Protein AF-A0A4Y3VJP2-F1 (afdb_monomer)

Secondary structure (DSSP, 8-state):
--PPP-PPP-----------------------------------PPPP-PPPPTTHHHHHHHHHHHHHHHTT-----PPPP--------------------------------PPP---------------------------TT----TTTS--HHHHHHHHHHHT--B-GGG-EE-SSEEEEEBTTSEEEEEEEEEGGGS-TT-S-HHHHHTT--S---PPEEEEEEEE-TTSSEEEEEEEEEPPSSEE-SSSS-SS-----HHHHHHHHHHHHHHHH---S-B--GGGSPP-HHHHHHHHHHH-----------EEEE-SS-STTSBEESS--B--TTS-EEEETTHHHHHHHHHHTTSHHHHHHHHHHTHHHHHSHHHHHHHHHHHHHHHSTT--TT-TTHHHHHHHHHHHHHHHHH-

pLDDT: mean 71.15, std 32.15, range [20.06, 98.81]

Foldseek 3Di:
DDDDDDDDDDDDDDDPPDDDDDDDPDDDDDDDDDDDDDDDDDDDDDDDDDDDDPPVVVVVVVVVVVVVVPPPDDDDDDDDDDDDDDDDDDDDDDDDDDDDDDDDDDDDDDDDDDDDDDDDDDDDDDDDDDDDDDPPPPPPPDPPPDQAFQVPDDCPVVQVCFCVVVVWHFDPVQWDGGGFWIKTATPVQKIKIKGKDFPVLADPVGQCQVVVCLPQPQAFAWHWDDKDKDADPVNGMIMMMTITHDDPAAQQDDQADLDDRPADVVQLVNVLRNQVSQQPDDDPDAFQQVNHGDDLVLLVCLLCQQDVADFDSDAPDKGKDLNSQGSRQFGPPHTHGDPRRGIDIDGQQLNLLSHLLSHQSPPVSSVVSCVSPVVSCVDPRNLSSNSSSLSVCRDPPHDPPDSNNVVSVVSNVVSSVVRVVD

Mean predicted aligned error: 16.7 Å

Structure (mmCIF, N/CA/C/O backbone):
data_AF-A0A4Y3VJP2-F1
#
_entry.id   AF-A0A4Y3VJP2-F1
#
loop_
_atom_site.group_PDB
_atom_site.id
_atom_site.type_symbol
_atom_site.label_atom_id
_atom_site.label_alt_id
_atom_site.label_comp_id
_atom_site.label_asym_id
_atom_site.label_entity_id
_atom_site.label_seq_id
_atom_site.pdbx_PDB_ins_code
_atom_site.Cartn_x
_atom_site.Cartn_y
_atom_site.Cartn_z
_atom_site.occupancy
_atom_site.B_iso_or_equiv
_atom_site.auth_seq_id
_atom_site.auth_comp_id
_atom_site.auth_asym_id
_atom_site.auth_atom_id
_atom_site.pdbx_PDB_model_num
ATOM 1 N N . MET A 1 1 ? -33.534 21.259 -33.151 1.00 34.66 1 MET A N 1
ATOM 2 C CA . MET A 1 1 ? -33.343 21.788 -31.780 1.00 34.66 1 MET A CA 1
ATOM 3 C C . MET A 1 1 ? -33.284 20.640 -30.777 1.00 34.66 1 MET A C 1
ATOM 5 O O . MET A 1 1 ? -34.318 20.045 -30.508 1.00 34.66 1 MET A O 1
ATOM 9 N N . ARG A 1 2 ? -32.112 20.339 -30.208 1.00 21.73 2 ARG A N 1
ATOM 10 C CA . ARG A 1 2 ? -31.965 19.618 -28.929 1.00 21.73 2 ARG A CA 1
ATOM 11 C C . ARG A 1 2 ? -30.772 20.236 -28.198 1.00 21.73 2 ARG A C 1
ATOM 13 O O . ARG A 1 2 ? -29.726 20.413 -28.814 1.00 21.73 2 ARG A O 1
ATOM 20 N N . LYS A 1 3 ? -30.957 20.634 -26.937 1.00 22.75 3 LYS A N 1
ATOM 21 C CA . LYS A 1 3 ? -29.878 21.153 -26.084 1.00 22.75 3 LYS A CA 1
ATOM 22 C C . LYS A 1 3 ? -29.082 19.964 -25.546 1.00 22.75 3 LYS A C 1
ATOM 24 O O . LYS A 1 3 ? -29.692 19.028 -25.039 1.00 22.75 3 LYS A O 1
ATOM 29 N N . ILE A 1 4 ? -27.757 20.017 -25.641 1.00 23.05 4 ILE A N 1
ATOM 30 C CA . ILE A 1 4 ? -26.863 19.102 -24.923 1.00 23.05 4 ILE A CA 1
ATOM 31 C C . ILE A 1 4 ? -26.488 19.786 -23.608 1.00 23.05 4 ILE A C 1
ATOM 33 O O . ILE A 1 4 ? -26.104 20.955 -23.602 1.00 23.05 4 ILE A O 1
ATOM 37 N N . LEU A 1 5 ? -26.669 19.072 -22.499 1.00 21.53 5 LEU A N 1
ATOM 38 C CA . LEU A 1 5 ? -26.329 19.533 -21.158 1.00 21.53 5 LEU A CA 1
ATOM 39 C C . LEU A 1 5 ? -24.848 19.224 -20.902 1.00 21.53 5 LEU A C 1
ATOM 41 O O . LEU A 1 5 ? -24.459 18.060 -20.923 1.00 21.53 5 LEU A O 1
ATOM 45 N N . LEU A 1 6 ? -24.032 20.253 -20.677 1.00 20.16 6 LEU A N 1
ATOM 46 C CA . LEU A 1 6 ? -22.619 20.088 -20.339 1.00 20.16 6 LEU A CA 1
ATOM 47 C C . LEU A 1 6 ? -22.476 20.054 -18.810 1.00 20.16 6 LEU A C 1
ATOM 49 O O . LEU A 1 6 ? -22.659 21.077 -18.152 1.00 20.16 6 LEU A O 1
ATOM 53 N N . ILE A 1 7 ? -22.168 18.887 -18.245 1.00 22.52 7 ILE A N 1
ATOM 54 C CA . ILE A 1 7 ? -21.854 18.747 -16.817 1.00 22.52 7 ILE A CA 1
ATOM 55 C C . ILE A 1 7 ? -20.354 19.002 -16.639 1.00 22.52 7 ILE A C 1
ATOM 57 O O . ILE A 1 7 ? -19.531 18.298 -17.220 1.00 22.52 7 ILE A O 1
ATOM 61 N N . ARG A 1 8 ? -19.995 20.013 -15.839 1.00 20.06 8 ARG A N 1
ATOM 62 C CA . ARG A 1 8 ? -18.619 20.197 -15.358 1.00 20.06 8 ARG A CA 1
ATOM 63 C C . ARG A 1 8 ? -18.358 19.204 -14.229 1.00 20.06 8 ARG A C 1
ATOM 65 O O . ARG A 1 8 ? -18.977 19.321 -13.176 1.00 20.06 8 ARG A O 1
ATOM 72 N N . LEU A 1 9 ? -17.409 18.297 -14.427 1.00 23.94 9 LEU A N 1
ATOM 73 C CA . LEU A 1 9 ? -16.726 17.618 -13.330 1.00 23.94 9 LEU A CA 1
ATOM 74 C C . LEU A 1 9 ? -15.523 18.475 -12.922 1.00 23.94 9 LEU A C 1
ATOM 76 O O . LEU A 1 9 ? -14.685 18.810 -13.756 1.00 23.94 9 LEU A O 1
ATOM 80 N N . VAL A 1 10 ? -15.465 18.855 -11.648 1.00 22.11 10 VAL A N 1
ATOM 81 C CA . VAL A 1 10 ? -14.276 19.441 -11.020 1.00 22.11 10 VAL A CA 1
ATOM 82 C C . VAL A 1 10 ? -13.710 18.366 -10.103 1.00 22.11 10 VAL A C 1
ATOM 84 O O . VAL A 1 10 ? -14.413 17.887 -9.220 1.00 22.11 10 VAL A O 1
ATOM 87 N N . GLY A 1 11 ? -12.463 17.966 -10.338 1.00 23.86 11 GLY A N 1
ATOM 88 C CA . GLY A 1 11 ? -11.779 16.940 -9.555 1.00 23.86 11 GLY A CA 1
ATOM 89 C C . GLY A 1 11 ? -10.317 17.312 -9.358 1.00 23.86 11 GLY A C 1
ATOM 90 O O . GLY A 1 11 ? -9.470 16.968 -10.180 1.00 23.86 11 GLY A O 1
ATOM 91 N N . TYR A 1 12 ? -10.020 18.026 -8.273 1.00 25.06 12 TYR A N 1
ATOM 92 C CA . TYR A 1 12 ? -8.647 18.325 -7.872 1.00 25.06 12 TYR A CA 1
ATOM 93 C C . TYR A 1 12 ? -8.116 17.215 -6.962 1.00 25.06 12 TYR A C 1
ATOM 95 O O . TYR A 1 12 ? -8.462 17.141 -5.789 1.00 25.06 12 TYR A O 1
ATOM 103 N N . GLY A 1 13 ? -7.245 16.363 -7.503 1.00 24.02 13 GLY A N 1
ATOM 104 C CA . GLY A 1 13 ? -6.393 15.492 -6.695 1.00 24.02 13 GLY A CA 1
ATOM 105 C C . GLY A 1 13 ? -5.080 16.205 -6.390 1.00 24.02 13 GLY A C 1
ATOM 106 O O . GLY A 1 13 ? -4.232 16.293 -7.280 1.00 24.02 13 GLY A O 1
ATOM 107 N N . ILE A 1 14 ? -4.936 16.724 -5.168 1.00 25.33 14 ILE A N 1
ATOM 108 C CA . ILE A 1 14 ? -3.690 17.334 -4.684 1.00 25.33 14 ILE A CA 1
ATOM 109 C C . ILE A 1 14 ? -2.649 16.236 -4.421 1.00 25.33 14 ILE A C 1
ATOM 111 O O . ILE A 1 14 ? -2.970 15.151 -3.943 1.00 25.33 14 ILE A O 1
ATOM 115 N N . ASP A 1 15 ? -1.400 16.542 -4.767 1.00 26.09 15 ASP A N 1
ATOM 116 C CA . ASP A 1 15 ? -0.214 15.720 -4.527 1.00 26.09 15 ASP A CA 1
ATOM 117 C C . ASP A 1 15 ? 0.108 15.702 -3.020 1.00 26.09 15 ASP A C 1
ATOM 119 O O . ASP A 1 15 ? 0.697 16.647 -2.488 1.00 26.09 15 ASP A O 1
ATOM 123 N N . ALA A 1 16 ? -0.332 14.655 -2.315 1.00 26.41 16 ALA A N 1
ATOM 124 C CA . ALA A 1 16 ? -0.113 14.467 -0.881 1.00 26.41 16 ALA A CA 1
ATOM 125 C C . ALA A 1 16 ? 1.313 13.960 -0.582 1.00 26.41 16 ALA A C 1
ATOM 127 O O . ALA A 1 16 ? 1.507 12.921 0.037 1.00 26.41 16 ALA A O 1
ATOM 128 N N . SER A 1 17 ? 2.327 14.705 -1.026 1.00 29.23 17 SER A 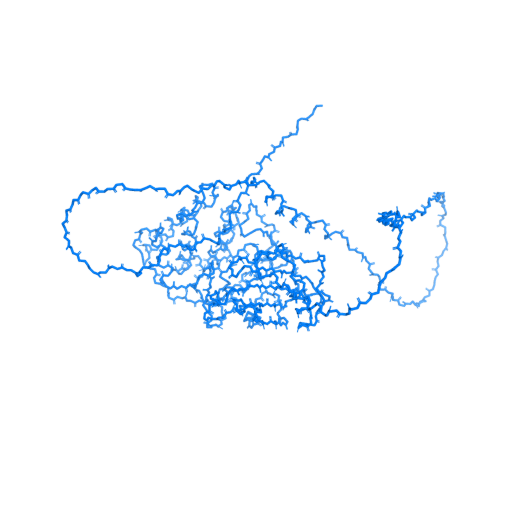N 1
ATOM 129 C CA . SER A 1 17 ? 3.729 14.470 -0.660 1.00 29.23 17 SER A CA 1
ATOM 130 C C . SER A 1 17 ? 4.459 15.802 -0.453 1.00 29.23 17 SER A C 1
ATOM 132 O O . SER A 1 17 ? 5.342 16.169 -1.233 1.00 29.23 17 SER A O 1
ATOM 134 N N . ASN A 1 18 ? 4.024 16.586 0.544 1.00 25.12 18 ASN A N 1
ATOM 135 C CA . ASN A 1 18 ? 4.591 17.911 0.822 1.00 25.12 18 ASN A CA 1
ATOM 136 C C . ASN A 1 18 ? 4.280 18.450 2.241 1.00 25.12 18 ASN A C 1
ATOM 138 O O . ASN A 1 18 ? 3.487 19.368 2.391 1.00 25.12 18 ASN A O 1
ATOM 142 N N . HIS A 1 19 ? 4.967 17.940 3.265 1.00 25.06 19 HIS A N 1
ATOM 143 C CA . HIS A 1 19 ? 5.381 18.658 4.489 1.00 25.06 19 HIS A CA 1
ATOM 144 C C . HIS A 1 19 ? 6.666 17.936 4.970 1.00 25.06 19 HIS A C 1
ATOM 146 O O . HIS A 1 19 ? 6.759 16.725 4.819 1.00 25.06 19 HIS A O 1
ATOM 152 N N . TRP A 1 20 ? 7.749 18.566 5.435 1.00 24.00 20 TRP A N 1
ATOM 153 C CA . TRP A 1 20 ? 7.878 19.826 6.167 1.00 24.00 20 TRP A CA 1
ATOM 154 C C . TRP A 1 20 ? 9.105 20.652 5.750 1.00 24.00 20 TRP A C 1
ATOM 156 O O . TRP A 1 20 ? 10.139 20.114 5.364 1.00 24.00 20 TRP A O 1
ATOM 166 N N . ALA A 1 21 ? 9.012 21.966 5.958 1.00 24.47 21 ALA A N 1
ATOM 167 C CA . ALA A 1 21 ? 10.162 22.840 6.169 1.00 24.47 21 ALA A CA 1
ATOM 168 C C . ALA A 1 21 ? 9.785 23.871 7.245 1.00 24.47 21 ALA A C 1
ATOM 170 O O . ALA A 1 21 ? 9.247 24.935 6.942 1.00 24.47 21 ALA A O 1
ATOM 171 N N . LEU A 1 22 ? 10.024 23.527 8.512 1.00 24.22 22 LEU A N 1
ATOM 172 C CA . LEU A 1 22 ? 9.989 24.463 9.635 1.00 24.22 22 LEU A CA 1
ATOM 173 C C . LEU A 1 22 ? 11.298 24.371 10.418 1.00 24.22 22 LEU A C 1
ATOM 175 O O . LEU A 1 22 ? 11.937 23.326 10.462 1.00 24.22 22 LEU A O 1
ATOM 179 N N . ALA A 1 23 ? 11.686 25.527 10.945 1.00 26.73 23 ALA A N 1
ATOM 180 C CA . ALA A 1 23 ? 13.023 25.897 11.379 1.00 26.73 23 ALA A CA 1
ATOM 181 C C . ALA A 1 23 ? 13.728 24.948 12.366 1.00 26.73 23 ALA A C 1
ATOM 183 O O . ALA A 1 23 ? 13.133 24.389 13.284 1.00 26.73 23 ALA A O 1
ATOM 184 N N . ASP A 1 24 ? 15.045 24.906 12.178 1.00 24.75 24 ASP A N 1
ATOM 185 C CA . ASP A 1 24 ? 16.083 24.361 13.049 1.00 24.75 24 ASP A CA 1
ATOM 186 C C . ASP A 1 24 ? 15.998 24.914 14.499 1.00 24.75 24 ASP A C 1
ATOM 188 O O . ASP A 1 24 ? 15.927 26.137 14.667 1.00 24.75 24 ASP A O 1
ATOM 192 N N . PRO A 1 25 ? 15.982 24.067 15.552 1.00 25.27 25 PRO A N 1
ATOM 193 C CA . PRO A 1 25 ? 15.821 24.494 16.940 1.00 25.27 25 PRO A CA 1
ATOM 194 C C . PRO A 1 25 ? 17.135 24.539 17.751 1.00 25.27 25 PRO A C 1
ATOM 196 O O . PRO A 1 25 ? 17.142 24.165 18.925 1.00 25.27 25 PRO A O 1
ATOM 199 N N . GLU A 1 26 ? 18.234 25.057 17.195 1.00 24.20 26 GLU A N 1
ATOM 200 C CA . GLU A 1 26 ? 19.396 25.487 17.990 1.00 24.20 26 GLU A CA 1
ATOM 201 C C . GLU A 1 26 ? 19.619 27.003 17.911 1.00 24.20 26 GLU A C 1
ATOM 203 O O . GLU A 1 26 ? 20.320 27.484 17.031 1.00 24.20 26 GLU A O 1
ATOM 208 N N . TYR A 1 27 ? 19.067 27.760 18.872 1.00 23.91 27 TYR A N 1
ATOM 209 C CA . TYR A 1 27 ? 19.779 28.838 19.586 1.00 23.91 27 TYR A CA 1
ATOM 210 C C . TYR A 1 27 ? 18.956 29.353 20.796 1.00 23.91 27 TYR A C 1
ATOM 212 O O . TYR A 1 27 ? 17.730 29.321 20.797 1.00 23.91 27 TYR A O 1
ATOM 220 N N . VAL A 1 28 ? 19.652 29.909 21.801 1.00 22.64 28 VAL A N 1
ATOM 221 C CA . VAL A 1 28 ? 19.138 30.656 22.984 1.00 22.64 28 VAL A CA 1
ATOM 222 C C . VAL A 1 28 ? 18.638 29.859 24.218 1.00 22.64 28 VAL A C 1
ATOM 224 O O . VAL A 1 28 ? 17.452 29.736 24.512 1.00 22.64 28 VAL A O 1
ATOM 227 N N . ARG A 1 29 ? 19.595 29.541 25.102 1.00 21.00 29 ARG A N 1
ATOM 228 C CA . ARG A 1 29 ? 19.582 29.958 26.529 1.00 21.00 29 ARG A CA 1
ATOM 229 C C . ARG A 1 29 ? 20.830 30.839 26.727 1.00 21.00 29 ARG A C 1
ATOM 231 O O . ARG A 1 29 ? 21.845 30.522 26.122 1.00 21.00 29 ARG A O 1
ATOM 238 N N . ALA A 1 30 ? 20.902 31.909 27.519 1.00 21.17 30 ALA A N 1
ATOM 239 C CA . ALA A 1 30 ? 19.956 32.687 28.336 1.00 21.17 30 ALA A CA 1
ATOM 240 C C . ALA A 1 30 ? 20.311 34.195 28.127 1.00 21.17 30 ALA A C 1
ATOM 242 O O . ALA A 1 30 ? 21.312 34.490 27.483 1.00 21.17 30 ALA A O 1
ATOM 243 N N . THR A 1 31 ? 19.603 35.227 28.600 1.00 23.02 31 THR A N 1
ATOM 244 C CA . THR A 1 31 ? 19.410 35.645 30.010 1.00 23.02 31 THR A CA 1
ATOM 245 C C . THR A 1 31 ? 18.480 36.882 30.027 1.00 23.02 31 THR A C 1
ATOM 247 O O . THR A 1 31 ? 18.321 37.541 29.003 1.00 23.02 31 THR A O 1
ATOM 250 N N . ALA A 1 32 ? 17.856 37.215 31.162 1.00 22.31 32 ALA A N 1
ATOM 251 C CA . ALA A 1 32 ? 16.915 38.340 31.289 1.00 22.31 32 ALA A CA 1
ATOM 252 C C . ALA A 1 32 ? 17.575 39.738 31.351 1.00 22.31 32 ALA A C 1
ATOM 254 O O . ALA A 1 32 ? 18.678 39.846 31.877 1.00 22.31 32 ALA A O 1
ATOM 255 N N . PHE A 1 33 ? 16.856 40.782 30.894 1.00 22.52 33 PHE A N 1
ATOM 256 C CA . PHE A 1 33 ? 16.524 42.059 31.584 1.00 22.52 33 PHE A CA 1
ATOM 257 C C . PHE A 1 33 ? 16.220 43.220 30.601 1.00 22.52 33 PHE A C 1
ATOM 259 O O . PHE A 1 33 ? 16.990 43.480 29.691 1.00 22.52 33 PHE A O 1
ATOM 266 N N . GLY A 1 34 ? 15.150 43.981 30.881 1.00 20.45 34 GLY A N 1
ATOM 267 C CA . GLY A 1 34 ? 15.158 45.459 30.834 1.00 20.45 34 GLY A CA 1
ATOM 268 C C . GLY A 1 34 ? 15.146 46.243 29.502 1.00 20.45 34 GLY A C 1
ATOM 269 O O . GLY A 1 34 ? 16.188 46.509 28.925 1.00 20.45 34 GLY A O 1
ATOM 270 N N . THR A 1 35 ? 13.978 46.835 29.206 1.00 22.45 35 THR A N 1
ATOM 271 C CA . THR A 1 35 ? 13.770 48.255 28.796 1.00 22.45 35 THR A CA 1
ATOM 272 C C . THR A 1 35 ? 14.281 48.842 27.452 1.00 22.45 35 THR A C 1
ATOM 274 O O . THR A 1 35 ? 15.472 49.025 27.241 1.00 22.45 35 THR A O 1
ATOM 277 N N . THR A 1 36 ? 13.297 49.387 26.708 1.00 22.91 36 THR A N 1
ATOM 278 C CA . THR A 1 36 ? 13.248 50.683 25.961 1.00 22.91 36 THR A CA 1
ATOM 279 C C . THR A 1 36 ? 13.896 50.916 24.576 1.00 22.91 36 THR A C 1
ATOM 281 O O . THR A 1 36 ? 15.078 50.683 24.364 1.00 22.91 36 THR A O 1
ATOM 284 N N . SER A 1 37 ? 13.070 51.576 23.736 1.00 24.20 37 SER A N 1
ATOM 285 C CA . SER A 1 37 ? 13.326 52.574 22.664 1.00 24.20 37 SER A CA 1
ATOM 286 C C . SER A 1 37 ? 13.987 52.197 21.323 1.00 24.20 37 SER A C 1
ATOM 288 O O . SER A 1 37 ? 15.157 51.846 21.263 1.00 24.20 37 SER A O 1
ATOM 290 N N . ASP A 1 38 ? 13.204 52.428 20.260 1.00 24.64 38 ASP A N 1
ATOM 291 C CA . ASP A 1 38 ? 13.493 53.165 19.012 1.00 24.64 38 ASP A CA 1
ATOM 292 C C . ASP A 1 38 ? 14.840 52.988 18.276 1.00 24.64 38 ASP A C 1
ATOM 294 O O . ASP A 1 38 ? 15.873 53.501 18.707 1.00 24.64 38 ASP A O 1
ATOM 298 N N . ASN A 1 39 ? 14.784 52.471 17.035 1.00 26.72 39 ASN A N 1
ATOM 299 C CA . ASN A 1 39 ? 15.029 53.312 15.845 1.00 26.72 39 ASN A CA 1
ATOM 300 C C . ASN A 1 39 ? 14.707 52.633 14.497 1.00 26.72 39 ASN A C 1
ATOM 302 O O . ASN A 1 39 ? 14.686 51.409 14.372 1.00 26.72 39 ASN A O 1
ATOM 306 N N . GLU A 1 40 ? 14.483 53.468 13.481 1.00 25.20 40 GLU A N 1
ATOM 307 C CA . GLU A 1 40 ? 14.293 53.101 12.071 1.00 25.20 40 GLU A CA 1
ATOM 308 C C . GLU A 1 40 ? 15.609 52.677 11.388 1.00 25.20 40 GLU A C 1
ATOM 310 O O . GLU A 1 40 ? 16.665 53.196 11.733 1.00 25.20 40 GLU A O 1
ATOM 315 N N . PHE A 1 41 ? 15.541 51.830 10.349 1.00 24.94 41 PHE A N 1
ATOM 316 C CA . PHE A 1 41 ? 16.237 52.021 9.057 1.00 24.94 41 PHE A CA 1
ATOM 317 C C . PHE A 1 41 ? 15.670 51.048 7.995 1.00 24.94 41 PHE A C 1
ATOM 319 O O . PHE A 1 41 ? 15.047 50.042 8.336 1.00 24.94 41 PHE A O 1
ATOM 326 N N . ALA A 1 42 ? 15.802 51.373 6.703 1.00 24.45 42 ALA A N 1
ATOM 327 C CA . ALA A 1 42 ? 14.884 50.895 5.657 1.00 24.45 42 ALA A CA 1
ATOM 328 C C . ALA A 1 42 ? 15.492 50.011 4.541 1.00 24.45 42 ALA A C 1
ATOM 330 O O . ALA A 1 42 ? 16.604 50.276 4.095 1.00 24.45 42 ALA A O 1
ATOM 331 N N . ALA A 1 43 ? 14.632 49.133 3.981 1.00 27.70 43 ALA A N 1
ATOM 332 C CA . ALA A 1 43 ? 14.605 48.647 2.577 1.00 27.70 43 ALA A CA 1
ATOM 333 C C . ALA A 1 43 ? 15.780 47.746 2.079 1.00 27.70 43 ALA A C 1
ATOM 335 O O . ALA A 1 43 ? 16.869 47.821 2.637 1.00 27.70 43 ALA A O 1
ATOM 336 N N . PRO A 1 44 ? 15.597 46.865 1.050 1.00 29.16 44 PRO A N 1
ATOM 337 C CA . PRO A 1 44 ? 14.767 47.066 -0.152 1.00 29.16 44 PRO A CA 1
ATOM 338 C C . PRO A 1 44 ? 13.803 45.930 -0.573 1.00 29.16 44 PRO A C 1
ATOM 340 O O . PRO A 1 44 ? 13.729 44.859 0.018 1.00 29.16 44 PRO A O 1
ATOM 343 N N . GLN A 1 45 ? 13.023 46.229 -1.620 1.00 26.94 45 GLN A N 1
ATOM 344 C CA . GLN A 1 45 ? 11.926 45.428 -2.180 1.00 26.94 45 GLN A CA 1
ATOM 345 C C . GLN A 1 45 ? 12.402 44.238 -3.037 1.00 26.94 45 GLN A C 1
ATOM 347 O O . GLN A 1 45 ? 13.391 44.347 -3.760 1.00 26.94 45 GLN A O 1
ATOM 352 N N . ALA A 1 46 ? 11.621 43.151 -3.051 1.00 28.31 46 ALA A N 1
ATOM 353 C CA . ALA A 1 46 ? 11.744 42.052 -4.013 1.00 28.31 46 ALA A CA 1
ATOM 354 C C . ALA A 1 46 ? 10.653 42.145 -5.099 1.00 28.31 46 ALA A C 1
ATOM 356 O O . ALA A 1 46 ? 9.489 42.414 -4.799 1.00 28.31 46 ALA A O 1
ATOM 357 N N . GLY A 1 47 ? 11.034 41.943 -6.365 1.00 24.59 47 GLY A N 1
ATOM 358 C CA . GLY A 1 47 ? 10.149 42.086 -7.526 1.00 24.59 47 GLY A CA 1
ATOM 359 C C . GLY A 1 47 ? 9.239 40.880 -7.796 1.00 24.59 47 GLY A C 1
ATOM 360 O O . GLY A 1 47 ? 9.523 39.756 -7.389 1.00 24.59 47 GLY A O 1
ATOM 361 N N . HIS A 1 48 ? 8.145 41.123 -8.525 1.00 26.88 48 HIS A N 1
ATOM 362 C CA . HIS A 1 48 ? 7.169 40.103 -8.920 1.00 26.88 48 HIS A CA 1
ATOM 363 C C . HIS A 1 48 ? 7.758 38.994 -9.809 1.00 26.88 48 HIS A C 1
ATOM 365 O O . HIS A 1 48 ? 8.423 39.274 -10.805 1.00 26.88 48 HIS A O 1
ATOM 371 N N . ILE A 1 49 ? 7.365 37.747 -9.532 1.00 27.25 49 ILE A N 1
ATOM 372 C CA . ILE A 1 49 ? 7.390 36.638 -10.496 1.00 27.25 49 ILE A CA 1
ATOM 373 C C . ILE A 1 49 ? 5.940 36.349 -10.906 1.00 27.25 49 ILE A C 1
ATOM 375 O O . ILE A 1 49 ? 5.060 36.230 -10.053 1.00 27.25 49 ILE A O 1
ATOM 379 N N . ALA A 1 50 ? 5.684 36.277 -12.213 1.00 26.42 50 ALA A N 1
ATOM 380 C CA . ALA A 1 50 ? 4.349 36.052 -12.761 1.00 26.42 50 ALA A CA 1
ATOM 381 C C . ALA A 1 50 ? 3.895 34.589 -12.601 1.00 26.42 50 ALA A C 1
ATOM 383 O O . ALA A 1 50 ? 4.675 33.661 -12.808 1.00 26.42 50 ALA A O 1
ATOM 384 N N . GLN A 1 51 ? 2.615 34.386 -12.276 1.00 26.70 51 GLN A N 1
ATOM 385 C CA . GLN A 1 51 ? 1.990 33.061 -12.244 1.00 26.70 51 GLN A CA 1
ATOM 386 C C . GLN A 1 51 ? 1.575 32.612 -13.654 1.00 26.70 51 GLN A C 1
ATOM 388 O O . GLN A 1 51 ? 0.982 33.386 -14.406 1.00 26.70 51 GLN A O 1
ATOM 393 N N . VAL A 1 52 ? 1.828 31.342 -13.982 1.00 28.30 52 VAL A N 1
ATOM 394 C CA . VAL A 1 52 ? 1.270 30.666 -15.168 1.00 28.30 52 VAL A CA 1
ATOM 395 C C . VAL A 1 52 ? -0.038 29.956 -14.761 1.00 28.30 52 VAL A C 1
ATOM 397 O O . VAL A 1 52 ? -0.079 29.392 -13.665 1.00 28.30 52 VAL A O 1
ATOM 400 N N . PRO A 1 53 ? -1.125 29.982 -15.564 1.00 28.73 53 PRO A N 1
ATOM 401 C CA . PRO A 1 53 ? -2.435 29.514 -15.105 1.00 28.73 53 PRO A CA 1
ATOM 402 C C . PRO A 1 53 ? -2.548 27.991 -14.935 1.00 28.73 53 PRO A C 1
ATOM 404 O O . PRO A 1 53 ? -2.099 27.214 -15.771 1.00 28.73 53 PRO A O 1
ATOM 407 N N . LEU A 1 54 ? -3.284 27.578 -13.899 1.00 29.98 54 LEU A N 1
ATOM 408 C CA . LEU A 1 54 ? -3.482 26.192 -13.436 1.00 29.98 54 LEU A CA 1
ATOM 409 C C . LEU A 1 54 ? -4.144 25.209 -14.438 1.00 29.98 54 LEU A C 1
ATOM 411 O O . LEU A 1 54 ? -4.370 24.050 -14.097 1.00 29.98 54 LEU A O 1
ATOM 415 N N . ALA A 1 55 ? -4.505 25.653 -15.645 1.00 26.41 55 ALA A N 1
ATOM 416 C CA . ALA A 1 55 ? -5.375 24.916 -16.566 1.00 26.41 55 ALA A CA 1
ATOM 417 C C . ALA A 1 55 ? -4.666 23.810 -17.375 1.00 26.41 55 ALA A C 1
ATOM 419 O O . ALA A 1 55 ? -5.286 22.795 -17.688 1.00 26.41 55 ALA A O 1
ATOM 420 N N . GLU A 1 56 ? -3.377 23.963 -17.694 1.00 29.52 56 GLU A N 1
ATOM 421 C CA . GLU A 1 56 ? -2.646 22.988 -18.528 1.00 29.52 56 GLU A CA 1
ATOM 422 C C . GLU A 1 56 ? -2.297 21.690 -17.775 1.00 29.52 56 GLU A C 1
ATOM 424 O O . GLU A 1 56 ? -2.155 20.628 -18.384 1.00 29.52 56 GLU A O 1
ATOM 429 N N . ALA A 1 57 ? -2.226 21.736 -16.440 1.00 31.08 57 ALA A N 1
ATOM 430 C CA . ALA A 1 57 ? -1.896 20.575 -15.613 1.00 31.08 57 ALA A CA 1
ATOM 431 C C . ALA A 1 57 ? -3.004 19.502 -15.595 1.00 31.08 57 ALA A C 1
ATOM 433 O O . ALA A 1 57 ? -2.702 18.311 -15.502 1.00 31.08 57 ALA A O 1
ATOM 434 N N . ALA A 1 58 ? -4.276 19.904 -15.708 1.00 29.31 58 ALA A N 1
ATOM 435 C CA . ALA A 1 58 ? -5.414 18.983 -15.675 1.00 29.31 58 ALA A CA 1
ATOM 436 C C . ALA A 1 58 ? -5.510 18.133 -16.956 1.00 29.31 58 ALA A C 1
ATOM 438 O O . ALA A 1 58 ? -5.643 16.911 -16.881 1.00 29.31 58 ALA A O 1
ATOM 439 N N . ALA A 1 59 ? -5.349 18.764 -18.126 1.00 27.53 59 ALA A N 1
ATOM 440 C CA . ALA A 1 59 ? -5.454 18.101 -19.428 1.00 27.53 59 ALA A CA 1
ATOM 441 C C . ALA A 1 59 ? -4.431 16.962 -19.605 1.00 27.53 59 ALA A C 1
ATOM 443 O O . ALA A 1 59 ? -4.729 15.938 -20.217 1.00 27.53 59 ALA A O 1
ATOM 444 N N . SER A 1 60 ? -3.235 17.110 -19.026 1.00 30.53 60 SER A N 1
ATOM 445 C CA . SER A 1 60 ? -2.154 16.122 -19.134 1.00 30.53 60 SER A CA 1
ATOM 446 C C . SER A 1 60 ? -2.462 14.799 -18.407 1.00 30.53 60 SER A C 1
ATOM 448 O O . SER A 1 60 ? -1.997 13.737 -18.821 1.00 30.53 60 SER A O 1
ATOM 450 N N . LYS A 1 61 ? -3.283 14.839 -17.344 1.00 34.62 61 LYS A N 1
ATOM 451 C CA . LYS A 1 61 ? -3.646 13.653 -16.547 1.00 34.62 61 LYS A CA 1
ATOM 452 C C . LYS A 1 61 ? -4.737 12.819 -17.228 1.00 34.62 61 LYS A C 1
ATOM 454 O O . LYS A 1 61 ? -4.629 11.598 -17.254 1.00 34.62 61 LYS A O 1
ATOM 459 N N . GLU A 1 62 ? -5.730 13.466 -17.844 1.00 28.12 62 GLU A N 1
ATOM 460 C CA . GLU A 1 62 ? -6.757 12.776 -18.641 1.00 28.12 62 GLU A CA 1
ATOM 461 C C . GLU A 1 62 ? -6.176 12.161 -19.924 1.00 28.12 62 GLU A C 1
ATOM 463 O O . GLU A 1 62 ? -6.538 11.040 -20.281 1.00 28.12 62 GLU A O 1
ATOM 468 N N . LEU A 1 63 ? -5.238 12.842 -20.599 1.00 28.47 63 LEU A N 1
ATOM 469 C CA . LEU A 1 63 ? -4.660 12.352 -21.857 1.00 28.47 63 LEU A CA 1
ATOM 470 C C . LEU A 1 63 ? -3.871 11.041 -21.682 1.00 28.47 63 LEU A C 1
ATOM 472 O O . LEU A 1 63 ? -3.950 10.155 -22.534 1.00 28.47 63 LEU A O 1
ATOM 476 N N . ALA A 1 64 ? -3.141 10.902 -20.569 1.00 31.66 64 ALA A N 1
ATOM 477 C CA . ALA A 1 64 ? -2.386 9.690 -20.247 1.00 31.66 64 ALA A CA 1
ATOM 478 C C . ALA A 1 64 ? -3.308 8.479 -20.010 1.00 31.66 64 ALA A C 1
ATOM 480 O O . ALA A 1 64 ? -3.037 7.388 -20.510 1.00 31.66 64 ALA A O 1
ATOM 481 N N . THR A 1 65 ? -4.432 8.675 -19.312 1.00 30.89 65 THR A N 1
ATOM 482 C CA . THR A 1 65 ? -5.440 7.625 -19.090 1.00 30.89 65 THR A CA 1
ATOM 483 C C . THR A 1 65 ? -6.231 7.310 -20.363 1.00 30.89 65 THR A C 1
ATOM 485 O O . THR A 1 65 ? -6.520 6.148 -20.635 1.00 30.89 65 THR A O 1
ATOM 488 N N . ALA A 1 66 ? -6.544 8.310 -21.192 1.00 27.38 66 ALA A N 1
ATOM 489 C CA . ALA A 1 66 ? -7.271 8.105 -22.445 1.00 27.38 66 ALA A CA 1
ATOM 490 C C . ALA A 1 66 ? -6.462 7.299 -23.479 1.00 27.38 66 ALA A C 1
ATOM 492 O O . ALA A 1 66 ? -7.025 6.428 -24.142 1.00 27.38 66 ALA A O 1
ATOM 493 N N . LYS A 1 67 ? -5.146 7.537 -23.586 1.00 30.45 67 LYS A N 1
ATOM 494 C CA . LYS A 1 67 ? -4.267 6.788 -24.503 1.00 30.45 67 LYS A CA 1
ATOM 495 C C . LYS A 1 67 ? -4.125 5.310 -24.106 1.00 30.45 67 LYS A C 1
ATOM 497 O O . LYS A 1 67 ? -4.058 4.439 -24.963 1.00 30.45 67 LYS A O 1
ATOM 502 N N . TYR A 1 68 ? -4.171 5.012 -22.807 1.00 34.12 68 TYR A N 1
ATOM 503 C CA . TYR A 1 68 ? -4.198 3.636 -22.301 1.00 34.12 68 TYR A CA 1
ATOM 504 C C . TYR A 1 68 ? -5.465 2.864 -22.728 1.00 34.12 68 TYR A C 1
ATOM 506 O O . TYR A 1 68 ? -5.429 1.651 -22.909 1.00 34.12 68 TYR A O 1
ATOM 514 N N . ILE A 1 69 ? -6.588 3.563 -22.939 1.00 33.62 69 ILE A N 1
ATOM 515 C CA . ILE A 1 69 ? -7.879 2.958 -23.309 1.00 33.62 69 ILE A CA 1
ATOM 516 C C . ILE A 1 69 ? -8.004 2.719 -24.828 1.00 33.62 69 ILE A C 1
ATOM 518 O O . ILE A 1 69 ? -8.735 1.813 -25.239 1.00 33.62 69 ILE A O 1
ATOM 522 N N . SER A 1 70 ? -7.318 3.494 -25.679 1.00 30.56 70 SER A N 1
ATOM 523 C CA . SER A 1 70 ? -7.439 3.357 -27.142 1.00 30.56 70 SER A CA 1
ATOM 524 C C . SER A 1 70 ? -6.717 2.136 -27.711 1.00 30.56 70 SER A C 1
ATOM 526 O O . SER A 1 70 ? -7.225 1.510 -28.643 1.00 30.56 70 SER A O 1
ATOM 528 N N . ASP A 1 71 ? -5.564 1.777 -27.147 1.00 35.69 71 ASP A N 1
ATOM 529 C CA . ASP A 1 71 ? -4.588 0.933 -27.851 1.00 35.69 71 ASP A CA 1
ATOM 530 C C . ASP A 1 71 ? -4.782 -0.582 -27.581 1.00 35.69 71 ASP A C 1
ATOM 532 O O . ASP A 1 71 ? -4.186 -1.423 -28.248 1.00 35.69 71 ASP A O 1
ATOM 536 N N . VAL A 1 72 ? -5.712 -0.961 -26.689 1.00 35.22 72 VAL A N 1
ATOM 537 C CA . VAL A 1 72 ? -6.009 -2.365 -26.301 1.00 35.22 72 VAL A CA 1
ATOM 538 C C . VAL A 1 72 ? -7.104 -3.017 -27.180 1.00 35.22 72 VAL A C 1
ATOM 540 O O . VAL A 1 72 ? -7.690 -4.045 -26.840 1.00 35.22 72 VAL A O 1
ATOM 543 N N . ARG A 1 73 ? -7.413 -2.458 -28.360 1.00 30.91 73 ARG A N 1
ATOM 544 C CA . ARG A 1 73 ? -8.364 -3.061 -29.321 1.00 30.91 73 ARG A CA 1
ATOM 545 C C . ARG A 1 73 ? -7.726 -3.391 -30.669 1.00 30.91 73 ARG A C 1
ATOM 547 O O . ARG A 1 73 ? -7.819 -2.593 -31.595 1.00 30.91 73 ARG A O 1
ATOM 554 N N . THR A 1 74 ? -7.213 -4.620 -30.810 1.00 25.95 74 THR A N 1
ATOM 555 C CA . THR A 1 74 ? -7.558 -5.601 -31.880 1.00 25.95 74 THR A CA 1
ATOM 556 C C . THR A 1 74 ? -6.643 -6.839 -31.790 1.00 25.95 74 THR A C 1
ATOM 558 O O . THR A 1 74 ? -5.461 -6.726 -32.106 1.00 25.95 74 THR A O 1
ATOM 561 N N . PRO A 1 75 ? -7.149 -8.051 -31.479 1.00 30.00 75 PRO A N 1
ATOM 562 C CA . PRO A 1 75 ? -6.358 -9.276 -31.604 1.00 30.00 75 PRO A CA 1
ATOM 563 C C . PRO A 1 75 ? -6.336 -9.761 -33.065 1.00 30.00 75 PRO A C 1
ATOM 565 O O . PRO A 1 75 ? -7.351 -10.240 -33.581 1.00 30.00 75 PRO A O 1
ATOM 568 N N . GLN A 1 76 ? -5.186 -9.691 -33.743 1.00 29.34 76 GLN A N 1
ATOM 569 C CA . GLN A 1 76 ? -5.006 -10.404 -35.015 1.00 29.34 76 GLN A CA 1
ATOM 570 C C . GLN A 1 76 ? -4.743 -11.896 -34.759 1.00 29.34 76 GLN A C 1
ATOM 572 O O . GLN A 1 76 ? -3.768 -12.278 -34.120 1.00 29.34 76 GLN A O 1
ATOM 577 N N . ARG A 1 77 ? -5.618 -12.763 -35.286 1.00 28.17 77 ARG A N 1
ATOM 578 C CA . ARG A 1 77 ? -5.466 -14.224 -35.199 1.00 28.17 77 ARG A CA 1
ATOM 579 C C . ARG A 1 77 ? -4.310 -14.724 -36.071 1.00 28.17 77 ARG A C 1
ATOM 581 O O . ARG A 1 77 ? -4.463 -14.811 -37.289 1.00 28.17 77 ARG A O 1
ATOM 588 N N . ILE A 1 78 ? -3.233 -15.196 -35.449 1.00 28.91 78 ILE A N 1
ATOM 589 C CA . ILE A 1 78 ? -2.255 -16.071 -36.109 1.00 28.91 78 ILE A CA 1
ATOM 590 C C . ILE A 1 78 ? -2.839 -17.495 -36.155 1.00 28.91 78 ILE A C 1
ATOM 592 O O . ILE A 1 78 ? -3.269 -18.034 -35.136 1.00 28.91 78 ILE A O 1
ATOM 596 N N . ARG A 1 79 ? -2.907 -18.106 -37.346 1.00 28.52 79 ARG A N 1
ATOM 597 C CA . ARG A 1 79 ? -3.351 -19.502 -37.526 1.00 28.52 79 ARG A CA 1
ATOM 598 C C . ARG A 1 79 ? -2.141 -20.431 -37.603 1.00 28.52 79 ARG A C 1
ATOM 600 O O . ARG A 1 79 ? -1.310 -20.259 -38.490 1.00 28.52 79 ARG A O 1
ATOM 607 N N . HIS A 1 80 ? -2.099 -21.468 -36.770 1.00 28.94 80 HIS A N 1
ATOM 608 C CA . HIS A 1 80 ? -1.178 -22.588 -36.973 1.00 28.94 80 HIS A CA 1
ATOM 609 C C . HIS A 1 80 ? -1.574 -23.422 -38.204 1.00 28.94 80 HIS A C 1
ATOM 611 O O . HIS A 1 80 ? -2.756 -23.671 -38.452 1.00 28.94 80 HIS A O 1
ATOM 617 N N . HIS A 1 81 ? -0.577 -23.887 -38.960 1.00 28.80 81 HIS A N 1
ATOM 618 C CA . HIS A 1 81 ? -0.749 -24.916 -39.986 1.00 28.80 81 HIS A CA 1
ATOM 619 C C . HIS A 1 81 ? -0.635 -26.316 -39.367 1.00 28.80 81 HIS A C 1
ATOM 621 O O . HIS A 1 81 ? 0.370 -26.635 -38.739 1.00 28.80 81 HIS A O 1
ATOM 627 N N . GLY A 1 82 ? -1.649 -27.155 -39.597 1.00 28.20 82 GLY A N 1
ATOM 628 C CA . GLY A 1 82 ? -1.626 -28.598 -39.344 1.00 28.20 82 GLY A CA 1
ATOM 629 C C . GLY A 1 82 ? -1.704 -29.378 -40.660 1.00 28.20 82 GLY A C 1
ATOM 630 O O . GLY A 1 82 ? -2.325 -28.916 -41.619 1.00 28.20 82 GLY A O 1
ATOM 631 N N . HIS A 1 83 ? -1.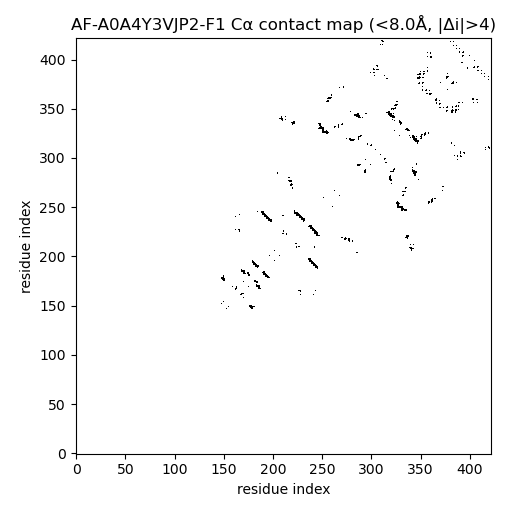037 -30.531 -40.725 1.00 30.64 83 HIS A N 1
ATOM 632 C CA . HIS A 1 83 ? -0.932 -31.362 -41.930 1.00 30.64 83 HIS A CA 1
ATOM 633 C C . HIS A 1 83 ? -2.243 -32.059 -42.349 1.00 30.64 83 HIS A C 1
ATOM 635 O O . HIS A 1 83 ? -3.222 -32.118 -41.610 1.00 30.64 83 HIS A O 1
ATOM 641 N N . ARG A 1 84 ? -2.236 -32.579 -43.584 1.00 29.53 84 ARG A N 1
ATOM 642 C CA . ARG A 1 84 ? -3.383 -33.084 -44.356 1.00 29.53 84 ARG A CA 1
ATOM 643 C C . ARG A 1 84 ? -3.142 -34.533 -44.788 1.00 29.53 84 ARG A C 1
ATOM 645 O O . ARG A 1 84 ? -2.069 -34.800 -45.320 1.00 29.53 84 ARG A O 1
ATOM 652 N N . ALA A 1 85 ? -4.152 -35.402 -44.699 1.00 28.70 85 ALA A N 1
ATOM 653 C CA . ALA A 1 85 ? -4.240 -36.633 -45.498 1.00 28.70 85 ALA A CA 1
ATOM 654 C C . ALA A 1 85 ? -5.696 -37.157 -45.597 1.00 28.70 85 ALA A C 1
ATOM 656 O O . ALA A 1 85 ? -6.292 -37.423 -44.563 1.00 28.70 85 ALA A O 1
ATOM 657 N N . THR A 1 86 ? -6.212 -37.263 -46.839 1.00 32.25 86 THR A N 1
ATOM 658 C CA . THR A 1 86 ? -7.023 -38.371 -47.440 1.00 32.25 86 THR A CA 1
ATOM 659 C C . THR A 1 86 ? -8.227 -38.979 -46.666 1.00 32.25 86 THR A C 1
ATOM 661 O O . THR A 1 86 ? -8.097 -39.294 -45.494 1.00 32.25 86 THR A O 1
ATOM 664 N N . ASP A 1 87 ? -9.397 -39.301 -47.247 1.00 33.75 87 ASP A N 1
ATOM 665 C CA . ASP A 1 87 ? -9.807 -39.429 -48.669 1.00 33.75 87 ASP A CA 1
ATOM 666 C C . ASP A 1 87 ? -11.361 -39.228 -48.857 1.00 33.75 87 ASP A C 1
ATOM 668 O O . ASP A 1 87 ? -11.910 -38.499 -48.028 1.00 33.75 87 ASP A O 1
ATOM 672 N N . PRO A 1 88 ? -12.116 -39.684 -49.901 1.00 45.19 88 PRO A N 1
ATOM 673 C CA . PRO A 1 88 ? -12.986 -38.751 -50.644 1.00 45.19 88 PRO A CA 1
ATOM 674 C C . PRO A 1 88 ? -14.485 -39.135 -50.779 1.00 45.19 88 PRO A C 1
ATOM 676 O O . PRO A 1 88 ? -14.901 -40.249 -50.472 1.00 45.19 88 PRO A O 1
ATOM 679 N N . GLY A 1 89 ? -15.280 -38.234 -51.383 1.00 26.53 89 GLY A N 1
ATOM 680 C CA . GLY A 1 89 ? -16.501 -38.591 -52.132 1.00 26.53 89 GLY A CA 1
ATOM 681 C C . GLY A 1 89 ? -17.768 -37.781 -51.810 1.00 26.53 89 GLY A C 1
ATOM 682 O O . GLY A 1 89 ? -18.255 -37.824 -50.686 1.00 26.53 89 GLY A O 1
ATOM 683 N N . GLY A 1 90 ? -18.349 -37.123 -52.826 1.00 27.72 90 GLY A N 1
ATOM 684 C CA . GLY A 1 90 ? -19.707 -36.550 -52.778 1.00 27.72 90 GLY A CA 1
ATOM 685 C C . GLY A 1 90 ? -19.824 -35.115 -53.312 1.00 27.72 90 GLY A C 1
ATOM 686 O O . GLY A 1 90 ? -19.464 -34.172 -52.620 1.00 27.72 90 GLY A O 1
ATOM 687 N N . ASP A 1 91 ? -20.370 -34.975 -54.520 1.00 25.89 91 ASP A N 1
ATOM 688 C CA . ASP A 1 91 ? -20.717 -33.737 -55.253 1.00 25.89 91 ASP A CA 1
ATOM 689 C C . ASP A 1 91 ? -21.962 -34.093 -56.127 1.00 25.89 91 ASP A C 1
ATOM 691 O O . ASP A 1 91 ? -22.168 -35.302 -56.326 1.00 25.89 91 ASP A O 1
ATOM 695 N N . PRO A 1 92 ? -22.771 -33.174 -56.713 1.00 49.66 92 PRO A N 1
ATOM 696 C CA . PRO A 1 92 ? -22.719 -31.703 -56.691 1.00 49.66 92 PRO A CA 1
ATOM 697 C C . PRO A 1 92 ? -24.118 -31.008 -56.544 1.00 49.66 92 PRO A C 1
ATOM 699 O O . PRO A 1 92 ? -25.086 -31.622 -56.104 1.00 49.66 92 PRO A O 1
ATOM 702 N N . GLU A 1 93 ? -24.205 -29.745 -57.006 1.00 28.55 93 GLU A N 1
ATOM 703 C CA . GLU A 1 93 ? -25.386 -28.872 -57.262 1.00 28.55 93 GLU A CA 1
ATOM 704 C C . GLU A 1 93 ? -25.909 -27.990 -56.087 1.00 28.55 93 GLU A C 1
ATOM 706 O O . GLU A 1 93 ? -26.027 -28.447 -54.958 1.00 28.55 93 GLU A O 1
ATOM 711 N N . ALA A 1 94 ? -26.241 -26.691 -56.253 1.00 28.34 94 ALA A N 1
ATOM 712 C CA . ALA A 1 94 ? -26.306 -25.847 -57.462 1.00 28.34 94 ALA A CA 1
ATOM 713 C C . ALA A 1 94 ? -25.901 -24.357 -57.264 1.00 28.34 94 ALA A C 1
ATOM 715 O O . ALA A 1 94 ? -25.999 -23.768 -56.191 1.00 28.34 94 ALA A O 1
ATOM 716 N N . THR A 1 95 ? -25.494 -23.764 -58.389 1.00 25.97 95 THR A N 1
ATOM 717 C CA . THR A 1 95 ? -25.031 -22.395 -58.703 1.00 25.97 95 THR A CA 1
ATOM 718 C C . THR A 1 95 ? -26.033 -21.244 -58.469 1.00 25.97 95 THR A C 1
ATOM 720 O O . THR A 1 95 ? -27.216 -21.426 -58.730 1.00 25.97 95 THR A O 1
ATOM 723 N N . THR A 1 96 ? -25.544 -20.029 -58.130 1.00 27.41 96 THR A N 1
ATOM 724 C CA . THR A 1 96 ? -25.858 -18.674 -58.714 1.00 27.41 96 THR A CA 1
ATOM 725 C C . THR A 1 96 ? -25.072 -17.605 -57.909 1.00 27.41 96 THR A C 1
ATOM 727 O O . THR A 1 96 ? -25.360 -17.428 -56.735 1.00 27.41 96 THR A O 1
ATOM 730 N N . LEU A 1 97 ? -23.922 -17.046 -58.328 1.00 24.92 97 LEU A N 1
ATOM 731 C CA . LEU A 1 97 ? -23.574 -16.071 -59.396 1.00 24.92 97 LEU A CA 1
ATOM 732 C C . LEU A 1 97 ? -23.874 -14.570 -59.127 1.00 24.92 97 LEU A C 1
ATOM 734 O O . LEU A 1 97 ? -24.953 -14.221 -58.668 1.00 24.92 97 LEU A O 1
ATOM 738 N N . LEU A 1 98 ? -22.921 -13.720 -59.576 1.00 25.84 98 LEU A N 1
ATOM 739 C CA . LEU A 1 98 ? -22.881 -12.232 -59.615 1.00 25.84 98 LEU A CA 1
ATOM 740 C C . LEU A 1 98 ? -22.555 -11.525 -58.268 1.00 25.84 98 LEU A C 1
ATOM 742 O O . LEU A 1 98 ? -23.093 -11.894 -57.235 1.00 25.84 98 LEU A O 1
ATOM 746 N N . THR A 1 99 ? -21.703 -10.487 -58.164 1.00 26.11 99 THR A N 1
ATOM 747 C CA . THR A 1 99 ? -20.766 -9.827 -59.115 1.00 26.11 99 THR A CA 1
ATOM 748 C C . THR A 1 99 ? -19.718 -9.005 -58.342 1.00 26.11 99 THR A C 1
ATOM 750 O O . THR A 1 99 ? -20.066 -8.350 -57.364 1.00 26.11 99 THR A O 1
ATOM 753 N N . THR A 1 100 ? -18.473 -8.940 -58.825 1.00 25.52 100 THR A N 1
ATOM 754 C CA . THR A 1 100 ? -17.438 -7.988 -58.353 1.00 25.52 100 THR A CA 1
ATOM 755 C C . THR A 1 100 ? -17.405 -6.731 -59.232 1.00 25.52 100 THR A C 1
ATOM 757 O O . THR A 1 100 ? -17.703 -6.812 -60.424 1.00 25.52 100 THR A O 1
ATOM 760 N N . PRO A 1 101 ? -16.936 -5.589 -58.701 1.00 28.92 101 PRO A N 1
ATOM 761 C CA . PRO A 1 101 ? -15.838 -4.912 -59.399 1.00 28.92 101 PRO A CA 1
ATOM 762 C C . PRO A 1 101 ? -14.686 -4.495 -58.468 1.00 28.92 101 PRO A C 1
ATOM 764 O O . PRO A 1 101 ? -14.847 -4.326 -57.262 1.00 28.92 101 PRO A O 1
ATOM 767 N N . ALA A 1 102 ? -13.499 -4.336 -59.053 1.00 23.89 102 ALA A N 1
ATOM 768 C CA . ALA A 1 102 ? -12.271 -3.992 -58.343 1.00 23.89 102 ALA A CA 1
ATOM 769 C C . ALA A 1 102 ? -12.161 -2.492 -58.007 1.00 23.89 102 ALA A C 1
ATOM 771 O O . ALA A 1 102 ? -12.568 -1.637 -58.793 1.00 23.89 102 ALA A O 1
ATOM 772 N N . ALA A 1 103 ? -11.484 -2.179 -56.899 1.00 26.33 103 ALA A N 1
ATOM 773 C CA . ALA A 1 103 ? -10.954 -0.850 -56.592 1.00 26.33 103 ALA A CA 1
ATOM 774 C C . ALA A 1 103 ? -9.477 -0.962 -56.173 1.00 26.33 103 ALA A C 1
ATOM 776 O O . ALA A 1 103 ? -9.031 -2.003 -55.691 1.00 26.33 103 ALA A O 1
ATOM 777 N N . ARG A 1 104 ? -8.694 0.084 -56.455 1.00 26.05 104 ARG A N 1
ATOM 778 C CA . ARG A 1 104 ? -7.225 0.023 -56.513 1.00 26.05 104 ARG A CA 1
ATOM 779 C C . ARG A 1 104 ? -6.557 0.301 -55.166 1.00 26.05 104 ARG A C 1
ATOM 781 O O . ARG A 1 104 ? -7.007 1.151 -54.406 1.00 26.05 104 ARG A O 1
ATOM 788 N N . LEU A 1 105 ? -5.405 -0.337 -54.958 1.00 23.20 105 LEU A N 1
ATOM 789 C CA . LEU A 1 105 ? -4.404 0.082 -53.978 1.00 23.20 105 LEU A CA 1
ATOM 790 C C . LEU A 1 105 ? -3.955 1.523 -54.263 1.00 23.20 105 LEU A C 1
ATOM 792 O O . LEU A 1 105 ? -3.581 1.833 -55.394 1.00 23.20 105 LEU A O 1
ATOM 796 N N . HIS A 1 106 ? -3.908 2.360 -53.228 1.00 24.12 106 HIS A N 1
ATOM 797 C CA . HIS A 1 106 ? -3.109 3.581 -53.229 1.00 24.12 106 HIS A CA 1
ATOM 798 C C . HIS A 1 106 ? -2.126 3.546 -52.063 1.00 24.12 106 HIS A C 1
ATOM 800 O O . HIS A 1 106 ? -2.503 3.623 -50.897 1.00 24.12 106 HIS A O 1
ATOM 806 N N . SER A 1 107 ? -0.849 3.427 -52.418 1.00 22.05 107 SER A N 1
ATOM 807 C CA . SER A 1 107 ? 0.268 3.775 -51.549 1.00 22.05 107 SER A CA 1
ATOM 808 C C . SER A 1 107 ? 0.350 5.297 -51.428 1.00 22.05 107 SER A C 1
ATOM 810 O O . SER A 1 107 ? 0.246 5.994 -52.441 1.00 22.05 107 SER A O 1
ATOM 812 N N . VAL A 1 108 ? 0.590 5.804 -50.218 1.00 23.39 108 VAL A N 1
ATOM 813 C CA . VAL A 1 108 ? 1.201 7.122 -50.010 1.00 23.39 108 VAL A CA 1
ATOM 814 C C . VAL A 1 108 ? 2.325 6.954 -48.997 1.00 23.39 108 VAL A C 1
ATOM 816 O O . VAL A 1 108 ? 2.094 6.731 -47.811 1.00 23.39 108 VAL A O 1
ATOM 819 N N . VAL A 1 109 ? 3.553 7.035 -49.500 1.00 23.00 109 VAL A N 1
ATOM 820 C CA . VAL A 1 109 ? 4.774 7.084 -48.696 1.00 23.00 109 VAL A CA 1
ATOM 821 C C . VAL A 1 109 ? 5.026 8.520 -48.233 1.00 23.00 109 VAL A C 1
ATOM 823 O O . VAL A 1 109 ? 4.729 9.480 -48.941 1.00 23.00 109 VAL A O 1
ATOM 826 N N . SER A 1 110 ? 5.598 8.617 -47.033 1.00 21.53 110 SER A N 1
ATOM 827 C CA . SER A 1 110 ? 6.246 9.780 -46.419 1.00 21.53 110 SER A CA 1
ATOM 828 C C . SER A 1 110 ? 6.772 10.850 -47.391 1.00 21.53 110 SER A C 1
ATOM 830 O O . SER A 1 110 ? 7.484 10.540 -48.345 1.00 21.53 110 SER A O 1
ATOM 832 N N . THR A 1 111 ? 6.508 12.125 -47.087 1.00 23.69 111 THR A N 1
ATOM 833 C CA . THR A 1 111 ? 7.238 13.261 -47.673 1.00 23.69 111 THR A CA 1
ATOM 834 C C . THR A 1 111 ? 7.992 14.005 -46.578 1.00 23.69 111 THR A C 1
ATOM 836 O O . THR A 1 111 ? 7.409 14.723 -45.769 1.00 23.69 111 THR A O 1
ATOM 839 N N . ILE A 1 112 ? 9.310 13.826 -46.584 1.00 22.45 112 ILE A N 1
ATOM 840 C CA . ILE A 1 112 ? 10.273 14.627 -45.827 1.00 22.45 112 ILE A CA 1
ATOM 841 C C . ILE A 1 112 ? 10.393 15.993 -46.513 1.00 22.45 112 ILE A C 1
ATOM 843 O O . ILE A 1 112 ? 10.550 16.042 -47.732 1.00 22.45 112 ILE A O 1
ATOM 847 N N . TRP A 1 113 ? 10.392 17.085 -45.745 1.00 21.00 113 TRP A N 1
ATOM 848 C CA . TRP A 1 113 ? 10.798 18.403 -46.242 1.00 21.00 113 TRP A CA 1
ATOM 849 C C . TRP A 1 113 ? 12.100 18.853 -45.583 1.00 21.00 113 TRP A C 1
ATOM 851 O O . TRP A 1 113 ? 12.192 19.005 -44.367 1.00 21.00 113 TRP A O 1
ATOM 861 N N . THR A 1 114 ? 13.115 19.046 -46.420 1.00 22.80 114 THR A N 1
ATOM 862 C CA . THR A 1 114 ? 14.434 19.574 -46.065 1.00 22.80 114 THR A CA 1
ATOM 863 C C . THR A 1 114 ? 14.480 21.101 -46.118 1.00 22.80 114 THR A C 1
ATOM 865 O O . THR A 1 114 ? 13.695 21.748 -46.808 1.00 22.80 114 THR A O 1
ATOM 868 N N . TRP A 1 115 ? 15.461 21.663 -45.413 1.00 22.12 115 TRP A N 1
ATOM 869 C CA . TRP A 1 115 ? 15.817 23.083 -45.402 1.00 22.12 115 TRP A CA 1
ATOM 870 C C . TRP A 1 115 ? 16.199 23.638 -46.788 1.00 22.12 115 TRP A C 1
ATOM 872 O O . TRP A 1 115 ? 16.753 22.900 -47.606 1.00 22.12 115 TRP A O 1
ATOM 882 N N . PRO A 1 116 ? 16.077 24.962 -46.997 1.00 27.02 116 PRO A N 1
ATOM 883 C CA . PRO A 1 116 ? 16.894 25.711 -47.943 1.00 27.02 116 PRO A CA 1
ATOM 884 C C . PRO A 1 116 ? 18.047 26.464 -47.245 1.00 27.02 116 PRO A C 1
ATOM 886 O O . PRO A 1 116 ? 17.867 27.088 -46.201 1.00 27.02 116 PRO A O 1
ATOM 889 N N . ALA A 1 117 ? 19.218 26.472 -47.883 1.00 26.28 117 ALA A N 1
ATOM 890 C CA . ALA A 1 117 ? 20.310 27.418 -47.632 1.00 26.28 117 ALA A CA 1
ATOM 891 C C . ALA A 1 117 ? 20.525 28.295 -48.883 1.00 26.28 117 ALA A C 1
ATOM 893 O O . ALA A 1 117 ? 20.163 27.876 -49.984 1.00 26.28 117 ALA A O 1
ATOM 894 N N . ALA A 1 118 ? 21.125 29.484 -48.741 1.00 26.66 118 ALA A N 1
ATOM 895 C CA . ALA A 1 118 ? 21.399 30.399 -49.858 1.00 26.66 118 ALA A CA 1
ATOM 896 C C . ALA A 1 118 ? 22.835 30.981 -49.844 1.00 26.66 118 ALA A C 1
ATOM 898 O O . ALA A 1 118 ? 23.400 31.241 -48.784 1.00 26.66 118 ALA A O 1
ATOM 899 N N . PHE A 1 119 ? 23.390 31.170 -51.052 1.00 24.52 119 PHE A N 1
ATOM 900 C CA . PHE A 1 119 ? 24.729 31.684 -51.433 1.00 24.52 119 PHE A CA 1
ATOM 901 C C . PHE A 1 119 ? 24.684 33.212 -51.762 1.00 24.52 119 PHE A C 1
ATOM 903 O O . PHE A 1 119 ? 23.587 33.757 -51.835 1.00 24.52 119 PHE A O 1
ATOM 910 N N . VAL A 1 120 ? 25.755 34.000 -52.010 1.00 29.06 120 VAL A N 1
ATOM 911 C CA . VAL A 1 120 ? 27.221 33.810 -52.225 1.00 29.06 120 VAL A CA 1
ATOM 912 C C . VAL A 1 120 ? 27.991 34.962 -51.521 1.00 29.06 120 VAL A C 1
ATOM 914 O O . VAL A 1 120 ? 27.436 36.048 -51.377 1.00 29.06 120 VAL A O 1
ATOM 917 N N . GLY A 1 121 ? 29.291 34.813 -51.216 1.00 23.06 121 GLY A N 1
ATOM 918 C CA . GLY A 1 121 ? 30.215 35.957 -51.054 1.00 23.06 121 GLY A CA 1
ATOM 919 C C . GLY A 1 121 ? 31.696 35.540 -51.010 1.00 23.06 121 GLY A C 1
ATOM 920 O O . GLY A 1 121 ? 32.076 34.767 -50.139 1.00 23.06 121 GLY A O 1
ATOM 921 N N . SER A 1 122 ? 32.529 36.001 -51.953 1.00 27.16 122 SER A N 1
ATOM 922 C CA . SER A 1 122 ? 33.864 35.428 -52.234 1.00 27.16 122 SER A CA 1
ATOM 923 C C . SER A 1 122 ? 35.033 36.422 -52.180 1.00 27.16 122 SER A C 1
ATOM 925 O O . SER A 1 122 ? 34.983 37.428 -52.887 1.00 27.16 122 SER A O 1
ATOM 927 N N . SER A 1 123 ? 36.136 36.061 -51.507 1.00 26.81 123 SER A N 1
ATOM 928 C CA . SER A 1 123 ? 37.521 36.413 -51.899 1.00 26.81 123 SER A CA 1
ATOM 929 C C . SER A 1 123 ? 38.582 35.701 -51.031 1.00 26.81 123 SER A C 1
ATOM 931 O O . SER A 1 123 ? 38.359 35.390 -49.866 1.00 26.81 123 SER A O 1
ATOM 933 N N . THR A 1 124 ? 39.743 35.423 -51.628 1.00 30.09 124 THR A N 1
ATOM 934 C CA . THR A 1 124 ? 40.930 34.720 -51.080 1.00 30.09 124 THR A CA 1
ATOM 935 C C . THR A 1 124 ? 42.188 35.584 -51.285 1.00 30.09 124 THR A C 1
ATOM 937 O O . THR A 1 124 ? 42.116 36.501 -52.103 1.00 30.09 124 THR A O 1
ATOM 940 N N . PRO A 1 125 ? 43.392 35.190 -50.820 1.00 48.78 125 PRO A N 1
ATOM 941 C CA . PRO A 1 125 ? 43.784 34.622 -49.519 1.00 48.78 125 PRO A CA 1
ATOM 942 C C . PRO A 1 125 ? 44.976 35.397 -48.892 1.00 48.78 125 PRO A C 1
ATOM 944 O O . PRO A 1 125 ? 45.674 36.116 -49.600 1.00 48.78 125 PRO A O 1
ATOM 947 N N . ASP A 1 126 ? 45.311 35.161 -47.618 1.00 25.58 126 ASP A N 1
ATOM 948 C CA . ASP A 1 126 ? 46.720 35.230 -47.176 1.00 25.58 126 ASP A CA 1
ATOM 949 C C . ASP A 1 126 ? 46.979 34.356 -45.929 1.00 25.58 126 ASP A C 1
ATOM 951 O O . ASP A 1 126 ? 46.108 33.618 -45.463 1.00 25.58 126 ASP A O 1
ATOM 955 N N . THR A 1 127 ? 48.219 34.378 -45.453 1.00 28.20 127 THR A N 1
ATOM 956 C CA . THR A 1 127 ? 48.935 33.241 -44.886 1.00 28.20 127 THR A CA 1
ATOM 957 C C . THR A 1 127 ? 49.208 33.410 -43.388 1.00 28.20 127 THR A C 1
ATOM 959 O O . THR A 1 127 ? 49.367 34.519 -42.883 1.00 28.20 127 THR A O 1
ATOM 962 N N . SER A 1 128 ? 49.450 32.269 -42.730 1.00 26.70 128 SER A N 1
ATOM 963 C CA . SER A 1 128 ? 50.297 32.085 -41.537 1.00 26.70 128 SER A CA 1
ATOM 964 C C . SER A 1 128 ? 49.639 31.902 -40.159 1.00 26.70 128 SER A C 1
ATOM 966 O O . SER A 1 128 ? 48.562 32.395 -39.850 1.00 26.70 128 SER A O 1
ATOM 968 N N . LEU A 1 129 ? 50.411 31.173 -39.342 1.00 28.75 129 LEU A N 1
ATOM 969 C CA . LEU A 1 129 ? 50.371 31.013 -37.886 1.00 28.75 129 LEU A CA 1
ATOM 970 C C . LEU A 1 129 ? 49.239 30.176 -37.261 1.00 28.75 129 LEU A C 1
ATOM 972 O O . LEU A 1 129 ? 48.117 30.601 -37.008 1.00 28.75 129 LEU A O 1
ATOM 976 N N . ARG A 1 130 ? 49.647 28.955 -36.891 1.00 32.62 130 ARG A N 1
ATOM 977 C CA . ARG A 1 130 ? 48.985 28.094 -35.910 1.00 32.62 130 ARG A CA 1
ATOM 978 C C . ARG A 1 130 ? 49.011 28.764 -34.531 1.00 32.62 130 ARG A C 1
ATOM 980 O O . ARG A 1 130 ? 50.100 29.027 -34.029 1.00 32.62 130 ARG A O 1
ATOM 987 N N . THR A 1 131 ? 47.859 28.847 -33.873 1.00 27.67 131 THR A N 1
ATOM 988 C CA . THR A 1 131 ? 47.778 28.894 -32.406 1.00 27.67 131 THR A CA 1
ATOM 989 C C . THR A 1 131 ? 46.687 27.936 -31.955 1.00 27.67 131 THR A C 1
ATOM 991 O O . THR A 1 131 ? 45.534 28.051 -32.368 1.00 27.67 131 THR A O 1
ATOM 994 N N . THR A 1 132 ? 47.055 26.959 -31.131 1.00 29.98 132 THR A N 1
ATOM 995 C CA . THR A 1 132 ? 46.141 25.943 -30.606 1.00 29.98 132 THR A CA 1
ATOM 996 C C . THR A 1 132 ? 45.230 26.572 -29.552 1.00 29.98 132 THR A C 1
ATOM 998 O O . THR A 1 132 ? 45.643 26.777 -28.414 1.00 29.98 132 THR A O 1
ATOM 1001 N N . ALA A 1 133 ? 43.988 26.889 -29.917 1.00 26.45 133 ALA A N 1
ATOM 1002 C CA . ALA A 1 133 ? 42.972 27.297 -28.955 1.00 26.45 133 ALA A CA 1
ATOM 1003 C C . ALA A 1 133 ? 42.302 26.047 -28.368 1.00 26.45 133 ALA A C 1
ATOM 1005 O O . ALA A 1 133 ? 41.441 25.435 -29.000 1.00 26.45 133 ALA A O 1
ATOM 1006 N N . THR A 1 134 ? 42.705 25.656 -27.158 1.00 27.27 134 THR A N 1
ATOM 1007 C CA . THR A 1 134 ? 41.987 24.642 -26.378 1.00 27.27 134 THR A CA 1
ATOM 1008 C C . THR A 1 134 ? 40.586 25.165 -26.083 1.00 27.27 134 THR A C 1
ATOM 1010 O O . THR A 1 134 ? 40.415 26.039 -25.233 1.00 27.27 134 THR A O 1
ATOM 1013 N N . VAL A 1 135 ? 39.577 24.632 -26.775 1.00 27.11 135 VAL A N 1
ATOM 1014 C CA . VAL A 1 135 ? 38.176 24.872 -26.425 1.00 27.11 135 VAL A CA 1
ATOM 1015 C C . VAL A 1 135 ? 37.921 24.172 -25.097 1.00 27.11 135 VAL A C 1
ATOM 1017 O O . VAL A 1 135 ? 37.687 22.966 -25.046 1.00 27.11 135 VAL A O 1
ATOM 1020 N N . ALA A 1 136 ? 38.003 24.935 -24.008 1.00 27.50 136 ALA A N 1
ATOM 1021 C CA . ALA A 1 136 ? 37.495 24.499 -22.723 1.00 27.50 136 ALA A CA 1
ATOM 1022 C C . ALA A 1 136 ? 35.990 24.271 -22.887 1.00 27.50 136 ALA A C 1
ATOM 1024 O O . ALA A 1 136 ? 35.218 25.223 -23.009 1.00 27.50 136 ALA A O 1
ATOM 1025 N N . CYS A 1 137 ? 35.583 23.003 -22.936 1.00 25.42 137 CYS A N 1
ATOM 1026 C CA . CYS A 1 137 ? 34.180 22.637 -22.884 1.00 25.42 137 CYS A CA 1
ATOM 1027 C C . CYS A 1 137 ? 33.642 23.104 -21.530 1.00 25.42 137 CYS A C 1
ATOM 1029 O O . CYS A 1 137 ? 33.875 22.453 -20.512 1.00 25.42 137 CYS A O 1
ATOM 1031 N N . MET A 1 138 ? 32.954 24.247 -21.517 1.00 25.92 138 MET A N 1
ATOM 1032 C CA . MET A 1 138 ? 32.149 24.671 -20.380 1.00 25.92 138 MET A CA 1
ATOM 1033 C C . MET A 1 138 ? 31.003 23.675 -20.232 1.00 25.92 138 MET A C 1
ATOM 1035 O O . MET A 1 138 ? 29.925 23.850 -20.798 1.00 25.92 138 MET A O 1
ATOM 1039 N N . THR A 1 139 ? 31.251 22.613 -19.468 1.00 31.08 139 THR A N 1
ATOM 1040 C CA . THR A 1 139 ? 30.194 21.832 -18.844 1.00 31.08 139 THR A CA 1
ATOM 1041 C C . THR A 1 139 ? 29.354 22.807 -18.031 1.00 31.08 139 THR A C 1
ATOM 1043 O O . THR A 1 139 ? 29.806 23.352 -17.024 1.00 31.08 139 THR A O 1
ATOM 1046 N N . LEU A 1 140 ? 28.142 23.086 -18.515 1.00 32.00 140 LEU A N 1
ATOM 1047 C CA . LEU A 1 140 ? 27.172 23.885 -17.780 1.00 32.00 140 LEU A CA 1
ATOM 1048 C C . LEU A 1 140 ? 26.938 23.188 -16.442 1.00 32.00 140 LEU A C 1
ATOM 1050 O O . LEU A 1 140 ? 26.365 22.100 -16.399 1.00 32.00 140 LEU A O 1
ATOM 1054 N N . SER A 1 141 ? 27.432 23.804 -15.368 1.00 35.69 141 SER A N 1
ATOM 1055 C CA . SER A 1 141 ? 27.227 23.320 -14.009 1.00 35.69 141 SER A CA 1
ATOM 1056 C C . SER A 1 141 ? 25.729 23.343 -13.726 1.00 35.69 141 SER A C 1
ATOM 1058 O O . SER A 1 141 ? 25.139 24.411 -13.541 1.00 35.69 141 SER A O 1
ATOM 1060 N N . VAL A 1 142 ? 25.096 22.170 -13.771 1.00 39.03 142 VAL A N 1
ATOM 1061 C CA . VAL A 1 142 ? 23.688 22.020 -13.413 1.00 39.03 142 VAL A CA 1
ATOM 1062 C C . VAL A 1 142 ? 23.565 22.349 -11.930 1.00 39.03 142 VAL A C 1
ATOM 1064 O O . VAL A 1 142 ? 24.295 21.802 -11.106 1.00 39.03 142 VAL A O 1
ATOM 1067 N N . SER A 1 143 ? 22.666 23.277 -11.603 1.00 34.72 143 SER A N 1
ATOM 1068 C CA . SER A 1 143 ? 22.491 23.790 -10.244 1.00 34.72 143 SER A CA 1
ATOM 1069 C C . SER A 1 143 ? 22.274 22.652 -9.240 1.00 34.72 143 SER A C 1
ATOM 1071 O O . SER A 1 143 ? 21.274 21.933 -9.308 1.00 34.72 143 SER A O 1
ATOM 1073 N N . THR A 1 144 ? 23.195 22.521 -8.283 1.00 43.47 144 THR A N 1
ATOM 1074 C CA . THR A 1 144 ? 23.336 21.410 -7.318 1.00 43.47 144 THR A CA 1
ATOM 1075 C C . THR A 1 144 ? 22.252 21.350 -6.230 1.00 43.47 144 THR A C 1
ATOM 1077 O O . THR A 1 144 ? 22.453 20.764 -5.170 1.00 43.47 144 THR A O 1
ATOM 1080 N N . GLY A 1 145 ? 21.081 21.936 -6.484 1.00 42.78 145 GLY A N 1
ATOM 1081 C CA . GLY A 1 145 ? 19.912 21.888 -5.601 1.00 42.78 145 GLY A CA 1
ATOM 1082 C C . GLY A 1 145 ? 18.568 21.837 -6.332 1.00 42.78 145 GLY A C 1
ATOM 1083 O O . GLY A 1 145 ? 17.523 21.891 -5.686 1.00 42.78 145 GLY A O 1
ATOM 1084 N N . GLN A 1 146 ? 18.549 21.755 -7.667 1.00 52.06 146 GLN A N 1
ATOM 1085 C CA . GLN A 1 146 ? 17.290 21.739 -8.409 1.00 52.06 146 GLN A CA 1
ATOM 1086 C C . GLN A 1 146 ? 16.679 20.331 -8.395 1.00 52.06 146 GLN A C 1
ATOM 1088 O O . GLN A 1 146 ? 17.303 19.362 -8.825 1.00 52.06 146 GLN A O 1
ATOM 1093 N N . ALA A 1 147 ? 15.444 20.211 -7.897 1.00 63.44 147 ALA A N 1
ATOM 1094 C CA . ALA A 1 147 ? 14.735 18.936 -7.849 1.00 63.44 147 ALA A CA 1
ATOM 1095 C C . ALA A 1 147 ? 14.574 18.356 -9.266 1.00 63.44 147 ALA A C 1
ATOM 1097 O O . ALA A 1 147 ? 13.843 18.908 -10.089 1.00 63.44 147 ALA A O 1
ATOM 1098 N N . VAL A 1 148 ? 15.261 17.242 -9.531 1.00 75.56 148 VAL A N 1
ATOM 1099 C CA . VAL A 1 148 ? 15.189 16.507 -10.800 1.00 75.56 148 VAL A CA 1
ATOM 1100 C C . VAL A 1 148 ? 13.742 16.099 -11.088 1.00 75.56 148 VAL A C 1
ATOM 1102 O O . VAL A 1 148 ? 13.064 15.539 -10.225 1.00 75.56 148 VAL A O 1
ATOM 1105 N N . ASP A 1 149 ? 13.284 16.381 -12.309 1.00 82.94 149 ASP A N 1
ATOM 1106 C CA . ASP A 1 149 ? 11.952 16.023 -12.798 1.00 82.94 149 ASP A CA 1
ATOM 1107 C C . ASP A 1 149 ? 12.072 15.183 -14.076 1.00 82.94 149 ASP A C 1
ATOM 1109 O O . ASP A 1 149 ? 12.332 15.692 -15.172 1.00 82.94 149 ASP A O 1
ATOM 1113 N N . LEU A 1 150 ? 11.882 13.871 -13.932 1.00 85.44 150 LEU A N 1
ATOM 1114 C CA . LEU A 1 150 ? 12.066 12.891 -15.009 1.00 85.44 150 LEU A CA 1
ATOM 1115 C C . LEU A 1 150 ? 10.965 12.938 -16.084 1.00 85.44 150 LEU A C 1
ATOM 1117 O O . LEU A 1 150 ? 11.074 12.259 -17.110 1.00 85.44 150 LEU A O 1
ATOM 1121 N N . ARG A 1 151 ? 9.935 13.778 -15.903 1.00 83.31 151 ARG A N 1
ATOM 1122 C CA . ARG A 1 151 ? 8.948 14.096 -16.949 1.00 83.31 151 ARG A CA 1
ATOM 1123 C C . ARG A 1 151 ? 9.549 14.946 -18.064 1.00 83.31 151 ARG A C 1
ATOM 1125 O O . ARG A 1 151 ? 9.155 14.780 -19.213 1.00 83.31 151 ARG A O 1
ATOM 1132 N N . VAL A 1 152 ? 10.487 15.834 -17.724 1.00 78.50 152 VAL A N 1
ATOM 1133 C CA . VAL A 1 152 ? 11.072 16.817 -18.655 1.00 78.50 152 VAL A CA 1
ATOM 1134 C C . VAL A 1 152 ? 12.554 16.580 -18.937 1.00 78.50 152 VAL A C 1
ATOM 1136 O O . VAL A 1 152 ? 13.031 16.952 -20.005 1.00 78.50 152 VAL A O 1
ATOM 1139 N N . GLN A 1 153 ? 13.295 15.953 -18.018 1.00 75.56 153 GLN A N 1
ATOM 1140 C CA . GLN A 1 153 ? 14.718 15.688 -18.225 1.00 75.56 153 GLN A CA 1
ATOM 1141 C C . GLN A 1 153 ? 14.952 14.467 -19.132 1.00 75.56 153 GLN A C 1
ATOM 1143 O O . GLN A 1 153 ? 14.357 13.394 -18.964 1.00 75.56 153 GLN A O 1
ATOM 1148 N N . LEU A 1 154 ? 15.857 14.636 -20.100 1.00 61.94 154 LEU A N 1
ATOM 1149 C CA . LEU A 1 154 ? 16.325 13.573 -20.987 1.00 61.94 154 LEU A CA 1
ATOM 1150 C C . LEU A 1 154 ? 17.157 12.566 -20.189 1.00 61.94 154 LEU A C 1
ATOM 1152 O O . LEU A 1 154 ? 18.336 12.770 -19.932 1.00 61.94 154 LEU A O 1
ATOM 1156 N N . ALA A 1 155 ? 16.533 11.450 -19.829 1.00 70.44 155 ALA A N 1
ATOM 1157 C CA . ALA A 1 155 ? 17.152 10.367 -19.069 1.00 70.44 155 ALA A CA 1
ATOM 1158 C C . ALA A 1 155 ? 17.954 9.379 -19.948 1.00 70.44 155 ALA A C 1
ATOM 1160 O O . ALA A 1 155 ? 18.082 8.223 -19.570 1.00 70.44 155 ALA A O 1
ATOM 1161 N N . GLY A 1 156 ? 18.453 9.791 -21.123 1.00 81.19 156 GLY A N 1
ATOM 1162 C CA . GLY A 1 156 ? 19.041 8.886 -22.129 1.00 81.19 156 GLY A CA 1
ATOM 1163 C C . GLY A 1 156 ? 20.117 7.962 -21.554 1.00 81.19 156 GLY A C 1
ATOM 1164 O O . GLY A 1 156 ? 19.937 6.752 -21.534 1.00 81.19 156 GLY A O 1
ATOM 1165 N N . GLU A 1 157 ? 21.156 8.533 -20.941 1.00 86.12 157 GLU A N 1
ATOM 1166 C CA . GLU A 1 157 ? 22.250 7.766 -20.320 1.00 86.12 157 GLU A CA 1
ATOM 1167 C C . GLU A 1 157 ? 21.787 6.824 -19.191 1.00 86.12 157 GLU A C 1
ATOM 1169 O O . GLU A 1 157 ? 22.417 5.795 -18.937 1.00 86.12 157 GLU A O 1
ATOM 1174 N N . VAL A 1 158 ? 20.684 7.161 -18.511 1.00 90.00 158 VAL A N 1
ATOM 1175 C CA . VAL A 1 158 ? 20.058 6.320 -17.480 1.00 90.00 158 VAL A CA 1
ATOM 1176 C C . VAL A 1 158 ? 19.339 5.135 -18.121 1.00 90.00 158 VAL A C 1
ATOM 1178 O O . VAL A 1 158 ? 19.529 4.010 -17.662 1.00 90.00 158 VAL A O 1
ATOM 1181 N N . LEU A 1 159 ? 18.572 5.356 -19.194 1.00 91.81 159 LEU A N 1
ATOM 1182 C CA . LEU A 1 159 ? 17.914 4.282 -19.945 1.00 91.81 159 LEU A CA 1
ATOM 1183 C C . LEU A 1 159 ? 18.963 3.345 -20.569 1.00 91.81 159 LEU A C 1
ATOM 1185 O O . LEU A 1 159 ? 18.945 2.150 -20.286 1.00 91.81 159 LEU A O 1
ATOM 1189 N N . ASP A 1 160 ? 19.957 3.893 -21.276 1.00 93.19 160 ASP A N 1
ATOM 1190 C CA . ASP A 1 160 ? 21.067 3.145 -21.890 1.00 93.19 160 ASP A CA 1
ATOM 1191 C C . ASP A 1 160 ? 21.878 2.336 -20.861 1.00 93.19 160 ASP A C 1
ATOM 1193 O O . ASP A 1 160 ? 22.501 1.317 -21.179 1.00 93.19 160 ASP A O 1
ATOM 1197 N N . ARG A 1 161 ? 21.963 2.813 -19.612 1.00 95.06 161 ARG A N 1
ATOM 1198 C CA . ARG A 1 161 ? 22.595 2.075 -18.511 1.00 95.06 161 ARG A CA 1
ATOM 1199 C C . ARG A 1 161 ? 21.718 0.917 -18.052 1.00 95.06 161 ARG A C 1
ATOM 1201 O O . ARG A 1 161 ? 22.238 -0.182 -17.887 1.00 95.06 161 ARG A O 1
ATOM 1208 N N . VAL A 1 162 ? 20.425 1.156 -17.858 1.00 96.50 162 VAL A N 1
ATOM 1209 C CA . VAL A 1 162 ? 19.459 0.144 -17.412 1.00 96.50 162 VAL A CA 1
ATOM 1210 C C . VAL A 1 162 ? 19.335 -0.988 -18.434 1.00 96.50 162 VAL A C 1
ATOM 1212 O O . VAL A 1 162 ? 19.473 -2.145 -18.046 1.00 96.50 162 VAL A O 1
ATOM 1215 N N . GLU A 1 163 ? 19.216 -0.672 -19.726 1.00 96.88 163 GLU A N 1
ATOM 1216 C CA . GLU A 1 163 ? 19.210 -1.659 -20.818 1.00 96.88 163 GLU A CA 1
ATOM 1217 C C . GLU A 1 163 ? 20.439 -2.576 -20.782 1.00 96.88 163 GLU A C 1
ATOM 1219 O O . GLU A 1 163 ? 20.323 -3.802 -20.773 1.00 96.88 163 GLU A O 1
ATOM 1224 N N . ARG A 1 164 ? 21.642 -1.991 -20.680 1.00 97.44 164 ARG A N 1
ATOM 1225 C CA . ARG A 1 164 ? 22.899 -2.757 -20.618 1.00 97.44 164 ARG A CA 1
ATOM 1226 C C . ARG A 1 164 ? 23.056 -3.566 -19.332 1.00 97.44 164 ARG A C 1
ATOM 1228 O O . ARG A 1 164 ? 23.657 -4.636 -19.374 1.00 97.44 164 ARG A O 1
ATOM 1235 N N . SER A 1 165 ? 22.585 -3.051 -18.197 1.00 97.69 165 SER A N 1
ATOM 1236 C CA . SER A 1 165 ? 22.744 -3.704 -16.894 1.00 97.69 165 SER A CA 1
ATOM 1237 C C . SER A 1 165 ? 21.740 -4.829 -16.652 1.00 97.69 165 SER A C 1
ATOM 1239 O O . SER A 1 165 ? 22.125 -5.830 -16.057 1.00 97.69 165 SER A O 1
ATOM 1241 N N . LEU A 1 166 ? 20.496 -4.688 -17.118 1.00 97.44 166 LEU A N 1
ATOM 1242 C CA . LEU A 1 166 ? 19.450 -5.715 -17.001 1.00 97.44 166 LEU A CA 1
ATOM 1243 C C . LEU A 1 166 ? 19.359 -6.624 -18.241 1.00 97.44 166 LEU A C 1
ATOM 1245 O O . LEU A 1 166 ? 18.637 -7.615 -18.222 1.00 97.44 166 LEU A O 1
ATOM 1249 N N . GLN A 1 167 ? 20.112 -6.314 -19.304 1.00 97.25 167 GLN A N 1
ATOM 1250 C CA . GLN A 1 167 ? 20.122 -7.043 -20.580 1.00 97.25 167 GLN A CA 1
ATOM 1251 C C . GLN A 1 167 ? 18.733 -7.093 -21.243 1.00 97.25 167 GLN A C 1
ATOM 1253 O O . GLN A 1 167 ? 18.261 -8.144 -21.675 1.00 97.25 167 GLN A O 1
ATOM 1258 N N . VAL A 1 168 ? 18.096 -5.924 -21.324 1.00 97.00 168 VAL A N 1
ATOM 1259 C CA . VAL A 1 168 ? 16.770 -5.695 -21.924 1.00 97.00 168 VAL A CA 1
ATOM 1260 C C . VAL A 1 168 ? 16.828 -4.529 -22.906 1.00 97.00 168 VAL A C 1
ATOM 1262 O O . VAL A 1 168 ? 17.737 -3.703 -22.825 1.00 97.00 168 VAL A O 1
ATOM 1265 N N . ARG A 1 169 ? 15.839 -4.412 -23.793 1.00 97.12 169 ARG A N 1
ATOM 1266 C CA . ARG A 1 169 ? 15.543 -3.172 -24.529 1.00 97.12 169 ARG A CA 1
ATOM 1267 C C . ARG A 1 169 ? 14.226 -2.593 -24.040 1.00 97.12 169 ARG A C 1
ATOM 1269 O O . ARG A 1 169 ? 13.239 -3.318 -23.956 1.00 97.12 169 ARG A O 1
ATOM 1276 N N . LEU A 1 170 ? 14.206 -1.302 -23.724 1.00 96.12 170 LEU A N 1
ATOM 1277 C CA . LEU A 1 170 ? 13.011 -0.601 -23.259 1.00 96.12 170 LEU A CA 1
ATOM 1278 C C . LEU A 1 170 ? 12.166 -0.162 -24.460 1.00 96.12 170 LEU A C 1
ATOM 1280 O O . LEU A 1 170 ? 12.666 0.461 -25.395 1.00 96.12 170 LEU A O 1
ATOM 1284 N N . LEU A 1 171 ? 10.870 -0.463 -24.427 1.00 94.94 171 LEU A N 1
ATOM 1285 C CA . LEU A 1 171 ? 9.923 -0.156 -25.498 1.00 94.94 171 LEU A CA 1
ATOM 1286 C C . LEU A 1 171 ? 9.494 1.325 -25.416 1.00 94.94 171 LEU A C 1
ATOM 1288 O O . LEU A 1 171 ? 8.799 1.698 -24.463 1.00 94.94 171 LEU A O 1
ATOM 1292 N N . PRO A 1 172 ? 9.898 2.207 -26.363 1.00 88.19 172 PRO A N 1
ATOM 1293 C CA . PRO A 1 172 ? 9.731 3.661 -26.221 1.00 88.19 172 PRO A CA 1
ATOM 1294 C C . PRO A 1 172 ? 8.272 4.136 -26.180 1.00 88.19 172 PRO A C 1
ATOM 1296 O O . PRO A 1 172 ? 7.968 5.193 -25.628 1.00 88.19 172 PRO A O 1
ATOM 1299 N N . ASP A 1 173 ? 7.372 3.363 -26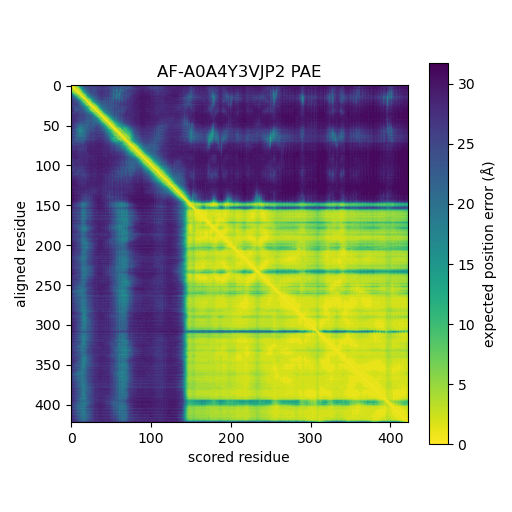.778 1.00 90.00 173 ASP A N 1
ATOM 1300 C CA . ASP A 1 173 ? 5.925 3.564 -26.817 1.00 90.00 173 ASP A CA 1
ATOM 1301 C C . ASP A 1 173 ? 5.223 3.192 -25.500 1.00 90.00 173 ASP A C 1
ATOM 1303 O O . ASP A 1 173 ? 4.153 3.736 -25.214 1.00 90.00 173 ASP A O 1
ATOM 1307 N N . MET A 1 174 ? 5.857 2.359 -24.667 1.00 89.81 174 MET A N 1
ATOM 1308 C CA . MET A 1 174 ? 5.375 1.941 -23.343 1.00 89.81 174 MET A CA 1
ATOM 1309 C C . MET A 1 174 ? 6.000 2.733 -22.176 1.00 89.81 174 MET A C 1
ATOM 1311 O O . MET A 1 174 ? 5.828 2.363 -21.014 1.00 89.81 174 MET A O 1
ATOM 1315 N N . VAL A 1 175 ? 6.727 3.823 -22.452 1.00 90.69 175 VAL A N 1
ATOM 1316 C CA . VAL A 1 175 ? 7.395 4.629 -21.415 1.00 90.69 175 VAL A CA 1
ATOM 1317 C C . VAL A 1 175 ? 6.402 5.522 -20.660 1.00 90.69 175 VAL A C 1
ATOM 1319 O O . VAL A 1 175 ? 5.791 6.430 -21.226 1.00 90.69 175 VAL A O 1
ATOM 1322 N N . VAL A 1 176 ? 6.327 5.345 -19.341 1.00 89.81 176 VAL A N 1
ATOM 1323 C CA . VAL A 1 176 ? 5.546 6.168 -18.407 1.00 89.81 176 VAL A CA 1
ATOM 1324 C C . VAL A 1 176 ? 6.492 7.005 -17.547 1.00 89.81 176 VAL A C 1
ATOM 1326 O O . VAL A 1 176 ? 7.307 6.468 -16.802 1.00 89.81 176 VAL A O 1
ATOM 1329 N N . ARG A 1 177 ? 6.376 8.337 -17.605 1.00 90.56 177 ARG A N 1
ATOM 1330 C CA . ARG A 1 177 ? 7.229 9.265 -16.837 1.00 90.56 177 ARG A CA 1
ATOM 1331 C C . ARG A 1 177 ? 6.467 9.914 -15.684 1.00 90.56 177 ARG A C 1
ATOM 1333 O O . ARG A 1 177 ? 5.470 10.602 -15.898 1.00 90.56 177 ARG A O 1
ATOM 1340 N N . LYS A 1 178 ? 6.981 9.754 -14.466 1.00 88.56 178 LYS A N 1
ATOM 1341 C CA . LYS A 1 178 ? 6.585 10.485 -13.252 1.00 88.56 178 LYS A CA 1
ATOM 1342 C C . LYS A 1 178 ? 7.713 11.455 -12.858 1.00 88.56 178 LYS A C 1
ATOM 1344 O O . LYS A 1 178 ? 8.772 11.487 -13.477 1.00 88.56 178 LYS A O 1
ATOM 1349 N N . ARG A 1 179 ? 7.500 12.270 -11.818 1.00 85.50 179 ARG A N 1
ATOM 1350 C CA . ARG A 1 179 ? 8.484 13.272 -11.353 1.00 85.50 179 ARG A CA 1
ATOM 1351 C C . ARG A 1 179 ? 9.813 12.643 -10.907 1.00 85.50 179 ARG A C 1
ATOM 1353 O O . ARG A 1 179 ? 10.868 13.155 -11.257 1.00 85.50 179 ARG A O 1
ATOM 1360 N N . ARG A 1 180 ? 9.756 11.535 -10.154 1.00 85.38 180 ARG A N 1
ATOM 1361 C CA . ARG A 1 180 ? 10.925 10.838 -9.571 1.00 85.38 180 ARG A CA 1
ATOM 1362 C C . ARG A 1 180 ? 11.208 9.455 -10.172 1.00 85.38 180 ARG A C 1
ATOM 1364 O O . ARG A 1 180 ? 12.217 8.849 -9.826 1.00 85.38 180 ARG A O 1
ATOM 1371 N N . SER A 1 181 ? 10.346 8.961 -11.062 1.00 91.44 181 SER A N 1
ATOM 1372 C CA . SER A 1 181 ? 10.468 7.626 -11.655 1.00 91.44 181 SER A CA 1
ATOM 1373 C C . SER A 1 181 ? 10.065 7.578 -13.129 1.00 91.44 181 SER A C 1
ATOM 1375 O O . SER A 1 181 ? 9.294 8.408 -13.612 1.00 91.44 181 SER A O 1
ATOM 1377 N N . VAL A 1 182 ? 10.608 6.598 -13.846 1.00 93.62 182 VAL A N 1
ATOM 1378 C CA . VAL A 1 182 ? 10.285 6.244 -15.229 1.00 93.62 182 VAL A CA 1
ATOM 1379 C C . VAL A 1 182 ? 10.023 4.744 -15.261 1.00 93.62 182 VAL A C 1
ATOM 1381 O O . VAL A 1 182 ? 10.875 3.967 -14.847 1.00 93.62 182 VAL A O 1
ATOM 1384 N N . GLY A 1 183 ? 8.849 4.340 -15.731 1.00 94.31 183 GLY A N 1
ATOM 1385 C CA . GLY A 1 183 ? 8.534 2.945 -16.021 1.00 94.31 183 GLY A CA 1
ATOM 1386 C C . GLY A 1 183 ? 8.560 2.683 -17.524 1.00 94.31 183 GLY A C 1
ATOM 1387 O O . GLY A 1 183 ? 8.256 3.596 -18.295 1.00 94.31 183 GLY A O 1
ATOM 1388 N N . ALA A 1 184 ? 8.915 1.474 -17.949 1.00 95.69 184 ALA A N 1
ATOM 1389 C CA . ALA A 1 184 ? 8.842 1.063 -19.349 1.00 95.69 184 ALA A CA 1
ATOM 1390 C C . ALA A 1 184 ? 8.636 -0.452 -19.481 1.00 95.69 184 ALA A C 1
ATOM 1392 O O . ALA A 1 184 ? 9.192 -1.222 -18.698 1.00 95.69 184 ALA A O 1
ATOM 1393 N N . GLY A 1 185 ? 7.877 -0.873 -20.497 1.00 97.06 185 GLY A N 1
ATOM 1394 C CA . GLY A 1 185 ? 7.856 -2.271 -20.937 1.00 97.06 185 GLY A CA 1
ATOM 1395 C C . GLY A 1 185 ? 9.163 -2.646 -21.640 1.00 97.06 185 GLY A C 1
ATOM 1396 O O . GLY A 1 185 ? 9.884 -1.759 -22.106 1.00 97.06 185 GLY A O 1
ATOM 1397 N N . THR A 1 186 ? 9.469 -3.939 -21.731 1.00 97.81 186 THR A N 1
ATOM 1398 C CA . THR A 1 186 ? 10.689 -4.441 -22.382 1.00 97.81 186 THR A CA 1
ATOM 1399 C C . THR A 1 186 ? 10.406 -5.384 -23.551 1.00 97.81 186 THR A C 1
ATOM 1401 O O . THR A 1 186 ? 9.304 -5.903 -23.709 1.00 97.81 186 THR A O 1
ATOM 1404 N N . ASP A 1 187 ? 11.442 -5.675 -24.335 1.00 96.56 187 ASP A N 1
ATOM 1405 C CA . ASP A 1 187 ? 11.437 -6.720 -25.363 1.00 96.56 187 ASP A CA 1
ATOM 1406 C C . ASP A 1 187 ? 11.440 -8.170 -24.831 1.00 96.56 187 ASP A C 1
ATOM 1408 O O . ASP A 1 187 ? 11.520 -9.102 -25.634 1.00 96.56 187 ASP A O 1
ATOM 1412 N N . ARG A 1 188 ? 11.354 -8.373 -23.507 1.00 96.50 188 ARG A N 1
ATOM 1413 C CA . ARG A 1 188 ? 11.182 -9.688 -22.863 1.00 96.50 188 ARG A CA 1
ATOM 1414 C C . ARG A 1 188 ? 9.785 -9.905 -22.266 1.00 96.50 188 ARG A C 1
ATOM 1416 O O . ARG A 1 188 ? 9.632 -10.812 -21.454 1.00 96.50 188 ARG A O 1
ATOM 1423 N N . ASP A 1 189 ? 8.807 -9.065 -22.611 1.00 96.50 189 ASP A N 1
ATOM 1424 C CA . ASP A 1 189 ? 7.471 -9.041 -21.992 1.00 96.50 189 ASP A CA 1
ATOM 1425 C C . ASP A 1 189 ? 7.521 -8.820 -20.459 1.00 96.50 189 ASP A C 1
ATOM 1427 O O . ASP A 1 189 ? 6.729 -9.369 -19.692 1.00 96.50 189 ASP A O 1
ATOM 1431 N N . THR A 1 190 ? 8.459 -7.977 -20.008 1.00 97.88 190 THR A N 1
ATOM 1432 C CA . THR A 1 190 ? 8.623 -7.543 -18.606 1.00 97.88 190 THR A CA 1
ATOM 1433 C C . THR A 1 190 ? 8.394 -6.035 -18.456 1.00 97.88 190 THR A C 1
ATOM 1435 O O . THR A 1 190 ? 8.287 -5.294 -19.439 1.00 97.88 190 THR A O 1
ATOM 1438 N N . TRP A 1 191 ? 8.322 -5.559 -17.213 1.00 97.81 191 TRP A N 1
ATOM 1439 C CA . TRP A 1 191 ? 8.273 -4.143 -16.855 1.00 97.81 191 TRP A CA 1
ATOM 1440 C C . TRP A 1 191 ? 9.515 -3.742 -16.060 1.00 97.81 191 TRP A C 1
ATOM 1442 O O . TRP A 1 191 ? 9.943 -4.462 -15.161 1.00 97.81 191 TRP A O 1
ATOM 1452 N N . VAL A 1 192 ? 10.066 -2.559 -16.338 1.00 97.88 192 VAL A N 1
ATOM 1453 C CA . VAL A 1 192 ? 11.168 -1.975 -15.565 1.00 97.88 192 VAL A CA 1
ATOM 1454 C C . VAL A 1 192 ? 10.725 -0.668 -14.911 1.00 97.88 192 VAL A C 1
ATOM 1456 O O . VAL A 1 192 ? 10.357 0.278 -15.608 1.00 97.88 192 VAL A O 1
ATOM 1459 N N . ARG A 1 193 ? 10.804 -0.584 -13.573 1.00 96.38 193 ARG A N 1
ATOM 1460 C CA . ARG A 1 193 ? 10.602 0.648 -12.778 1.00 96.38 193 ARG A CA 1
ATOM 1461 C C . ARG A 1 193 ? 11.966 1.241 -12.437 1.00 96.38 193 ARG A C 1
ATOM 1463 O O . ARG A 1 193 ? 12.685 0.687 -11.613 1.00 96.38 193 ARG A O 1
ATOM 1470 N N . ILE A 1 194 ? 12.301 2.381 -13.035 1.00 95.44 194 ILE A N 1
ATOM 1471 C CA . ILE A 1 194 ? 13.488 3.183 -12.718 1.00 95.44 194 ILE A CA 1
ATOM 1472 C C . ILE A 1 194 ? 13.066 4.322 -11.789 1.00 95.44 194 ILE A C 1
ATOM 1474 O O . ILE A 1 194 ? 12.137 5.061 -12.104 1.00 95.44 194 ILE A O 1
ATOM 1478 N N . GLU A 1 195 ? 13.756 4.533 -10.677 1.00 94.19 195 GLU A N 1
ATOM 1479 C CA . GLU A 1 195 ? 13.519 5.664 -9.773 1.00 94.19 195 GLU A CA 1
ATOM 1480 C C . GLU A 1 195 ? 14.850 6.314 -9.358 1.00 94.19 195 GLU A C 1
ATOM 1482 O O . GLU A 1 195 ? 15.907 5.677 -9.366 1.00 94.19 195 GLU A O 1
ATOM 1487 N N . ARG A 1 196 ? 14.790 7.609 -9.014 1.00 91.94 196 ARG A N 1
ATOM 1488 C CA . ARG A 1 196 ? 15.879 8.379 -8.403 1.00 91.94 196 ARG A CA 1
ATOM 1489 C C . ARG A 1 196 ? 15.474 8.844 -7.005 1.00 91.94 196 ARG A C 1
ATOM 1491 O O . ARG A 1 196 ? 14.484 9.564 -6.858 1.00 91.94 196 ARG A O 1
ATOM 1498 N N . ARG A 1 197 ? 16.295 8.537 -6.000 1.00 90.50 197 ARG A N 1
ATOM 1499 C CA . ARG A 1 197 ? 16.109 8.970 -4.606 1.00 90.50 197 ARG A CA 1
ATOM 1500 C C . ARG A 1 197 ? 17.371 9.688 -4.117 1.00 90.50 197 ARG A C 1
ATOM 1502 O O . ARG A 1 197 ? 18.482 9.269 -4.435 1.00 90.50 197 ARG A O 1
ATOM 1509 N N . LEU A 1 198 ? 17.222 10.801 -3.394 1.00 90.50 198 LEU A N 1
ATOM 1510 C CA . LEU A 1 198 ? 18.372 11.456 -2.754 1.00 90.50 198 LEU A CA 1
ATOM 1511 C C . LEU A 1 198 ? 18.939 10.532 -1.669 1.00 90.50 198 LEU A C 1
ATOM 1513 O O . LEU A 1 198 ? 18.178 9.807 -1.029 1.00 90.50 198 LEU A O 1
ATOM 1517 N N . LEU A 1 199 ? 20.258 10.545 -1.472 1.00 88.94 199 LEU A N 1
ATOM 1518 C CA . LEU A 1 199 ? 20.930 9.605 -0.570 1.00 88.94 199 LEU A CA 1
ATOM 1519 C C . LEU A 1 199 ? 20.476 9.768 0.893 1.00 88.94 199 LEU A C 1
ATOM 1521 O O . LEU A 1 199 ? 20.333 8.775 1.595 1.00 88.94 199 LEU A O 1
ATOM 1525 N N . ASP A 1 200 ? 20.178 10.997 1.319 1.00 88.81 200 ASP A N 1
ATOM 1526 C CA . ASP A 1 200 ? 19.635 11.330 2.645 1.00 88.81 200 ASP A CA 1
ATOM 1527 C C . ASP A 1 200 ? 18.157 10.931 2.831 1.00 88.81 200 ASP A C 1
ATOM 1529 O O . ASP A 1 200 ? 17.622 11.040 3.932 1.00 88.81 200 ASP A O 1
ATOM 1533 N N . LYS A 1 201 ? 17.479 10.503 1.757 1.00 87.25 201 LYS A N 1
ATOM 1534 C CA . LYS A 1 201 ? 16.087 10.020 1.760 1.00 87.25 201 LYS A CA 1
ATOM 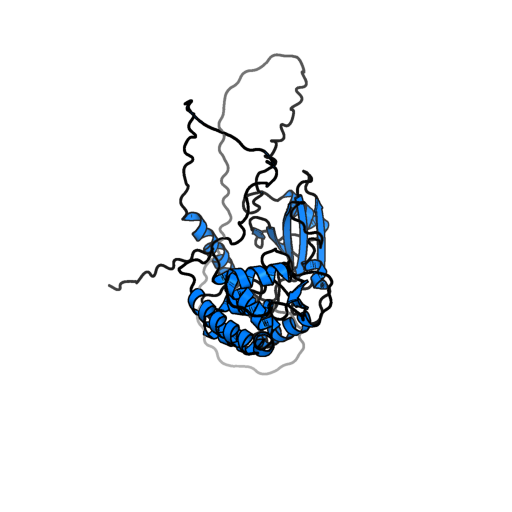1535 C C . LYS A 1 201 ? 15.981 8.503 1.596 1.00 87.25 201 LYS A C 1
ATOM 1537 O O . LYS A 1 201 ? 14.881 7.987 1.406 1.00 87.25 201 LYS A O 1
ATOM 1542 N N . ILE A 1 202 ? 17.100 7.783 1.646 1.00 87.75 202 ILE A N 1
ATOM 1543 C CA . ILE A 1 202 ? 17.105 6.321 1.730 1.00 87.75 202 ILE A CA 1
ATOM 1544 C C . ILE A 1 202 ? 17.082 5.953 3.220 1.00 87.75 202 ILE A C 1
ATOM 1546 O O . ILE A 1 202 ? 18.009 6.336 3.930 1.00 87.75 202 ILE A O 1
ATOM 1550 N N . PRO A 1 203 ? 16.044 5.253 3.713 1.00 84.25 203 PRO A N 1
ATOM 1551 C CA . PRO A 1 203 ? 15.943 4.901 5.127 1.00 84.25 203 PRO A CA 1
ATOM 1552 C C . PRO A 1 203 ? 16.960 3.816 5.507 1.00 84.25 203 PRO A C 1
ATOM 1554 O O . PRO A 1 203 ? 17.423 3.065 4.646 1.00 84.25 203 PRO A O 1
ATOM 1557 N N . ASP A 1 204 ? 17.229 3.657 6.805 1.00 85.69 204 ASP A N 1
ATOM 1558 C CA . ASP A 1 204 ? 18.175 2.658 7.334 1.00 85.69 204 ASP A CA 1
ATOM 1559 C C . ASP A 1 204 ? 17.829 1.209 6.939 1.00 85.69 204 ASP A C 1
ATOM 1561 O O . ASP A 1 204 ? 18.721 0.383 6.749 1.00 85.69 204 ASP A O 1
ATOM 1565 N N . GLN A 1 205 ? 16.538 0.890 6.760 1.00 88.69 205 GLN A N 1
ATOM 1566 C CA . GLN A 1 205 ? 16.100 -0.424 6.257 1.00 88.69 205 GLN A CA 1
ATOM 1567 C C . GLN A 1 205 ? 16.336 -0.634 4.748 1.00 88.69 205 GLN A C 1
ATOM 1569 O O . GLN A 1 205 ? 16.045 -1.705 4.214 1.00 88.69 205 GLN A O 1
ATOM 1574 N N . GLY A 1 206 ? 16.870 0.377 4.063 1.00 87.38 206 GLY A N 1
ATOM 1575 C CA . GLY A 1 206 ? 17.159 0.373 2.640 1.00 87.38 206 GLY A CA 1
ATOM 1576 C C . GLY A 1 206 ? 15.940 0.613 1.750 1.00 87.38 206 GLY A C 1
ATOM 1577 O O . GLY A 1 206 ? 14.782 0.612 2.166 1.00 87.38 206 GLY A O 1
ATOM 1578 N N . TRP A 1 207 ? 16.236 0.802 0.468 1.00 89.50 207 TRP A N 1
ATOM 1579 C CA . TRP A 1 207 ? 15.266 1.022 -0.600 1.00 89.50 207 TRP A CA 1
ATOM 1580 C C . TRP A 1 207 ? 15.336 -0.162 -1.578 1.00 89.50 207 TRP A C 1
ATOM 1582 O O . TRP A 1 207 ? 15.959 -0.132 -2.640 1.00 89.50 207 TRP A O 1
ATOM 1592 N N . ASN A 1 208 ? 14.782 -1.276 -1.103 1.00 93.50 208 ASN A N 1
ATOM 1593 C CA . ASN A 1 208 ? 14.789 -2.594 -1.739 1.00 93.50 208 ASN A CA 1
ATOM 1594 C C . ASN A 1 208 ? 13.489 -3.372 -1.453 1.00 93.50 208 ASN A C 1
ATOM 1596 O O . ASN A 1 208 ? 13.515 -4.596 -1.318 1.00 93.50 208 ASN A O 1
ATOM 1600 N N . GLY A 1 209 ? 12.364 -2.661 -1.309 1.00 95.00 209 GLY A N 1
ATOM 1601 C CA . GLY A 1 209 ? 11.058 -3.254 -1.011 1.00 95.00 209 GLY A CA 1
ATOM 1602 C C . GLY A 1 209 ? 10.662 -4.322 -2.034 1.00 95.00 209 GLY A C 1
ATOM 1603 O O . GLY A 1 209 ? 10.475 -5.472 -1.642 1.00 95.00 209 GLY A O 1
ATOM 1604 N N . THR A 1 210 ? 10.676 -3.980 -3.327 1.00 95.06 210 THR A N 1
ATOM 1605 C CA . THR A 1 210 ? 10.324 -4.862 -4.457 1.00 95.06 210 THR A CA 1
ATOM 1606 C C . THR A 1 210 ? 11.131 -6.166 -4.471 1.00 95.06 210 THR A C 1
ATOM 1608 O O . THR A 1 210 ? 10.572 -7.255 -4.418 1.00 95.06 210 THR A O 1
ATOM 1611 N N . GLU A 1 211 ? 12.461 -6.068 -4.433 1.00 96.44 211 GLU A N 1
ATOM 1612 C CA . GLU A 1 211 ? 13.380 -7.215 -4.322 1.00 96.44 211 GLU A CA 1
ATOM 1613 C C . GLU A 1 211 ? 13.153 -8.040 -3.048 1.00 96.44 211 GLU A C 1
ATOM 1615 O O . GLU A 1 211 ? 13.308 -9.260 -3.049 1.00 96.44 211 GLU A O 1
ATOM 1620 N N . SER A 1 212 ? 12.786 -7.391 -1.940 1.00 96.62 212 SER A N 1
ATOM 1621 C CA . SER A 1 212 ? 12.480 -8.100 -0.696 1.00 96.62 212 SER A CA 1
ATOM 1622 C C . SER A 1 212 ? 11.140 -8.843 -0.781 1.00 96.62 212 SER A C 1
ATOM 1624 O O . SER A 1 212 ? 11.017 -9.913 -0.185 1.00 96.62 212 SER A O 1
ATOM 1626 N N . ALA A 1 213 ? 10.157 -8.292 -1.504 1.00 97.38 213 ALA A N 1
ATOM 1627 C CA . ALA A 1 213 ? 8.826 -8.871 -1.698 1.00 97.38 213 ALA A CA 1
ATOM 1628 C C . ALA A 1 213 ? 8.850 -10.130 -2.579 1.00 97.38 213 ALA A C 1
ATOM 1630 O O . ALA A 1 213 ? 8.026 -11.021 -2.392 1.00 97.38 213 ALA A O 1
ATOM 1631 N N . ALA A 1 214 ? 9.870 -10.281 -3.429 1.00 96.56 214 ALA A N 1
ATOM 1632 C CA . ALA A 1 214 ? 10.130 -11.485 -4.227 1.00 96.56 214 ALA A CA 1
ATOM 1633 C C . ALA A 1 214 ? 10.325 -12.782 -3.404 1.00 96.56 214 ALA A C 1
ATOM 1635 O O . ALA A 1 214 ? 10.411 -13.870 -3.965 1.00 96.56 214 ALA A O 1
ATOM 1636 N N . ARG A 1 215 ? 10.441 -12.683 -2.071 1.00 95.69 215 ARG A N 1
ATOM 1637 C CA . ARG A 1 215 ? 10.504 -13.828 -1.141 1.00 95.69 215 ARG A CA 1
ATOM 1638 C C . ARG A 1 215 ? 9.169 -14.155 -0.469 1.00 95.69 215 ARG A C 1
ATOM 1640 O O . ARG A 1 215 ? 9.136 -15.038 0.383 1.00 95.69 215 ARG A O 1
ATOM 1647 N N . LEU A 1 216 ? 8.108 -13.408 -0.763 1.00 97.69 216 LEU A N 1
ATOM 1648 C CA . LEU A 1 216 ? 6.786 -13.638 -0.193 1.00 97.69 216 LEU A CA 1
ATOM 1649 C C . LEU A 1 216 ? 6.071 -14.731 -0.991 1.00 97.69 216 LEU A C 1
ATOM 1651 O O . LEU A 1 216 ? 6.026 -14.693 -2.217 1.00 97.69 216 LEU A O 1
ATOM 1655 N N . GLU A 1 217 ? 5.498 -15.695 -0.279 1.00 97.56 217 GLU A N 1
ATOM 1656 C CA . GLU A 1 217 ? 4.829 -16.862 -0.857 1.00 97.56 217 GLU A CA 1
ATOM 1657 C C . GLU A 1 217 ? 3.305 -16.749 -0.704 1.00 97.56 217 GLU A C 1
ATOM 1659 O O . GLU A 1 217 ? 2.809 -16.216 0.292 1.00 97.56 217 GLU A O 1
ATOM 1664 N N . GLY A 1 218 ? 2.553 -17.285 -1.672 1.00 97.88 218 GLY A N 1
ATOM 1665 C CA . GLY A 1 218 ? 1.084 -17.345 -1.623 1.00 97.88 218 GLY A CA 1
ATOM 1666 C C . GLY A 1 218 ? 0.357 -16.027 -1.920 1.00 97.88 218 GLY A C 1
ATOM 1667 O O . GLY A 1 218 ? -0.856 -15.956 -1.750 1.00 97.88 218 GLY A O 1
ATOM 1668 N N . ILE A 1 219 ? 1.078 -15.000 -2.371 1.00 98.25 219 ILE A N 1
ATOM 1669 C CA . ILE A 1 219 ? 0.540 -13.686 -2.736 1.00 98.25 219 ILE A CA 1
ATOM 1670 C C . ILE A 1 219 ? 0.474 -13.582 -4.260 1.00 98.25 219 ILE A C 1
ATOM 1672 O O . ILE A 1 219 ? 1.460 -13.874 -4.935 1.00 98.25 219 ILE A O 1
ATOM 1676 N N . ALA A 1 220 ? -0.649 -13.117 -4.808 1.00 98.12 220 ALA A N 1
ATOM 1677 C CA . ALA A 1 220 ? -0.715 -12.726 -6.213 1.00 98.12 220 ALA A CA 1
ATOM 1678 C C . ALA A 1 220 ? 0.044 -11.402 -6.423 1.00 98.12 220 ALA A C 1
ATOM 1680 O O . ALA A 1 220 ? -0.487 -10.325 -6.155 1.00 98.12 220 ALA A O 1
ATOM 1681 N N . GLN A 1 221 ? 1.286 -11.490 -6.890 1.00 97.75 221 GLN A N 1
ATOM 1682 C CA . GLN A 1 221 ? 2.157 -10.371 -7.265 1.00 97.75 221 GLN A CA 1
ATOM 1683 C C . GLN A 1 221 ? 2.947 -10.746 -8.536 1.00 97.75 221 GLN A C 1
ATOM 1685 O O . GLN A 1 221 ? 3.079 -11.940 -8.804 1.00 97.75 221 GLN A O 1
ATOM 1690 N N . PRO A 1 222 ? 3.459 -9.785 -9.326 1.00 97.44 222 PRO A N 1
ATOM 1691 C CA . PRO A 1 222 ? 4.342 -10.083 -10.457 1.00 97.44 222 PRO A CA 1
ATOM 1692 C C . PRO A 1 222 ? 5.686 -10.637 -9.968 1.00 97.44 222 PRO A C 1
ATOM 1694 O O . PRO A 1 222 ? 6.245 -10.095 -9.008 1.00 97.44 222 PRO A O 1
ATOM 1697 N N . ASP A 1 223 ? 6.244 -11.647 -10.642 1.00 97.25 223 ASP A N 1
ATOM 1698 C CA . ASP A 1 223 ? 7.582 -12.137 -10.292 1.00 97.25 223 ASP A CA 1
ATOM 1699 C C . ASP A 1 223 ? 8.644 -11.045 -10.517 1.00 97.25 223 ASP A C 1
ATOM 1701 O O . ASP A 1 223 ? 8.587 -10.259 -11.466 1.00 97.25 223 ASP A O 1
ATOM 1705 N N . TRP A 1 224 ? 9.647 -10.991 -9.638 1.00 98.00 224 TRP A N 1
ATOM 1706 C CA . TRP A 1 224 ? 10.791 -10.080 -9.749 1.00 98.00 224 TRP A CA 1
ATOM 1707 C C . TRP A 1 224 ? 11.977 -10.801 -10.391 1.00 98.00 224 TRP A C 1
ATOM 1709 O O . TRP A 1 224 ? 12.427 -11.838 -9.900 1.00 98.00 224 TRP A O 1
ATOM 1719 N N . HIS A 1 225 ? 12.516 -10.240 -11.472 1.00 97.56 225 HIS A N 1
ATOM 1720 C CA . HIS A 1 225 ? 13.598 -10.858 -12.242 1.00 97.56 225 HIS A CA 1
ATOM 1721 C C . HIS A 1 225 ? 14.991 -10.366 -11.837 1.00 97.56 225 HIS A C 1
ATOM 1723 O O . HIS A 1 225 ? 15.971 -11.099 -11.979 1.00 97.56 225 HIS A O 1
ATOM 1729 N N . GLY A 1 226 ? 15.102 -9.135 -11.337 1.00 97.00 226 GLY A N 1
ATOM 1730 C CA . GLY A 1 226 ? 16.381 -8.562 -10.938 1.00 97.00 226 GLY A CA 1
ATOM 1731 C C . GLY A 1 226 ? 16.332 -7.056 -10.720 1.00 97.00 226 GLY A C 1
ATOM 1732 O O . GLY A 1 226 ? 15.331 -6.393 -10.986 1.00 97.00 226 GLY A O 1
ATOM 1733 N N . CYS A 1 227 ? 17.449 -6.493 -10.260 1.00 97.50 227 CYS A N 1
ATOM 1734 C CA . CYS A 1 227 ? 17.620 -5.047 -10.194 1.00 97.50 227 CYS A CA 1
ATOM 1735 C C . CYS A 1 227 ? 19.054 -4.616 -10.501 1.00 97.50 227 CYS A C 1
ATOM 1737 O O . CYS A 1 227 ? 20.004 -5.391 -10.374 1.00 97.50 227 CYS A O 1
ATOM 1739 N N . VAL A 1 228 ? 19.209 -3.336 -10.830 1.00 97.44 228 VAL A N 1
ATOM 1740 C CA . VAL A 1 228 ? 20.493 -2.638 -10.799 1.00 97.44 228 VAL A CA 1
ATOM 1741 C C . VAL A 1 228 ? 20.362 -1.379 -9.948 1.00 97.44 228 VAL A C 1
ATOM 1743 O O . VAL A 1 228 ? 19.434 -0.588 -10.111 1.00 97.44 228 VAL A O 1
ATOM 1746 N N . VAL A 1 229 ? 21.315 -1.186 -9.038 1.00 96.12 229 VAL A N 1
ATOM 1747 C CA . VAL A 1 229 ? 21.396 -0.030 -8.140 1.00 96.12 229 VAL A CA 1
ATOM 1748 C C . VAL A 1 229 ? 22.728 0.673 -8.371 1.00 96.12 229 VAL A C 1
ATOM 1750 O O . VAL A 1 229 ? 23.773 0.025 -8.450 1.00 96.12 229 VAL A O 1
ATOM 1753 N N . TRP A 1 230 ? 22.718 2.000 -8.491 1.00 94.94 230 TRP A N 1
ATOM 1754 C CA . TRP A 1 230 ? 23.942 2.783 -8.654 1.00 94.94 230 TRP A CA 1
ATOM 1755 C C . TRP A 1 230 ? 23.835 4.176 -8.040 1.00 94.94 230 TRP A C 1
ATOM 1757 O O . TRP A 1 230 ? 22.751 4.718 -7.847 1.00 94.94 230 TRP A O 1
ATOM 1767 N N . ARG A 1 231 ? 24.989 4.771 -7.732 1.00 92.81 231 ARG A N 1
ATOM 1768 C CA . ARG A 1 231 ? 25.076 6.159 -7.277 1.00 92.81 231 ARG A CA 1
ATOM 1769 C C . ARG A 1 231 ? 25.127 7.103 -8.476 1.00 92.81 231 ARG A C 1
ATOM 1771 O O . ARG A 1 231 ? 25.762 6.784 -9.483 1.00 92.81 231 ARG A O 1
ATOM 1778 N N . ASP A 1 232 ? 24.454 8.238 -8.356 1.00 87.94 232 ASP A N 1
ATOM 1779 C CA . ASP A 1 232 ? 24.520 9.333 -9.321 1.00 87.94 232 ASP A CA 1
ATOM 1780 C C . ASP A 1 232 ? 25.939 9.940 -9.360 1.00 87.94 232 ASP A C 1
ATOM 1782 O O . ASP A 1 232 ? 26.712 9.789 -8.408 1.00 87.94 232 ASP A O 1
ATOM 1786 N N . ALA A 1 233 ? 26.308 10.596 -10.462 1.00 84.44 233 ALA A N 1
ATOM 1787 C CA . ALA A 1 233 ? 27.680 11.064 -10.694 1.00 84.44 233 ALA A CA 1
ATOM 1788 C C . ALA A 1 233 ? 28.104 12.194 -9.735 1.00 84.44 233 ALA A C 1
ATOM 1790 O O . ALA A 1 233 ? 29.281 12.306 -9.395 1.00 84.44 233 ALA A O 1
ATOM 1791 N N . ASP A 1 234 ? 27.140 12.992 -9.266 1.00 83.50 234 ASP A N 1
ATOM 1792 C CA . ASP A 1 234 ? 27.321 14.016 -8.228 1.00 83.50 234 ASP A CA 1
ATOM 1793 C C . ASP A 1 234 ? 27.456 13.428 -6.806 1.00 83.50 234 ASP A C 1
ATOM 1795 O O . ASP A 1 234 ? 27.834 14.126 -5.866 1.00 83.50 234 ASP A O 1
ATOM 1799 N N . GLY A 1 235 ? 27.152 12.139 -6.633 1.00 83.62 235 GLY A N 1
ATOM 1800 C CA . GLY A 1 235 ? 27.123 11.457 -5.346 1.00 83.62 235 GLY A CA 1
ATOM 1801 C C . GLY A 1 235 ? 25.933 11.809 -4.441 1.00 83.62 235 G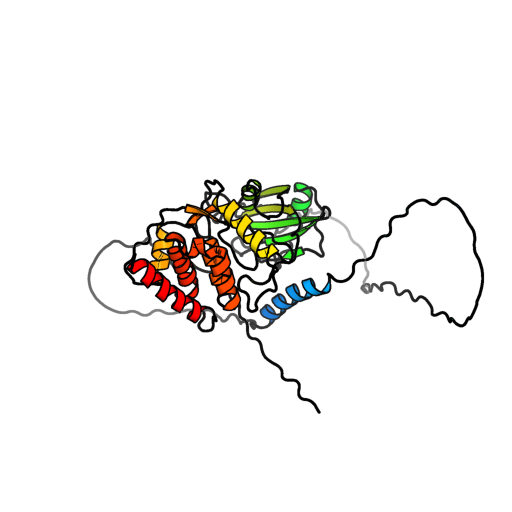LY A C 1
ATOM 1802 O O . GLY A 1 235 ? 25.836 11.225 -3.358 1.00 83.62 235 GLY A O 1
ATOM 1803 N N . LEU A 1 236 ? 25.034 12.709 -4.843 1.00 87.44 236 LEU A N 1
ATOM 1804 C CA . LEU A 1 236 ? 23.930 13.224 -4.021 1.00 87.44 236 LEU A CA 1
ATOM 1805 C C . LEU A 1 236 ? 22.683 12.334 -4.074 1.00 87.44 236 LEU A C 1
ATOM 1807 O O . LEU A 1 236 ? 21.879 12.329 -3.142 1.00 87.44 236 LEU A O 1
ATOM 1811 N N . ALA A 1 237 ? 22.529 11.557 -5.145 1.00 90.25 237 ALA A N 1
ATOM 1812 C CA . ALA A 1 237 ? 21.427 10.620 -5.315 1.00 90.25 237 ALA A CA 1
ATOM 1813 C C . ALA A 1 237 ? 21.894 9.185 -5.566 1.00 90.25 237 ALA A C 1
ATOM 1815 O O . ALA A 1 237 ? 23.039 8.915 -5.943 1.00 90.25 237 ALA A O 1
ATOM 1816 N N . MET A 1 238 ? 20.959 8.259 -5.396 1.00 93.31 238 MET A N 1
ATOM 1817 C CA . MET A 1 238 ? 21.032 6.920 -5.952 1.00 93.31 238 MET A CA 1
ATOM 1818 C C . MET A 1 238 ? 19.875 6.681 -6.910 1.00 93.31 238 MET A C 1
ATOM 1820 O O . MET A 1 238 ? 18.804 7.286 -6.831 1.00 93.31 238 MET A O 1
ATOM 1824 N N . TRP A 1 239 ? 20.130 5.746 -7.803 1.00 94.25 239 TRP A N 1
ATOM 1825 C CA . TRP A 1 239 ? 19.209 5.227 -8.781 1.00 94.25 239 TRP A CA 1
ATOM 1826 C C . TRP A 1 239 ? 19.024 3.735 -8.543 1.00 94.25 239 TRP A C 1
ATOM 1828 O O . TRP A 1 239 ? 19.975 3.027 -8.193 1.00 94.25 239 TRP A O 1
ATOM 1838 N N . ARG A 1 240 ? 17.805 3.265 -8.776 1.00 95.81 240 ARG A N 1
ATOM 1839 C CA . ARG A 1 240 ? 17.438 1.852 -8.775 1.00 95.81 240 ARG A CA 1
ATOM 1840 C C . ARG A 1 240 ? 16.566 1.596 -9.992 1.00 95.81 240 ARG A C 1
ATOM 1842 O O . ARG A 1 240 ? 15.707 2.416 -10.309 1.00 95.81 240 ARG A O 1
ATOM 1849 N N . ALA A 1 241 ? 16.803 0.477 -10.658 1.00 97.12 241 ALA A N 1
ATOM 1850 C CA . ALA A 1 241 ? 15.892 -0.079 -11.641 1.00 97.12 241 ALA A CA 1
ATOM 1851 C C . ALA A 1 241 ? 15.569 -1.519 -11.243 1.00 97.12 241 ALA A C 1
ATOM 1853 O O . ALA A 1 241 ? 16.490 -2.327 -11.137 1.00 97.12 241 ALA A O 1
ATOM 1854 N N . ASP A 1 242 ? 14.292 -1.812 -11.008 1.00 97.88 242 ASP A N 1
ATOM 1855 C CA . ASP A 1 242 ? 13.767 -3.163 -10.779 1.00 97.88 242 ASP A CA 1
ATOM 1856 C C . ASP A 1 242 ? 13.074 -3.666 -12.043 1.00 97.88 242 ASP A C 1
ATOM 1858 O O . ASP A 1 242 ? 12.308 -2.918 -12.652 1.00 97.88 242 ASP A O 1
ATOM 1862 N N . GLU A 1 243 ? 13.319 -4.924 -12.402 1.00 98.19 243 GLU A N 1
ATOM 1863 C CA . GLU A 1 243 ? 12.591 -5.651 -13.439 1.00 98.19 243 GLU A CA 1
ATOM 1864 C C . GLU A 1 243 ? 11.600 -6.634 -12.803 1.00 98.19 243 GLU A C 1
ATOM 1866 O O . GLU A 1 243 ? 11.986 -7.463 -11.975 1.00 98.19 243 GLU A O 1
ATOM 1871 N N . THR A 1 244 ? 10.341 -6.574 -13.230 1.00 98.31 244 THR A N 1
ATOM 1872 C CA . THR A 1 244 ? 9.275 -7.510 -12.847 1.00 98.31 244 THR A CA 1
ATOM 1873 C C . THR A 1 244 ? 8.555 -8.048 -14.077 1.00 98.31 244 THR A C 1
ATOM 1875 O O . THR A 1 244 ? 8.651 -7.467 -15.158 1.00 98.31 244 THR A O 1
ATOM 1878 N N . GLU A 1 245 ? 7.763 -9.103 -13.924 1.00 97.88 245 GLU A N 1
ATOM 1879 C CA . GLU A 1 245 ? 6.758 -9.472 -14.923 1.00 97.88 245 GLU A CA 1
ATOM 1880 C C . GLU A 1 245 ? 5.811 -8.299 -15.239 1.00 97.88 245 GLU A C 1
ATOM 1882 O O . GLU A 1 245 ? 5.639 -7.358 -14.449 1.00 97.88 245 GLU A O 1
ATOM 1887 N N . LEU A 1 246 ? 5.180 -8.357 -16.416 1.00 96.94 246 LEU A N 1
ATOM 1888 C CA . LEU A 1 246 ? 4.052 -7.488 -16.735 1.00 96.94 246 LEU A CA 1
ATOM 1889 C C . LEU A 1 246 ? 2.851 -7.808 -15.836 1.00 96.94 246 LEU A C 1
ATOM 1891 O O . LEU A 1 246 ? 2.561 -8.959 -15.518 1.00 96.94 246 LEU A O 1
ATOM 1895 N N . LEU A 1 247 ? 2.105 -6.764 -15.480 1.00 96.44 247 LEU A N 1
ATOM 1896 C CA . LEU A 1 247 ? 0.855 -6.889 -14.738 1.00 96.44 247 LEU A CA 1
ATOM 1897 C C . LEU A 1 247 ? -0.162 -7.767 -15.506 1.00 96.44 247 LEU A C 1
ATOM 1899 O O . LEU A 1 247 ? -0.386 -7.523 -16.694 1.00 96.44 247 LEU A O 1
ATOM 1903 N N . PRO A 1 248 ? -0.855 -8.724 -14.850 1.00 95.94 248 PRO A N 1
ATOM 1904 C CA . PRO A 1 248 ? -1.799 -9.639 -15.511 1.00 95.94 248 PRO A CA 1
ATOM 1905 C C . PRO A 1 248 ? -3.127 -8.971 -15.915 1.00 95.94 248 PRO A C 1
ATOM 1907 O O . PRO A 1 248 ? -4.021 -9.613 -16.467 1.00 95.94 248 PRO A O 1
ATOM 1910 N N . GLY A 1 249 ? -3.282 -7.681 -15.620 1.00 94.44 249 GLY A N 1
ATOM 1911 C CA . GLY A 1 249 ? -4.460 -6.883 -15.916 1.00 94.44 249 GLY A CA 1
ATOM 1912 C C . GLY A 1 249 ? -4.158 -5.391 -15.823 1.00 94.44 249 GLY A C 1
ATOM 1913 O O . GLY A 1 249 ? -3.032 -4.969 -15.560 1.00 94.44 249 GLY A O 1
ATOM 1914 N N . THR A 1 250 ? -5.183 -4.573 -16.027 1.00 92.81 250 THR A N 1
ATOM 1915 C CA . THR A 1 250 ? -5.073 -3.115 -15.930 1.00 92.81 250 THR A CA 1
ATOM 1916 C C . THR A 1 250 ? -5.205 -2.662 -14.474 1.00 92.81 250 THR A C 1
ATOM 1918 O O . THR A 1 250 ? -6.067 -3.214 -13.785 1.00 92.81 250 THR A O 1
ATOM 1921 N N . PRO A 1 251 ? -4.462 -1.645 -13.994 1.00 93.44 251 PRO A N 1
ATOM 1922 C CA . PRO A 1 251 ? -4.736 -1.020 -12.699 1.00 93.44 251 PRO A CA 1
ATOM 1923 C C . PRO A 1 251 ? -6.207 -0.594 -12.580 1.00 93.44 251 PRO A C 1
ATOM 1925 O O . PRO A 1 251 ? -6.764 -0.053 -13.537 1.00 93.44 251 PRO A O 1
ATOM 1928 N N . ILE A 1 252 ? -6.842 -0.838 -11.430 1.00 95.44 252 ILE A N 1
ATOM 1929 C CA . ILE A 1 252 ? -8.299 -0.648 -11.263 1.00 95.44 252 ILE A CA 1
ATOM 1930 C C . ILE A 1 252 ? -8.713 0.824 -11.410 1.00 95.44 252 ILE A C 1
ATOM 1932 O O . ILE A 1 252 ? -9.797 1.115 -11.920 1.00 95.44 252 ILE A O 1
ATOM 1936 N N . GLY A 1 253 ? -7.855 1.761 -11.003 1.00 92.38 253 GLY A N 1
ATOM 1937 C CA . GLY A 1 253 ? -8.088 3.186 -11.213 1.00 92.38 253 GLY A CA 1
ATOM 1938 C C . GLY A 1 253 ? -7.122 4.078 -10.441 1.00 92.38 253 GLY A C 1
ATOM 1939 O O . GLY A 1 253 ? -5.930 3.804 -10.340 1.00 92.38 253 GLY A O 1
ATOM 1940 N N . SER A 1 254 ? -7.644 5.184 -9.914 1.00 93.38 254 SER A N 1
ATOM 1941 C CA . SER A 1 254 ? -6.959 6.017 -8.923 1.00 93.38 254 SER A CA 1
ATOM 1942 C C . SER A 1 254 ? -7.028 5.395 -7.527 1.00 93.38 254 SER A C 1
ATOM 1944 O O . SER A 1 254 ? -7.919 4.598 -7.256 1.00 93.38 254 SER A O 1
ATOM 1946 N N . ALA A 1 255 ? -6.138 5.821 -6.622 1.00 91.88 255 ALA A N 1
ATOM 1947 C CA . ALA A 1 255 ? -6.056 5.298 -5.254 1.00 91.88 255 ALA A CA 1
ATOM 1948 C C . ALA A 1 255 ? -7.401 5.322 -4.508 1.00 91.88 255 ALA A C 1
ATOM 1950 O O . ALA A 1 255 ? -7.756 4.354 -3.842 1.00 91.88 255 ALA A O 1
ATOM 1951 N N . VAL A 1 256 ? -8.172 6.400 -4.691 1.00 93.25 256 VAL A N 1
ATOM 1952 C CA . VAL A 1 256 ? -9.580 6.511 -4.287 1.00 93.25 256 VAL A CA 1
ATOM 1953 C C . VAL A 1 256 ? -10.455 6.381 -5.532 1.00 93.25 256 VAL A C 1
ATOM 1955 O O . VAL A 1 256 ? -10.200 7.061 -6.531 1.00 93.25 256 VAL A O 1
ATOM 1958 N N . LEU A 1 257 ? -11.495 5.546 -5.476 1.00 93.56 257 LEU A N 1
ATOM 1959 C CA . LEU A 1 257 ? -12.458 5.375 -6.570 1.00 93.56 257 LEU A CA 1
ATOM 1960 C C . LEU A 1 257 ? -13.710 6.234 -6.364 1.00 93.56 257 LEU A C 1
ATOM 1962 O O . LEU A 1 257 ? -14.192 6.396 -5.247 1.00 93.56 257 LEU A O 1
ATOM 1966 N N . SER A 1 258 ? -14.265 6.749 -7.462 1.00 92.12 258 SER A N 1
ATOM 1967 C CA . SER A 1 258 ? -15.519 7.522 -7.495 1.00 92.12 258 SER A CA 1
ATOM 1968 C C . SER A 1 258 ? -16.738 6.710 -7.958 1.00 92.12 258 SER A C 1
ATOM 1970 O O . SER A 1 258 ? -17.859 7.215 -7.945 1.00 92.12 258 SER A O 1
ATOM 1972 N N . ALA A 1 259 ? -16.534 5.455 -8.365 1.00 93.69 259 ALA A N 1
ATOM 1973 C CA . ALA A 1 259 ? -17.573 4.517 -8.777 1.00 93.69 259 ALA A CA 1
ATOM 1974 C C . ALA A 1 259 ? -17.215 3.092 -8.325 1.00 93.69 259 ALA A C 1
ATOM 1976 O O . ALA A 1 259 ? -16.044 2.783 -8.113 1.00 93.69 259 ALA A O 1
ATOM 1977 N N . PHE A 1 260 ? -18.220 2.225 -8.179 1.00 93.75 260 PHE A N 1
ATOM 1978 C CA . PHE A 1 260 ? -18.014 0.825 -7.802 1.00 93.75 260 PHE A CA 1
ATOM 1979 C C . PHE A 1 260 ? -17.368 0.060 -8.976 1.00 93.75 260 PHE A C 1
ATOM 1981 O O . PHE A 1 260 ? -17.984 -0.005 -10.045 1.00 93.75 260 PHE A O 1
ATOM 1988 N N . PRO A 1 261 ? -16.162 -0.519 -8.826 1.00 92.19 261 PRO A N 1
ATOM 1989 C CA . PRO A 1 261 ? -15.552 -1.336 -9.866 1.00 92.19 261 PRO A CA 1
ATOM 1990 C C . PRO A 1 261 ? -16.291 -2.679 -9.951 1.00 92.19 261 PRO A C 1
ATOM 1992 O O . PRO A 1 261 ? -16.518 -3.340 -8.940 1.00 92.19 261 PRO A O 1
ATOM 1995 N N . ALA A 1 262 ? -16.689 -3.092 -11.155 1.00 91.19 262 ALA A N 1
ATOM 1996 C CA . ALA A 1 262 ? -17.422 -4.342 -11.376 1.00 91.19 262 ALA A CA 1
ATOM 1997 C C . ALA A 1 262 ? -16.483 -5.565 -11.306 1.00 91.19 262 ALA A C 1
ATOM 1999 O O . ALA A 1 262 ? -16.169 -6.180 -12.324 1.00 91.19 262 ALA A O 1
ATOM 2000 N N . LEU A 1 263 ? -16.002 -5.869 -10.099 1.00 96.31 263 LEU A N 1
ATOM 2001 C CA . LEU A 1 263 ? -15.070 -6.959 -9.803 1.00 96.31 263 LEU A CA 1
ATOM 2002 C C . LEU A 1 263 ? -15.845 -8.252 -9.475 1.00 96.31 263 LEU A C 1
ATOM 2004 O O . LEU A 1 263 ? -16.793 -8.184 -8.687 1.00 96.31 263 LEU A O 1
ATOM 2008 N N . PRO A 1 264 ? -15.476 -9.409 -10.057 1.00 96.12 264 PRO A N 1
ATOM 2009 C CA . PRO A 1 264 ? -16.117 -10.695 -9.771 1.00 96.12 264 PRO A CA 1
ATOM 2010 C C . PRO A 1 264 ? -15.731 -11.226 -8.380 1.00 96.12 264 PRO A C 1
ATOM 2012 O O . PRO A 1 264 ? -14.727 -10.803 -7.811 1.00 96.12 264 PRO A O 1
ATOM 2015 N N . ASP A 1 265 ? -16.492 -12.180 -7.833 1.00 97.62 265 ASP A N 1
ATOM 2016 C CA . ASP A 1 265 ? -16.195 -12.774 -6.516 1.00 97.62 265 ASP A CA 1
ATOM 2017 C C . ASP A 1 265 ? -14.798 -13.426 -6.463 1.00 97.62 265 ASP A C 1
ATOM 2019 O O . ASP A 1 265 ? -14.070 -13.210 -5.499 1.00 97.62 265 ASP A O 1
ATOM 2023 N N . GLU A 1 266 ? -14.353 -14.080 -7.544 1.00 97.88 266 GLU A N 1
ATOM 2024 C CA . GLU A 1 266 ? -13.004 -14.674 -7.660 1.00 97.88 266 GLU A CA 1
ATOM 2025 C C . GLU A 1 266 ? -11.857 -13.657 -7.465 1.00 97.88 266 GLU A C 1
ATOM 2027 O O . GLU A 1 266 ? -10.770 -14.014 -7.013 1.00 97.88 266 GLU A O 1
ATOM 2032 N N . TRP A 1 267 ? -12.097 -12.375 -7.770 1.00 98.50 267 TRP A N 1
ATOM 2033 C CA . TRP A 1 267 ? -11.134 -11.297 -7.530 1.00 98.50 267 TRP A CA 1
ATOM 2034 C C . TRP A 1 267 ? -11.042 -10.966 -6.034 1.00 98.50 267 TRP A C 1
ATOM 2036 O O . TRP A 1 267 ? -9.950 -10.741 -5.514 1.00 98.50 267 TRP A O 1
ATOM 2046 N N . TRP A 1 268 ? -12.179 -10.979 -5.329 1.00 98.56 268 TRP A N 1
ATOM 2047 C CA . TRP A 1 268 ? -12.232 -10.768 -3.880 1.00 98.56 268 TRP A CA 1
ATOM 2048 C C . TRP A 1 268 ? -11.627 -11.952 -3.120 1.00 98.56 268 TRP A C 1
ATOM 2050 O O . TRP A 1 268 ? -10.866 -11.735 -2.179 1.00 98.56 268 TRP A O 1
ATOM 2060 N N . ASP A 1 269 ? -11.869 -13.184 -3.576 1.00 98.62 269 ASP A N 1
ATOM 2061 C CA . ASP A 1 269 ? -11.214 -14.385 -3.046 1.00 98.62 269 ASP A CA 1
ATOM 2062 C C . ASP A 1 269 ? -9.684 -14.296 -3.183 1.00 98.62 269 ASP A C 1
ATOM 2064 O O . ASP A 1 269 ? -8.955 -14.560 -2.225 1.00 98.62 269 ASP A O 1
ATOM 2068 N N . ALA A 1 270 ? -9.184 -13.861 -4.347 1.00 98.62 270 ALA A N 1
ATOM 2069 C CA . ALA A 1 270 ? -7.752 -13.686 -4.594 1.00 98.62 270 ALA A CA 1
ATOM 2070 C C . ALA A 1 270 ? -7.122 -12.559 -3.749 1.00 98.62 270 ALA A C 1
ATOM 2072 O O . ALA A 1 270 ? -6.003 -12.729 -3.249 1.00 98.62 270 ALA A O 1
ATOM 2073 N N . LEU A 1 271 ? -7.843 -11.448 -3.536 1.00 98.69 271 LEU A N 1
ATOM 2074 C CA . LEU A 1 271 ? -7.456 -10.391 -2.594 1.00 98.69 271 LEU A CA 1
ATOM 2075 C C . LEU A 1 271 ? -7.342 -10.946 -1.170 1.00 98.69 271 LEU A C 1
ATOM 2077 O O . LEU A 1 271 ? -6.300 -10.792 -0.535 1.00 98.69 271 LEU A O 1
ATOM 2081 N N . ASN A 1 272 ? -8.391 -11.611 -0.680 1.00 98.81 272 ASN A N 1
ATOM 2082 C CA . ASN A 1 272 ? -8.436 -12.157 0.674 1.00 98.81 272 ASN A CA 1
ATOM 2083 C C . ASN A 1 272 ? -7.307 -13.167 0.911 1.00 98.81 272 ASN A C 1
ATOM 2085 O O . ASN A 1 272 ? -6.554 -13.019 1.872 1.00 98.81 272 ASN A O 1
ATOM 2089 N N . ALA A 1 273 ? -7.133 -14.128 -0.001 1.00 98.81 273 ALA A N 1
ATOM 2090 C CA . ALA A 1 273 ? -6.069 -15.124 0.077 1.00 98.81 273 ALA A CA 1
ATOM 2091 C C . ALA A 1 273 ? -4.671 -14.484 0.096 1.00 98.81 273 ALA A C 1
ATOM 2093 O O . ALA A 1 273 ? -3.821 -14.898 0.882 1.00 98.81 273 ALA A O 1
ATOM 2094 N N . SER A 1 274 ? -4.445 -13.445 -0.715 1.00 98.81 274 SER A N 1
ATOM 2095 C CA . SER A 1 274 ? -3.151 -12.756 -0.788 1.00 98.81 274 SER A CA 1
ATOM 2096 C C . SER A 1 274 ? -2.843 -11.929 0.464 1.00 98.81 274 SER A C 1
ATOM 2098 O O . SER A 1 274 ? -1.700 -11.928 0.922 1.00 98.81 274 SER A O 1
ATOM 2100 N N . LEU A 1 275 ? -3.839 -11.254 1.050 1.00 98.81 275 LEU A N 1
ATOM 2101 C CA . LEU A 1 275 ? -3.663 -10.507 2.302 1.00 98.81 275 LEU A CA 1
ATOM 2102 C C . LEU A 1 275 ? -3.491 -11.436 3.512 1.00 98.81 275 LEU A C 1
ATOM 2104 O O . LEU A 1 275 ? -2.662 -11.163 4.380 1.00 98.81 275 LEU A O 1
ATOM 2108 N N . ASP A 1 276 ? -4.212 -12.558 3.554 1.00 98.75 276 ASP A N 1
ATOM 2109 C CA . ASP A 1 276 ? -4.059 -13.559 4.615 1.00 98.75 276 ASP A CA 1
ATOM 2110 C C . ASP A 1 276 ? -2.702 -14.274 4.521 1.00 98.75 276 ASP A C 1
ATOM 2112 O O . ASP A 1 276 ? -2.040 -14.481 5.543 1.00 98.75 276 ASP A O 1
ATOM 2116 N N . ALA A 1 277 ? -2.243 -14.587 3.302 1.00 98.81 277 ALA A N 1
ATOM 2117 C CA . ALA A 1 277 ? -0.897 -15.094 3.057 1.00 98.81 277 ALA A CA 1
ATOM 2118 C C . ALA A 1 277 ? 0.164 -14.086 3.519 1.00 98.81 277 ALA A C 1
ATOM 2120 O O . ALA A 1 277 ? 1.054 -14.461 4.281 1.00 98.81 277 ALA A O 1
ATOM 2121 N N . LEU A 1 278 ? 0.038 -12.805 3.143 1.00 98.75 278 LEU A N 1
ATOM 2122 C CA . LEU A 1 278 ? 0.943 -11.732 3.568 1.00 98.75 278 LEU A CA 1
ATOM 2123 C C . LEU A 1 278 ? 1.017 -11.609 5.096 1.00 98.75 278 LEU A C 1
ATOM 2125 O O . LEU A 1 278 ? 2.111 -11.636 5.659 1.00 98.75 278 LEU A O 1
ATOM 2129 N N . ALA A 1 279 ? -0.127 -11.562 5.780 1.00 98.31 279 ALA A N 1
ATOM 2130 C CA . ALA A 1 279 ? -0.188 -11.455 7.238 1.00 98.31 279 ALA A CA 1
ATOM 2131 C C . ALA A 1 279 ? 0.400 -12.680 7.976 1.00 98.31 279 ALA A C 1
ATOM 2133 O O . ALA A 1 279 ? 0.719 -12.586 9.166 1.00 98.31 279 ALA A O 1
ATOM 2134 N N . ALA A 1 280 ? 0.561 -13.820 7.292 1.00 98.31 280 ALA A N 1
ATOM 2135 C CA . ALA A 1 280 ? 1.216 -15.024 7.806 1.00 98.31 280 ALA A CA 1
ATOM 2136 C C . ALA A 1 280 ? 2.742 -15.065 7.560 1.00 98.31 280 ALA A C 1
ATOM 2138 O O . ALA A 1 280 ? 3.432 -15.908 8.148 1.00 98.31 280 ALA A O 1
ATOM 2139 N N . GLN A 1 281 ? 3.284 -14.171 6.723 1.00 98.38 281 GLN A N 1
ATOM 2140 C CA . GLN A 1 281 ? 4.715 -14.111 6.416 1.00 98.38 281 GLN A CA 1
ATOM 2141 C C . GLN A 1 281 ? 5.560 -13.649 7.616 1.00 98.38 281 GLN A C 1
ATOM 2143 O O . GLN A 1 281 ? 5.063 -13.217 8.658 1.00 98.38 281 GLN A O 1
ATOM 2148 N N . ARG A 1 282 ? 6.889 -13.735 7.482 1.00 96.62 282 ARG A N 1
ATOM 2149 C CA . ARG A 1 282 ? 7.840 -13.249 8.495 1.00 96.62 282 ARG A CA 1
ATOM 2150 C C . ARG A 1 282 ? 8.859 -12.311 7.873 1.00 96.62 282 ARG A C 1
ATOM 2152 O O . ARG A 1 282 ? 9.591 -12.694 6.967 1.00 96.62 282 ARG A O 1
ATOM 2159 N N . THR A 1 283 ? 8.970 -11.104 8.417 1.00 96.69 283 THR A N 1
ATOM 2160 C CA . THR A 1 283 ? 9.959 -10.112 7.980 1.00 96.69 283 THR A CA 1
ATOM 2161 C C . THR A 1 283 ? 10.555 -9.355 9.164 1.00 96.69 283 THR A C 1
ATOM 2163 O O . THR A 1 283 ? 10.002 -9.356 10.263 1.00 96.69 283 THR A O 1
ATOM 2166 N N . ARG A 1 284 ? 11.701 -8.705 8.937 1.00 95.25 284 ARG A N 1
ATOM 2167 C CA . ARG A 1 284 ? 12.265 -7.681 9.836 1.00 95.25 284 ARG A CA 1
ATOM 2168 C C . ARG A 1 284 ? 12.046 -6.258 9.320 1.00 95.25 284 ARG A C 1
ATOM 2170 O O . ARG A 1 284 ? 12.375 -5.321 10.037 1.00 95.25 284 ARG A O 1
ATOM 2177 N N . ARG A 1 285 ? 11.517 -6.098 8.099 1.00 96.50 285 ARG A N 1
ATOM 2178 C CA . ARG A 1 285 ? 11.102 -4.789 7.579 1.00 96.50 285 ARG A CA 1
ATOM 2179 C C . ARG A 1 285 ? 10.029 -4.200 8.489 1.00 96.50 285 ARG A C 1
ATOM 2181 O O . ARG A 1 285 ? 9.218 -4.945 9.047 1.00 96.50 285 ARG A O 1
ATOM 2188 N N . VAL A 1 286 ? 10.003 -2.883 8.597 1.00 97.50 286 VAL A N 1
ATOM 2189 C CA . VAL A 1 286 ? 8.900 -2.143 9.217 1.00 97.50 286 VAL A CA 1
ATOM 2190 C C . VAL A 1 286 ? 8.204 -1.388 8.100 1.00 97.50 286 VAL A C 1
ATOM 2192 O O . VAL A 1 286 ? 8.871 -0.814 7.242 1.00 97.50 286 VAL A O 1
ATOM 2195 N N . ALA A 1 287 ? 6.879 -1.451 8.067 1.00 97.56 287 ALA A N 1
ATOM 2196 C CA . ALA A 1 287 ? 6.107 -0.804 7.020 1.00 97.56 287 ALA A CA 1
ATOM 2197 C C . ALA A 1 287 ? 6.316 0.724 7.023 1.00 97.56 287 ALA A C 1
ATOM 2199 O O . ALA A 1 287 ? 6.510 1.328 8.082 1.00 97.56 287 ALA A O 1
ATOM 2200 N N . THR A 1 288 ? 6.248 1.348 5.849 1.00 95.88 288 THR A N 1
ATOM 2201 C CA . THR A 1 288 ? 6.381 2.804 5.668 1.00 95.88 288 THR A CA 1
ATOM 2202 C C . THR A 1 288 ? 5.137 3.429 5.017 1.00 95.88 288 THR A C 1
ATOM 2204 O O . THR A 1 288 ? 5.251 4.026 3.951 1.00 95.88 288 THR A O 1
ATOM 2207 N N . PRO A 1 289 ? 3.924 3.294 5.598 1.00 93.44 289 PRO A N 1
ATOM 2208 C CA . PRO A 1 289 ? 2.720 3.912 5.037 1.00 93.44 289 PRO A CA 1
ATOM 2209 C C . PRO A 1 289 ? 2.886 5.435 4.920 1.00 93.44 289 PRO A C 1
ATOM 2211 O O . PRO A 1 289 ? 3.373 6.082 5.843 1.00 93.44 289 PRO A O 1
ATOM 2214 N N . ASP A 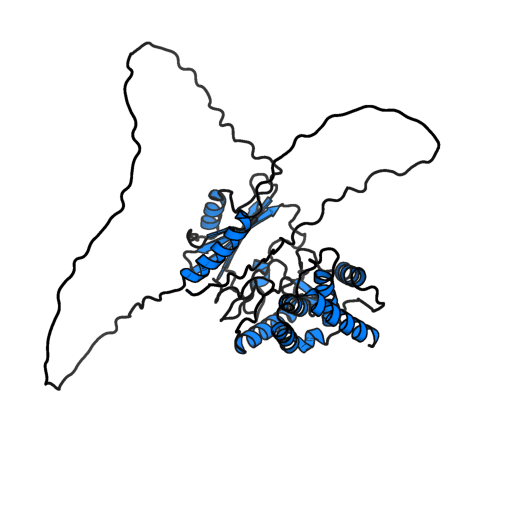1 290 ? 2.467 6.010 3.790 1.00 88.12 290 ASP A N 1
ATOM 2215 C CA . ASP A 1 290 ? 2.736 7.410 3.405 1.00 88.12 290 ASP A CA 1
ATOM 2216 C C . ASP A 1 290 ? 4.240 7.785 3.415 1.00 88.12 290 ASP A C 1
ATOM 2218 O O . ASP A 1 290 ? 4.608 8.948 3.572 1.00 88.12 290 ASP A O 1
ATOM 2222 N N . THR A 1 291 ? 5.128 6.804 3.216 1.00 87.62 291 THR A N 1
ATOM 2223 C CA . THR A 1 291 ? 6.601 6.879 3.319 1.00 87.62 291 THR A CA 1
ATOM 2224 C C . THR A 1 291 ? 7.181 7.084 4.730 1.00 87.62 291 THR A C 1
ATOM 2226 O O . THR A 1 291 ? 8.405 7.125 4.880 1.00 87.62 291 THR A O 1
ATOM 2229 N N . ASP A 1 292 ? 6.346 7.111 5.776 1.00 91.06 292 ASP A N 1
ATOM 2230 C CA . ASP A 1 292 ? 6.761 7.245 7.180 1.00 91.06 292 ASP A CA 1
ATOM 2231 C C . ASP A 1 292 ? 6.770 5.892 7.909 1.00 91.06 292 ASP A C 1
ATOM 2233 O O . ASP A 1 292 ? 5.819 5.117 7.841 1.00 91.06 292 ASP A O 1
ATOM 2237 N N . THR A 1 293 ? 7.841 5.593 8.656 1.00 95.00 293 THR A N 1
ATOM 2238 C CA . THR A 1 293 ? 7.979 4.300 9.361 1.00 95.00 293 THR A CA 1
ATOM 2239 C C . THR A 1 293 ? 6.909 4.151 10.442 1.00 95.00 293 THR A C 1
ATOM 2241 O O . THR A 1 293 ? 6.892 4.911 11.414 1.00 95.00 293 THR A O 1
ATOM 2244 N N . ILE A 1 294 ? 6.040 3.141 10.320 1.00 97.06 294 ILE A N 1
ATOM 2245 C CA . ILE A 1 294 ? 4.954 2.947 11.283 1.00 97.06 294 ILE A CA 1
ATOM 2246 C C . ILE A 1 294 ? 5.471 2.427 12.626 1.00 97.06 294 ILE A C 1
ATOM 2248 O O . ILE A 1 294 ? 6.160 1.413 12.725 1.00 97.06 294 ILE A O 1
ATOM 2252 N N . THR A 1 295 ? 5.118 3.146 13.690 1.00 97.81 295 THR A N 1
ATOM 2253 C CA . THR A 1 295 ? 5.525 2.862 15.070 1.00 97.81 295 THR A CA 1
ATOM 2254 C C . THR A 1 295 ? 4.344 3.023 16.023 1.00 97.81 295 THR A C 1
ATOM 2256 O O . THR A 1 295 ? 3.361 3.696 15.711 1.00 97.81 295 THR A O 1
ATOM 2259 N N . GLN A 1 296 ? 4.456 2.452 17.227 1.00 98.06 296 GLN A N 1
ATOM 2260 C CA . GLN A 1 296 ? 3.487 2.660 18.310 1.00 98.06 296 GLN A CA 1
ATOM 2261 C C . GLN A 1 296 ? 3.236 4.152 18.597 1.00 98.06 296 GLN A C 1
ATOM 2263 O O . GLN A 1 296 ? 2.097 4.545 18.860 1.00 98.06 296 GLN A O 1
ATOM 2268 N N . ALA A 1 297 ? 4.292 4.972 18.541 1.00 97.69 297 ALA A N 1
ATOM 2269 C CA . ALA A 1 297 ? 4.214 6.416 18.738 1.00 97.69 297 ALA A CA 1
ATOM 2270 C C . ALA A 1 297 ? 3.399 7.074 17.618 1.00 97.69 297 ALA A C 1
ATOM 2272 O O . ALA A 1 297 ? 2.357 7.652 17.912 1.00 97.69 297 ALA A O 1
ATOM 2273 N N . LEU A 1 298 ? 3.776 6.865 16.347 1.00 96.62 298 LEU A N 1
ATOM 2274 C CA . LEU A 1 298 ? 3.077 7.436 15.188 1.00 96.62 298 LEU A CA 1
ATOM 2275 C C . LEU A 1 298 ? 1.579 7.095 15.183 1.00 96.62 298 LEU A C 1
ATOM 2277 O O . LEU A 1 298 ? 0.742 7.969 14.958 1.00 96.62 298 LEU A O 1
ATOM 2281 N N . VAL A 1 299 ? 1.232 5.836 15.467 1.00 97.19 299 VAL A N 1
ATOM 2282 C CA . VAL A 1 299 ? -0.166 5.382 15.553 1.00 97.19 299 VAL A CA 1
ATOM 2283 C C . VAL A 1 299 ? -0.904 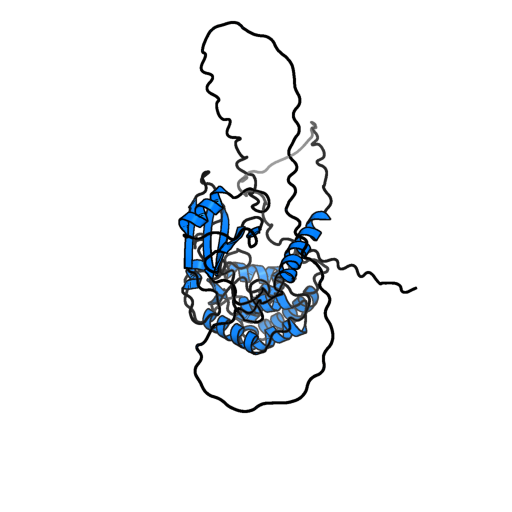6.101 16.683 1.00 97.19 299 VAL A C 1
ATOM 2285 O O . VAL A 1 299 ? -2.000 6.622 16.476 1.00 97.19 299 VAL A O 1
ATOM 2288 N N . THR A 1 300 ? -0.297 6.168 17.870 1.00 96.62 300 THR A N 1
ATOM 2289 C CA . THR A 1 300 ? -0.891 6.816 19.049 1.00 96.62 300 THR A CA 1
ATOM 2290 C C . THR A 1 300 ? -1.087 8.315 18.834 1.00 96.62 300 THR A C 1
ATOM 2292 O O . THR A 1 300 ? -2.141 8.846 19.173 1.00 96.62 300 THR A O 1
ATOM 2295 N N . GLU A 1 301 ? -0.097 8.992 18.259 1.00 94.94 301 GLU A N 1
ATOM 2296 C CA . GLU A 1 301 ? -0.110 10.431 17.989 1.00 94.94 301 GLU A CA 1
ATOM 2297 C C . GLU A 1 301 ? -1.123 10.788 16.900 1.00 94.94 301 GLU A C 1
ATOM 2299 O O . GLU A 1 301 ? -1.911 11.712 17.091 1.00 94.94 301 GLU A O 1
ATOM 2304 N N . SER A 1 302 ? -1.189 10.011 15.815 1.00 94.25 302 SER A N 1
ATOM 2305 C CA . SER A 1 302 ? -2.162 10.226 14.732 1.00 94.25 302 SER A CA 1
ATOM 2306 C C . SER A 1 302 ? -3.604 10.055 15.220 1.00 94.25 302 SER A C 1
ATOM 2308 O O . SER A 1 302 ? -4.458 10.903 14.963 1.00 94.25 302 SER A O 1
ATOM 2310 N N . ILE A 1 303 ? -3.874 8.994 15.994 1.00 95.12 303 ILE A N 1
ATOM 2311 C CA . ILE A 1 303 ? -5.199 8.749 16.580 1.00 95.12 303 ILE A CA 1
ATOM 2312 C C . ILE A 1 303 ? -5.555 9.859 17.579 1.00 95.12 303 ILE A C 1
ATOM 2314 O O . ILE A 1 303 ? -6.614 10.468 17.450 1.00 95.12 303 ILE A O 1
ATOM 2318 N N . ARG A 1 304 ? -4.678 10.176 18.542 1.00 93.31 304 ARG A N 1
ATOM 2319 C CA . ARG A 1 304 ? -4.959 11.186 19.585 1.00 93.31 304 ARG A CA 1
ATOM 2320 C C . ARG A 1 304 ? -4.994 12.623 19.063 1.00 93.31 304 ARG A C 1
ATOM 2322 O O . ARG A 1 304 ? -5.643 13.469 19.670 1.00 93.31 304 ARG A O 1
ATOM 2329 N N . GLY A 1 305 ? -4.320 12.903 17.948 1.00 91.25 305 GLY A N 1
ATOM 2330 C CA . GLY A 1 305 ? -4.382 14.194 17.263 1.00 91.25 305 GLY A CA 1
ATOM 2331 C C . GLY A 1 305 ? -5.732 14.459 16.589 1.00 91.25 305 GLY A C 1
ATOM 2332 O O . GLY A 1 305 ? -6.124 15.616 16.464 1.00 91.25 305 GLY A O 1
ATOM 2333 N N . ALA A 1 306 ? -6.457 13.405 16.194 1.00 90.69 306 ALA A N 1
ATOM 2334 C CA . ALA A 1 306 ? -7.783 13.504 15.578 1.00 90.69 306 ALA A CA 1
ATOM 2335 C C . ALA A 1 306 ? -8.944 13.214 16.551 1.00 90.69 306 ALA A C 1
ATOM 2337 O O . ALA A 1 306 ? -10.038 13.749 16.368 1.00 90.69 306 ALA A O 1
ATOM 2338 N N . PHE A 1 307 ? -8.724 12.388 17.580 1.00 90.94 307 PHE A N 1
ATOM 2339 C CA . PHE A 1 307 ? -9.755 11.917 18.509 1.00 90.94 307 PHE A CA 1
ATOM 2340 C C . PHE A 1 307 ? -9.281 12.084 19.959 1.00 90.94 307 PHE A C 1
ATOM 2342 O O . PHE A 1 307 ? -8.327 11.442 20.393 1.00 90.94 307 PHE A O 1
ATOM 2349 N N . SER A 1 308 ? -9.958 12.942 20.727 1.00 80.75 308 SER A N 1
ATOM 2350 C CA . SER A 1 308 ? -9.588 13.292 22.111 1.00 80.75 308 SER A CA 1
ATOM 2351 C C . SER A 1 308 ? -10.008 12.261 23.169 1.00 80.75 308 SER A C 1
ATOM 2353 O O . SER A 1 308 ? -9.834 12.493 24.364 1.00 80.75 308 SER A O 1
ATOM 2355 N N . ASP A 1 309 ? -10.619 11.160 22.744 1.00 78.25 309 ASP A N 1
ATOM 2356 C CA . ASP A 1 309 ? -11.229 10.159 23.610 1.00 78.25 309 ASP A CA 1
ATOM 2357 C C . ASP A 1 309 ? -10.208 9.261 24.325 1.00 78.25 309 ASP A C 1
ATOM 2359 O O . ASP A 1 309 ? -9.203 8.828 23.762 1.00 78.25 309 ASP A O 1
ATOM 2363 N N . SER A 1 310 ? -10.490 8.939 25.589 1.00 78.88 310 SER A N 1
ATOM 2364 C CA . SER A 1 310 ? -9.622 8.099 26.416 1.00 78.88 310 SER A CA 1
ATOM 2365 C C . SER A 1 310 ? -9.897 6.606 26.203 1.00 78.88 310 SER A C 1
ATOM 2367 O O . SER A 1 310 ? -10.721 6.019 26.903 1.00 78.88 310 SER A O 1
ATOM 2369 N N . PHE A 1 311 ? -9.176 5.993 25.269 1.00 90.75 311 PHE A N 1
ATOM 2370 C CA . PHE A 1 311 ? -9.049 4.539 25.118 1.00 90.75 311 PHE A CA 1
ATOM 2371 C C . PHE A 1 311 ? -7.571 4.152 24.946 1.00 90.75 311 PHE A C 1
ATOM 2373 O O . PHE A 1 311 ? -6.726 4.993 24.618 1.00 90.75 311 PHE A O 1
ATOM 2380 N N . ASP A 1 312 ? -7.235 2.886 25.202 1.00 93.75 312 ASP A N 1
ATOM 2381 C CA . ASP A 1 312 ? -5.860 2.412 25.038 1.00 93.75 312 ASP A CA 1
ATOM 2382 C C . ASP A 1 312 ? -5.518 2.178 23.558 1.00 93.75 312 ASP A C 1
ATOM 2384 O O . ASP A 1 312 ? -6.234 1.477 22.840 1.00 93.75 312 ASP A O 1
ATOM 2388 N N . THR A 1 313 ? -4.385 2.739 23.132 1.00 96.31 313 THR A N 1
ATOM 2389 C CA . THR A 1 313 ? -3.850 2.679 21.766 1.00 96.31 313 THR A CA 1
ATOM 2390 C C . THR A 1 313 ? -2.677 1.704 21.617 1.00 96.31 313 THR A C 1
ATOM 2392 O O . THR A 1 313 ? -2.072 1.664 20.544 1.00 96.31 313 THR A O 1
ATOM 2395 N N . ALA A 1 314 ? -2.309 0.942 22.656 1.00 97.06 314 ALA A N 1
ATOM 2396 C CA . ALA A 1 314 ? -1.233 -0.049 22.578 1.00 97.06 314 ALA A CA 1
ATOM 2397 C C . ALA A 1 314 ? -1.527 -1.135 21.526 1.00 97.06 314 ALA A C 1
ATOM 2399 O O . ALA A 1 314 ? -2.556 -1.805 21.588 1.00 97.06 314 ALA A O 1
ATOM 2400 N N . ILE A 1 315 ? -0.612 -1.326 20.574 1.00 98.06 315 ILE A N 1
ATOM 2401 C CA . ILE A 1 315 ? -0.691 -2.356 19.534 1.00 98.06 315 ILE A CA 1
ATOM 2402 C C . ILE A 1 315 ? 0.034 -3.610 20.017 1.00 98.06 315 ILE A C 1
ATOM 2404 O O . ILE A 1 315 ? 1.258 -3.599 20.171 1.00 98.06 315 ILE A O 1
ATOM 2408 N N . GLU A 1 316 ? -0.704 -4.704 20.194 1.00 97.12 316 GLU A N 1
ATOM 2409 C CA . GLU A 1 316 ? -0.140 -5.986 20.621 1.00 97.12 316 GLU A CA 1
ATOM 2410 C C . GLU A 1 316 ? 0.262 -6.838 19.412 1.00 97.12 316 GLU A C 1
ATOM 2412 O O . GLU A 1 316 ? 1.334 -7.451 19.405 1.00 97.12 316 GLU A O 1
ATOM 2417 N N . ARG A 1 317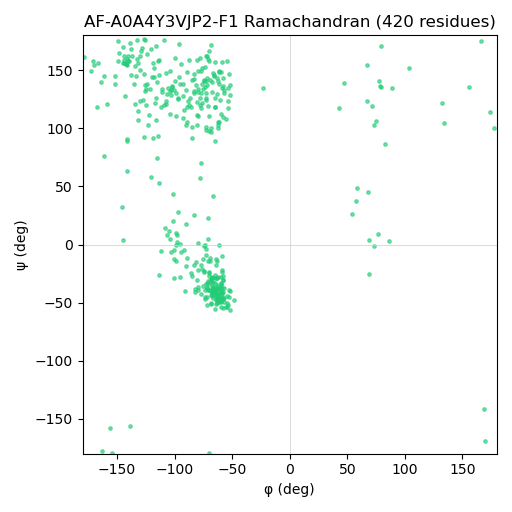 ? -0.560 -6.841 18.352 1.00 98.00 317 ARG A N 1
ATOM 2418 C CA . ARG A 1 317 ? -0.325 -7.656 17.155 1.00 98.00 317 ARG A CA 1
ATOM 2419 C C . ARG A 1 317 ? 0.209 -6.863 15.959 1.00 98.00 317 ARG A C 1
ATOM 2421 O O . ARG A 1 317 ? -0.513 -6.112 15.304 1.00 98.00 317 ARG A O 1
ATOM 2428 N N . TRP A 1 318 ? 1.463 -7.153 15.613 1.00 98.56 318 TRP A N 1
ATOM 2429 C CA . TRP A 1 318 ? 2.131 -6.698 14.393 1.00 98.56 318 TRP A CA 1
ATOM 2430 C C . TRP A 1 318 ? 2.254 -7.857 13.393 1.00 98.56 318 TRP A C 1
ATOM 2432 O O . TRP A 1 318 ? 2.623 -8.968 13.778 1.00 98.56 318 TRP A O 1
ATOM 2442 N N . VAL A 1 319 ? 1.936 -7.609 12.123 1.00 98.62 319 VAL A N 1
ATOM 2443 C CA . VAL A 1 319 ? 1.980 -8.573 11.005 1.00 98.62 319 VAL A CA 1
ATOM 2444 C C . VAL A 1 319 ? 2.534 -7.890 9.749 1.00 98.62 319 VAL A C 1
ATOM 2446 O O . VAL A 1 319 ? 2.458 -6.663 9.664 1.00 98.62 319 VAL A O 1
ATOM 2449 N N . PRO A 1 320 ? 3.079 -8.620 8.761 1.00 98.69 320 PRO A N 1
ATOM 2450 C CA . PRO A 1 320 ? 3.430 -8.015 7.483 1.00 98.69 320 PRO A CA 1
ATOM 2451 C C . PRO A 1 320 ? 2.189 -7.453 6.776 1.00 98.69 320 PRO A C 1
ATOM 2453 O O . PRO A 1 320 ? 1.123 -8.066 6.797 1.00 98.69 320 PRO A O 1
ATOM 2456 N N . ALA A 1 321 ? 2.355 -6.290 6.154 1.00 98.62 321 ALA A N 1
ATOM 2457 C CA . ALA A 1 321 ? 1.342 -5.552 5.411 1.00 98.62 321 ALA A CA 1
ATOM 2458 C C . ALA A 1 321 ? 1.978 -4.896 4.174 1.00 98.62 321 ALA A C 1
ATOM 2460 O O . ALA A 1 321 ? 3.183 -4.618 4.169 1.00 98.62 321 ALA A O 1
ATOM 2461 N N . HIS A 1 322 ? 1.172 -4.633 3.145 1.00 98.56 322 HIS A N 1
ATOM 2462 C CA . HIS A 1 322 ? 1.559 -3.912 1.929 1.00 98.56 322 HIS A CA 1
ATOM 2463 C C . HIS A 1 322 ? 1.859 -2.438 2.233 1.00 98.56 322 HIS A C 1
ATOM 2465 O O . HIS A 1 322 ? 2.744 -1.846 1.620 1.00 98.56 322 HIS A O 1
ATOM 2471 N N . ALA A 1 323 ? 1.154 -1.871 3.218 1.00 97.94 323 ALA A N 1
ATOM 2472 C CA . ALA A 1 323 ? 1.296 -0.518 3.760 1.00 97.94 323 ALA A CA 1
ATOM 2473 C C . ALA A 1 323 ? 0.874 0.636 2.833 1.00 97.94 323 ALA A C 1
ATOM 2475 O O . ALA A 1 323 ? 0.416 1.656 3.344 1.00 97.94 323 ALA A O 1
ATOM 2476 N N . ASP A 1 324 ? 0.912 0.449 1.512 1.00 96.69 324 ASP A N 1
ATOM 2477 C CA . ASP A 1 324 ? 0.218 1.301 0.534 1.00 96.69 324 ASP A CA 1
ATOM 2478 C C . ASP A 1 324 ? -0.902 0.527 -0.194 1.00 96.69 324 ASP A C 1
ATOM 2480 O O . ASP A 1 324 ? -0.911 0.396 -1.420 1.00 96.69 324 ASP A O 1
ATOM 2484 N N . LEU A 1 325 ? -1.821 -0.104 0.554 1.00 97.50 325 LEU A N 1
ATOM 2485 C CA . LEU A 1 325 ? -2.959 -0.801 -0.059 1.00 97.50 325 LEU A CA 1
ATOM 2486 C C . LEU A 1 325 ? -4.073 0.186 -0.441 1.00 97.50 325 LEU A C 1
ATOM 2488 O O . LEU A 1 325 ? -4.868 0.623 0.395 1.00 97.50 325 LEU A O 1
ATOM 2492 N N . ASN A 1 326 ? -4.151 0.493 -1.734 1.00 96.38 326 ASN A N 1
ATOM 2493 C CA . ASN A 1 326 ? -5.159 1.362 -2.336 1.00 96.38 326 ASN A CA 1
ATOM 2494 C C . ASN A 1 326 ? -5.543 0.865 -3.750 1.00 96.38 326 ASN A C 1
ATOM 2496 O O . ASN A 1 326 ? -4.886 -0.010 -4.316 1.00 96.38 326 ASN A O 1
ATOM 2500 N N . TRP A 1 327 ? -6.600 1.423 -4.353 1.00 97.25 327 TRP A N 1
ATOM 2501 C CA . TRP A 1 327 ? -7.143 0.936 -5.633 1.00 97.25 327 TRP A CA 1
ATOM 2502 C C . TRP A 1 327 ? -6.254 1.168 -6.870 1.00 97.25 327 TRP A C 1
ATOM 2504 O O . TRP A 1 327 ? -6.526 0.588 -7.921 1.00 97.25 327 TRP A O 1
ATOM 2514 N N . ALA A 1 328 ? -5.198 1.981 -6.779 1.00 96.12 328 ALA A N 1
ATOM 2515 C CA . ALA A 1 328 ? -4.228 2.148 -7.862 1.00 96.12 328 ALA A CA 1
ATOM 2516 C C . ALA A 1 328 ? -3.144 1.059 -7.876 1.00 96.12 328 ALA A C 1
ATOM 2518 O O . ALA A 1 328 ? -2.526 0.876 -8.920 1.00 96.12 328 ALA A O 1
ATOM 2519 N N . ASN A 1 329 ? -2.956 0.329 -6.771 1.00 97.44 329 ASN A N 1
ATOM 2520 C CA . ASN A 1 329 ? -1.897 -0.674 -6.582 1.00 97.44 329 ASN A CA 1
ATOM 2521 C C . ASN A 1 329 ? -2.407 -2.121 -6.763 1.00 97.44 329 ASN A C 1
ATOM 2523 O O . ASN A 1 329 ? -1.815 -3.084 -6.276 1.00 97.44 329 ASN A O 1
ATOM 2527 N N . MET A 1 330 ? -3.542 -2.270 -7.456 1.00 97.81 330 MET A N 1
ATOM 2528 C CA . MET A 1 330 ? -4.193 -3.548 -7.751 1.00 97.81 330 MET A CA 1
ATOM 2529 C C . MET A 1 330 ? -4.694 -3.597 -9.195 1.00 97.81 330 MET A C 1
ATOM 2531 O O . MET A 1 330 ? -5.149 -2.585 -9.737 1.00 97.81 330 MET A O 1
ATOM 2535 N N . THR A 1 331 ? -4.654 -4.780 -9.811 1.00 98.06 331 THR A N 1
ATOM 2536 C CA . THR A 1 331 ? -5.129 -5.006 -11.188 1.00 98.06 331 THR A CA 1
ATOM 2537 C C . THR A 1 331 ? -6.523 -5.627 -11.271 1.00 98.06 331 THR A C 1
ATOM 2539 O O . THR A 1 331 ? -7.000 -6.257 -10.329 1.00 98.06 331 THR A O 1
ATOM 2542 N N . ALA A 1 332 ? -7.163 -5.483 -12.433 1.00 96.62 332 ALA A N 1
ATOM 2543 C CA . ALA A 1 332 ? -8.372 -6.195 -12.844 1.00 96.62 332 ALA A CA 1
ATOM 2544 C C . ALA A 1 332 ? -8.336 -6.514 -14.361 1.00 96.62 332 ALA A C 1
ATOM 2546 O O . ALA A 1 332 ? -7.615 -5.846 -15.108 1.00 96.62 332 ALA A O 1
ATOM 2547 N N . PRO A 1 333 ? -9.102 -7.509 -14.858 1.00 95.31 333 PRO A N 1
ATOM 2548 C CA . PRO A 1 333 ? -9.990 -8.404 -14.108 1.00 95.31 333 PRO A CA 1
ATOM 2549 C C . PRO A 1 333 ? -9.245 -9.483 -13.309 1.00 95.31 333 PRO A C 1
ATOM 2551 O O . PRO A 1 333 ? -9.783 -9.959 -12.320 1.00 95.31 333 PRO A O 1
ATOM 2554 N N . ALA A 1 334 ? -8.009 -9.826 -13.684 1.00 96.81 334 ALA A N 1
ATOM 2555 C CA . ALA A 1 334 ? -7.138 -10.661 -12.862 1.00 96.81 334 ALA A CA 1
ATOM 2556 C C . ALA A 1 334 ? -6.582 -9.847 -11.683 1.00 96.81 334 ALA A C 1
ATOM 2558 O O . ALA A 1 334 ? -6.114 -8.721 -11.882 1.00 96.81 334 ALA A O 1
ATOM 2559 N N . PHE A 1 335 ? -6.626 -10.410 -10.475 1.00 98.44 335 PHE A N 1
ATOM 2560 C CA . PHE A 1 335 ? -6.059 -9.796 -9.275 1.00 98.44 335 PHE A CA 1
ATOM 2561 C C . PHE A 1 335 ? -4.528 -9.926 -9.238 1.00 98.44 335 PHE A C 1
ATOM 2563 O O . PHE A 1 335 ? -3.984 -10.986 -9.541 1.00 98.44 335 PHE A O 1
ATOM 2570 N N . SER A 1 336 ? -3.849 -8.852 -8.836 1.00 98.44 336 SER A N 1
ATOM 2571 C CA . SER A 1 336 ? -2.419 -8.819 -8.514 1.00 98.44 336 SER A CA 1
ATOM 2572 C C . SER A 1 336 ? -2.106 -7.545 -7.727 1.00 98.44 336 SER A C 1
ATOM 2574 O O . SER A 1 336 ? -2.646 -6.484 -8.056 1.00 98.44 336 SER A O 1
ATOM 2576 N N . LEU A 1 337 ? -1.251 -7.655 -6.708 1.00 98.12 337 LEU A N 1
ATOM 2577 C CA . LEU A 1 337 ? -0.701 -6.559 -5.905 1.00 98.12 337 LEU A CA 1
ATOM 2578 C C . LEU A 1 337 ? 0.662 -6.122 -6.443 1.00 98.12 337 LEU A C 1
ATOM 2580 O O . LEU A 1 337 ? 1.515 -6.955 -6.760 1.00 98.12 337 LEU A O 1
ATOM 2584 N N . PHE A 1 338 ? 0.894 -4.813 -6.490 1.00 97.00 338 PHE A N 1
ATOM 2585 C CA . PHE A 1 338 ? 2.155 -4.231 -6.942 1.00 97.00 338 PHE A CA 1
ATOM 2586 C C . PHE A 1 338 ? 2.469 -2.903 -6.233 1.00 97.00 338 PHE A C 1
ATOM 2588 O O . PHE A 1 338 ? 1.652 -2.371 -5.495 1.00 97.00 338 PHE A O 1
ATOM 2595 N N . ASP A 1 339 ? 3.657 -2.353 -6.504 1.00 94.94 339 ASP A N 1
ATOM 2596 C CA . ASP A 1 339 ? 4.252 -1.204 -5.791 1.00 94.94 339 ASP A CA 1
ATOM 2597 C C . ASP A 1 339 ? 4.656 -1.522 -4.333 1.00 94.94 339 ASP A C 1
ATOM 2599 O O . ASP A 1 339 ? 4.468 -0.749 -3.398 1.00 94.94 339 ASP A O 1
ATOM 2603 N N . TRP A 1 340 ? 5.308 -2.679 -4.168 1.00 96.94 340 TRP A N 1
ATOM 2604 C CA . TRP A 1 340 ? 5.891 -3.203 -2.928 1.00 96.94 340 TRP A CA 1
ATOM 2605 C C . TRP A 1 340 ? 7.084 -2.388 -2.380 1.00 96.94 340 TRP A C 1
ATOM 2607 O O . TRP A 1 340 ? 8.084 -2.967 -1.958 1.00 96.94 340 TRP A O 1
ATOM 2617 N N . GLU A 1 341 ? 7.059 -1.054 -2.389 1.00 93.56 341 GLU A N 1
ATOM 2618 C CA . GLU A 1 341 ? 8.165 -0.263 -1.826 1.00 93.56 341 GLU A CA 1
ATOM 2619 C C . GLU A 1 341 ? 8.080 -0.100 -0.300 1.00 93.56 341 GLU A C 1
ATOM 2621 O O . GLU A 1 341 ? 9.104 -0.241 0.380 1.00 93.56 341 GLU A O 1
ATOM 2626 N N . ASP A 1 342 ? 6.867 0.074 0.233 1.00 95.88 342 ASP A N 1
ATOM 2627 C CA . ASP A 1 342 ? 6.615 0.414 1.640 1.00 95.88 342 ASP A CA 1
ATOM 2628 C C . ASP A 1 342 ? 6.256 -0.777 2.552 1.00 95.88 342 ASP A C 1
ATOM 2630 O O . ASP A 1 342 ? 6.015 -0.601 3.749 1.00 95.88 342 ASP A O 1
ATOM 2634 N N . TRP A 1 343 ? 6.249 -2.005 2.025 1.00 98.19 343 TRP A N 1
ATOM 2635 C CA . TRP A 1 343 ? 5.814 -3.183 2.783 1.00 98.19 343 TRP A CA 1
ATOM 2636 C C . TRP A 1 343 ? 6.746 -3.541 3.957 1.00 98.19 343 TRP A C 1
ATOM 2638 O O . TRP A 1 343 ? 7.981 -3.425 3.898 1.00 98.19 343 TRP A O 1
ATOM 2648 N N . GLY A 1 344 ? 6.145 -4.074 5.019 1.00 98.19 344 GLY A N 1
ATOM 2649 C CA . GLY A 1 344 ? 6.841 -4.531 6.220 1.00 98.19 344 GLY A CA 1
ATOM 2650 C C . GLY A 1 344 ? 5.871 -4.850 7.353 1.00 98.19 344 GLY A C 1
ATOM 2651 O O . GLY A 1 344 ? 4.666 -4.914 7.136 1.00 98.19 344 GLY A O 1
ATOM 2652 N N . ASN A 1 345 ? 6.376 -5.057 8.571 1.00 98.62 345 ASN A N 1
ATOM 2653 C CA . ASN A 1 345 ? 5.507 -5.242 9.733 1.00 98.62 345 ASN A CA 1
ATOM 2654 C C . ASN A 1 345 ? 4.747 -3.946 10.061 1.00 98.62 345 ASN A C 1
ATOM 2656 O O . ASN A 1 345 ? 5.360 -2.885 10.197 1.00 98.62 345 ASN A O 1
ATOM 2660 N N . ALA A 1 346 ? 3.437 -4.068 10.250 1.00 98.62 346 ALA A N 1
ATOM 2661 C CA . ALA A 1 346 ? 2.499 -3.032 10.666 1.00 98.62 346 ALA A CA 1
ATOM 2662 C C . ALA A 1 346 ? 1.509 -3.602 11.703 1.00 98.62 346 ALA A C 1
ATOM 2664 O O . ALA A 1 346 ? 1.433 -4.824 11.858 1.00 98.62 346 ALA A O 1
ATOM 2665 N N . PRO A 1 347 ? 0.715 -2.773 12.400 1.00 98.62 347 PRO A N 1
ATOM 2666 C CA . PRO A 1 347 ? -0.417 -3.261 13.182 1.00 98.62 347 PRO A CA 1
ATOM 2667 C C . PRO A 1 347 ? -1.411 -4.034 12.303 1.00 98.62 347 PRO A C 1
ATOM 2669 O O . PRO A 1 347 ? -1.666 -3.650 11.156 1.00 98.62 347 PRO A O 1
ATOM 2672 N N . LEU A 1 348 ? -2.002 -5.102 12.845 1.00 98.50 348 LEU A N 1
ATOM 2673 C CA . LEU A 1 348 ? -3.037 -5.868 12.145 1.00 98.50 348 LEU A CA 1
ATOM 2674 C C . LEU A 1 348 ? -4.177 -4.952 11.659 1.00 98.50 348 LEU A C 1
ATOM 2676 O O . LEU A 1 348 ? -4.687 -4.115 12.400 1.00 98.50 348 LEU A O 1
ATOM 2680 N N . GLY A 1 349 ? -4.590 -5.146 10.406 1.00 98.25 349 GLY A N 1
ATOM 2681 C CA . GLY A 1 349 ? -5.689 -4.404 9.792 1.00 98.25 349 GLY A CA 1
ATOM 2682 C C . GLY A 1 349 ? -5.304 -3.070 9.145 1.00 98.25 349 GLY A C 1
ATOM 2683 O O . GLY A 1 349 ? -6.205 -2.407 8.639 1.00 98.25 349 GLY A O 1
ATOM 2684 N N . LEU A 1 350 ? -4.017 -2.679 9.103 1.00 98.75 350 LEU A N 1
ATOM 2685 C CA . LEU A 1 350 ? -3.572 -1.466 8.389 1.00 98.75 350 LEU A CA 1
ATOM 2686 C C . LEU A 1 350 ? -4.043 -1.466 6.927 1.00 98.75 350 LEU A C 1
ATOM 2688 O O . LEU A 1 350 ? -4.672 -0.510 6.483 1.00 98.75 350 LEU A O 1
ATOM 2692 N N . ASP A 1 351 ? -3.765 -2.545 6.196 1.00 98.75 351 ASP A N 1
ATOM 2693 C CA . ASP A 1 351 ? -4.126 -2.692 4.782 1.00 98.75 351 ASP A CA 1
ATOM 2694 C C . ASP A 1 351 ? -5.647 -2.642 4.577 1.00 98.75 351 ASP A C 1
ATOM 2696 O O . ASP A 1 351 ? -6.151 -1.847 3.783 1.00 98.75 351 ASP A O 1
ATOM 2700 N N . SER A 1 352 ? -6.395 -3.430 5.355 1.00 98.75 352 SER A N 1
ATOM 2701 C CA . SER A 1 352 ? -7.861 -3.480 5.316 1.00 98.75 352 SER A CA 1
ATOM 2702 C C . SER A 1 352 ? -8.493 -2.111 5.602 1.00 98.75 352 SER A C 1
ATOM 2704 O O . SER A 1 352 ? -9.403 -1.686 4.885 1.00 98.75 352 SER A O 1
ATOM 2706 N N . ALA A 1 353 ? -7.979 -1.376 6.595 1.00 98.75 353 ALA A N 1
ATOM 2707 C CA . ALA A 1 353 ? -8.420 -0.021 6.915 1.00 98.75 353 ALA A CA 1
ATOM 2708 C C . ALA A 1 353 ? -8.069 0.993 5.810 1.00 98.75 353 ALA A C 1
ATOM 2710 O O . ALA A 1 353 ? -8.917 1.813 5.455 1.00 98.75 353 ALA A O 1
ATOM 2711 N N . SER A 1 354 ? -6.870 0.916 5.222 1.00 98.38 354 SER A N 1
ATOM 2712 C CA . SER A 1 354 ? -6.433 1.770 4.103 1.00 98.38 354 SER A CA 1
ATOM 2713 C C . SER A 1 354 ? -7.270 1.552 2.839 1.00 98.38 354 SER A C 1
ATOM 2715 O O . SER A 1 354 ? -7.707 2.522 2.209 1.00 98.38 354 SER A O 1
ATOM 2717 N N . LEU A 1 355 ? -7.591 0.297 2.507 1.00 98.56 355 LEU A N 1
ATOM 2718 C CA . LEU A 1 355 ? -8.453 -0.040 1.375 1.00 98.56 355 LEU A CA 1
ATOM 2719 C C . LEU A 1 355 ? -9.900 0.421 1.604 1.00 98.56 355 LEU A C 1
ATOM 2721 O O . LEU A 1 355 ? -10.532 0.981 0.704 1.00 98.56 355 LEU A O 1
ATOM 2725 N N . TRP A 1 356 ? -10.431 0.252 2.817 1.00 98.69 356 TRP A N 1
ATOM 2726 C CA . TRP A 1 356 ? -11.756 0.759 3.179 1.00 98.69 356 TRP A CA 1
ATOM 2727 C C . TRP A 1 356 ? -11.822 2.291 3.115 1.00 98.69 356 TRP A C 1
ATOM 2729 O O . TRP A 1 356 ? -12.732 2.839 2.492 1.00 98.69 356 TRP A O 1
ATOM 2739 N N . ALA A 1 357 ? -10.827 2.987 3.668 1.00 97.81 357 ALA A N 1
ATOM 2740 C CA . ALA A 1 357 ? -10.714 4.444 3.616 1.00 97.81 357 ALA A CA 1
ATOM 2741 C C . ALA A 1 357 ? -10.609 4.963 2.168 1.00 97.81 357 ALA A C 1
ATOM 2743 O O . ALA A 1 357 ? -11.225 5.969 1.808 1.00 97.81 357 ALA A O 1
ATOM 2744 N N . SER A 1 358 ? -9.907 4.224 1.307 1.00 96.75 358 SER A N 1
ATOM 2745 C CA . SER A 1 358 ? -9.836 4.443 -0.144 1.00 96.75 358 SER A CA 1
ATOM 2746 C C . SER A 1 358 ? -11.147 4.137 -0.893 1.00 96.75 358 SER A C 1
ATOM 2748 O O . SER A 1 358 ? -11.329 4.564 -2.033 1.00 96.75 358 SER A O 1
ATOM 2750 N N . SER A 1 359 ? -12.091 3.443 -0.252 1.00 98.00 359 SER A N 1
ATOM 2751 C CA . SER A 1 359 ? -13.406 3.073 -0.798 1.00 98.00 359 SER A CA 1
ATOM 2752 C C . SER A 1 359 ? -14.553 3.972 -0.326 1.00 98.00 359 SER A C 1
ATOM 2754 O O . SER A 1 359 ? -15.644 3.911 -0.886 1.00 98.00 359 SER A O 1
ATOM 2756 N N . LEU A 1 360 ? -14.336 4.819 0.688 1.00 97.31 360 LEU A N 1
ATOM 2757 C CA . LEU A 1 360 ? -15.393 5.572 1.383 1.00 97.31 360 LEU A CA 1
ATOM 2758 C C . LEU A 1 360 ? -16.237 6.513 0.506 1.00 97.31 360 LEU A C 1
ATOM 2760 O O . LEU A 1 360 ? -17.359 6.846 0.883 1.00 97.31 360 LEU A O 1
ATOM 2764 N N . ALA A 1 361 ? -15.728 6.930 -0.656 1.00 95.69 361 ALA A N 1
ATOM 2765 C CA . ALA A 1 361 ? -16.475 7.740 -1.620 1.00 95.69 361 ALA A CA 1
ATOM 2766 C C . ALA A 1 361 ? -17.594 6.945 -2.334 1.00 95.69 361 ALA A C 1
ATOM 2768 O O . ALA A 1 361 ? -18.486 7.538 -2.939 1.00 95.69 361 ALA A O 1
ATOM 2769 N N . VAL A 1 362 ? -17.571 5.611 -2.240 1.00 97.19 362 VAL A N 1
ATOM 2770 C CA . VAL A 1 362 ? -18.549 4.686 -2.820 1.00 97.19 362 VAL A CA 1
ATOM 2771 C C . VAL A 1 362 ? -19.063 3.770 -1.698 1.00 97.19 362 VAL A C 1
ATOM 2773 O O . VAL A 1 362 ? -18.464 2.727 -1.442 1.00 97.19 362 VAL A O 1
ATOM 2776 N N . PRO A 1 363 ? -20.173 4.113 -1.011 1.00 96.00 363 PRO A N 1
ATOM 2777 C CA . PRO A 1 363 ? -20.601 3.411 0.204 1.00 96.00 363 PRO A CA 1
ATOM 2778 C C . PRO A 1 363 ? -20.716 1.887 0.057 1.00 96.00 363 PRO A C 1
ATOM 2780 O O . PRO A 1 363 ? -20.151 1.158 0.862 1.00 96.00 363 PRO A O 1
ATOM 2783 N N . ALA A 1 364 ? -21.326 1.401 -1.030 1.00 97.19 364 ALA A N 1
ATOM 2784 C CA . ALA A 1 364 ? -21.451 -0.035 -1.295 1.00 97.19 364 ALA A CA 1
ATOM 2785 C C . ALA A 1 364 ? -20.096 -0.758 -1.461 1.00 97.19 364 ALA A C 1
ATOM 2787 O O . ALA A 1 364 ? -19.992 -1.945 -1.163 1.00 97.19 364 ALA A O 1
ATOM 2788 N N . LEU A 1 365 ? -19.052 -0.056 -1.922 1.00 98.00 365 LEU A N 1
ATOM 2789 C CA . LEU A 1 365 ? -17.698 -0.603 -2.033 1.00 98.00 365 LEU A CA 1
ATOM 2790 C C . LEU A 1 365 ? -17.021 -0.661 -0.662 1.00 98.00 365 LEU A C 1
ATOM 2792 O O . LEU A 1 365 ? -16.423 -1.675 -0.318 1.00 98.00 365 LEU A O 1
ATOM 2796 N N . ALA A 1 366 ? -17.168 0.393 0.144 1.00 98.25 366 ALA A N 1
ATOM 2797 C CA . ALA A 1 366 ? -16.688 0.408 1.522 1.00 98.25 366 ALA A CA 1
ATOM 2798 C C . ALA A 1 366 ? -17.362 -0.684 2.377 1.00 98.25 366 ALA A C 1
ATOM 2800 O O . ALA A 1 366 ? -16.683 -1.368 3.143 1.00 98.25 366 ALA A O 1
ATOM 2801 N N . ASP A 1 367 ? -18.669 -0.898 2.204 1.00 98.25 367 ASP A N 1
ATOM 2802 C CA . ASP A 1 367 ? -19.412 -1.976 2.864 1.00 98.25 367 ASP A CA 1
ATOM 2803 C C . ASP A 1 367 ? -18.930 -3.364 2.411 1.00 98.25 367 ASP A C 1
ATOM 2805 O O . ASP A 1 367 ? -18.755 -4.248 3.251 1.00 98.25 367 ASP A O 1
ATOM 2809 N N . ARG A 1 368 ? -18.636 -3.553 1.113 1.00 98.31 368 ARG A N 1
ATOM 2810 C CA . ARG A 1 368 ? -18.033 -4.795 0.598 1.00 98.31 368 ARG A CA 1
ATOM 2811 C C . ARG A 1 368 ? -16.647 -5.040 1.196 1.00 98.31 368 ARG A C 1
ATOM 2813 O O . ARG A 1 368 ? -16.432 -6.116 1.735 1.00 98.31 368 ARG A O 1
ATOM 2820 N N . VAL A 1 369 ? -15.746 -4.053 1.213 1.00 98.56 369 VAL A N 1
ATOM 2821 C CA . VAL A 1 369 ? -14.411 -4.206 1.837 1.00 98.56 369 VAL A CA 1
ATOM 2822 C C . VAL A 1 369 ? -14.522 -4.588 3.320 1.00 98.56 369 VAL A C 1
ATOM 2824 O O . VAL A 1 369 ? -13.794 -5.466 3.781 1.00 98.56 369 VAL A O 1
ATOM 2827 N N . ARG A 1 370 ? -15.466 -3.996 4.070 1.00 98.19 370 ARG A N 1
ATOM 2828 C CA . ARG A 1 370 ? -15.728 -4.387 5.470 1.00 98.19 370 ARG A CA 1
ATOM 2829 C C . ARG A 1 370 ? -16.330 -5.781 5.618 1.00 98.19 370 ARG A C 1
ATOM 2831 O O . ARG A 1 370 ? -16.117 -6.403 6.653 1.00 98.19 370 ARG A O 1
ATOM 2838 N N . HIS A 1 371 ? -17.094 -6.254 4.635 1.00 98.50 371 HIS A N 1
ATOM 2839 C CA . HIS A 1 371 ? -17.617 -7.617 4.625 1.00 98.50 371 HIS A CA 1
ATOM 2840 C C . HIS A 1 371 ? -16.489 -8.636 4.437 1.00 98.50 371 HIS A C 1
ATOM 2842 O O . HIS A 1 371 ? -16.367 -9.549 5.250 1.00 98.50 371 HIS A O 1
ATOM 2848 N N . GLU A 1 372 ? -15.647 -8.431 3.421 1.00 98.62 372 GLU A N 1
ATOM 2849 C CA . GLU A 1 372 ? -14.529 -9.320 3.088 1.00 98.62 372 GLU A CA 1
ATOM 2850 C C . GLU A 1 372 ? -13.484 -9.375 4.210 1.00 98.62 372 GLU A C 1
ATOM 2852 O O . GLU A 1 372 ? -13.097 -10.448 4.663 1.00 98.62 372 GLU A O 1
ATOM 2857 N N . ARG A 1 373 ? -13.081 -8.213 4.741 1.00 98.44 373 ARG A N 1
ATOM 2858 C CA . ARG A 1 373 ? -12.060 -8.102 5.798 1.00 98.44 373 ARG A CA 1
ATOM 2859 C C . ARG A 1 373 ? -12.650 -7.976 7.205 1.00 98.44 373 ARG A C 1
ATOM 2861 O O . ARG A 1 373 ? -12.045 -7.367 8.087 1.00 98.44 373 ARG A O 1
ATOM 2868 N N . ARG A 1 374 ? -13.847 -8.535 7.430 1.00 98.44 374 ARG A N 1
ATOM 2869 C CA . ARG A 1 374 ? -14.600 -8.434 8.696 1.00 98.44 374 ARG A CA 1
ATOM 2870 C C . ARG A 1 374 ? -13.748 -8.744 9.929 1.00 98.44 374 ARG A C 1
ATOM 2872 O O . ARG A 1 374 ? -13.800 -7.994 10.898 1.00 98.44 374 ARG A O 1
ATOM 2879 N N . SER A 1 375 ? -12.990 -9.839 9.889 1.00 97.94 375 SER A N 1
ATOM 2880 C CA . SER A 1 375 ? -12.136 -10.304 10.991 1.00 97.94 375 SER A CA 1
ATOM 2881 C C . SER A 1 375 ? -11.115 -9.253 11.430 1.00 97.94 375 SER A C 1
ATOM 2883 O O . SER A 1 375 ? -10.871 -9.103 12.627 1.00 97.94 375 SER A O 1
ATOM 2885 N N . ASP A 1 376 ? -10.566 -8.491 10.482 1.00 98.25 376 ASP A N 1
ATOM 2886 C CA . ASP A 1 376 ? -9.659 -7.387 10.778 1.00 98.25 376 ASP A CA 1
ATOM 2887 C C . ASP A 1 376 ? -10.433 -6.256 11.472 1.00 98.25 376 ASP A C 1
ATOM 2889 O O . ASP A 1 376 ? -10.055 -5.842 12.565 1.00 98.25 376 ASP A O 1
ATOM 2893 N N . PHE A 1 377 ? -11.562 -5.808 10.908 1.00 98.44 377 PHE A N 1
ATOM 2894 C CA . PHE A 1 377 ? -12.382 -4.718 11.469 1.00 98.44 377 PHE A CA 1
ATOM 2895 C C . PHE A 1 377 ? -13.012 -5.019 12.837 1.00 98.44 377 PHE A C 1
ATOM 2897 O O . PHE A 1 377 ? -13.259 -4.094 13.610 1.00 98.44 377 PHE A O 1
ATOM 2904 N N . GLU A 1 378 ? -13.303 -6.283 13.142 1.00 97.56 378 GLU A N 1
ATOM 2905 C CA . GLU A 1 378 ? -13.834 -6.699 14.446 1.00 97.56 378 GLU A CA 1
ATOM 2906 C C . GLU A 1 378 ? -12.719 -6.805 15.514 1.00 97.56 378 GLU A C 1
ATOM 2908 O O . GLU A 1 378 ? -13.007 -6.659 16.707 1.00 97.56 378 GLU A O 1
ATOM 2913 N N . SER A 1 379 ? -11.450 -6.970 15.107 1.00 97.75 379 SER A N 1
ATOM 2914 C CA . SER A 1 379 ? -10.279 -7.007 16.001 1.00 97.75 379 SER A CA 1
ATOM 2915 C C . SER A 1 379 ? -9.942 -5.646 16.632 1.00 97.75 379 SER A C 1
ATOM 2917 O O . SER A 1 379 ? -10.279 -4.585 16.103 1.00 97.75 379 SER A O 1
ATOM 2919 N N . ARG A 1 380 ? -9.229 -5.657 17.767 1.00 97.56 380 ARG A N 1
ATOM 2920 C CA . ARG A 1 380 ? -8.820 -4.427 18.465 1.00 97.56 380 ARG A CA 1
ATOM 2921 C C . ARG A 1 380 ? -7.814 -3.610 17.649 1.00 97.56 380 ARG A C 1
ATOM 2923 O O . ARG A 1 380 ? -7.995 -2.404 17.499 1.00 97.56 380 ARG A O 1
ATOM 2930 N N . GLU A 1 381 ? -6.797 -4.249 17.080 1.00 97.81 381 GLU A N 1
ATOM 2931 C CA . GLU A 1 381 ? -5.830 -3.590 16.203 1.00 97.81 381 GLU A CA 1
ATOM 2932 C C . GLU A 1 381 ? -6.491 -3.011 14.951 1.00 97.81 381 GLU A C 1
ATOM 2934 O O . GLU A 1 381 ? -6.240 -1.854 14.626 1.00 97.81 381 GLU A O 1
ATOM 2939 N N . GLY A 1 382 ? -7.393 -3.744 14.291 1.00 98.31 382 GLY A N 1
ATOM 2940 C CA . GLY A 1 382 ? -8.080 -3.237 13.101 1.00 98.31 382 GLY A CA 1
ATOM 2941 C C . GLY A 1 382 ? -9.041 -2.083 13.397 1.00 98.31 382 GLY A C 1
ATOM 2942 O O . GLY A 1 382 ? -9.195 -1.185 12.567 1.00 98.31 382 GLY A O 1
ATOM 2943 N N . LYS A 1 383 ? -9.613 -2.014 14.606 1.00 98.50 383 LYS A N 1
ATOM 2944 C CA . LYS A 1 383 ? -10.317 -0.820 15.108 1.00 98.50 383 LYS A CA 1
ATOM 2945 C C . LYS A 1 383 ? -9.373 0.372 15.261 1.00 98.50 383 LYS A C 1
ATOM 2947 O O . LYS A 1 383 ? -9.663 1.448 14.739 1.00 98.50 383 LYS A O 1
ATOM 2952 N N . LEU A 1 384 ? -8.212 0.181 15.888 1.00 98.44 384 LEU A N 1
ATOM 2953 C CA . LEU A 1 384 ? -7.185 1.225 15.983 1.00 98.44 384 LEU A CA 1
ATOM 2954 C C . LEU A 1 384 ? -6.678 1.655 14.593 1.00 98.44 384 LEU A C 1
ATOM 2956 O O . LEU A 1 384 ? -6.519 2.848 14.351 1.00 98.44 384 LEU A O 1
ATOM 2960 N N . MET A 1 385 ? -6.517 0.729 13.644 1.00 98.62 385 MET A N 1
ATOM 2961 C CA . MET A 1 385 ? -6.143 1.039 12.258 1.00 98.62 385 MET A CA 1
ATOM 2962 C C . MET A 1 385 ? -7.259 1.724 11.467 1.00 98.62 385 MET A C 1
ATOM 2964 O O . MET A 1 385 ? -6.975 2.593 10.647 1.00 98.62 385 MET A O 1
ATOM 2968 N N . THR A 1 386 ? -8.526 1.434 11.767 1.00 98.62 386 THR A N 1
ATOM 2969 C CA . THR A 1 386 ? -9.668 2.191 11.230 1.00 98.62 386 THR A CA 1
ATOM 2970 C C . THR A 1 386 ? -9.617 3.645 11.703 1.00 98.62 386 THR A C 1
ATOM 2972 O O . THR A 1 386 ? -9.784 4.554 10.892 1.00 98.62 386 THR A O 1
ATOM 2975 N N . LEU A 1 387 ? -9.304 3.894 12.982 1.00 98.19 387 LEU A N 1
ATOM 2976 C CA . LEU A 1 387 ? -9.093 5.256 13.488 1.00 98.19 387 LEU A CA 1
ATOM 2977 C C . LEU A 1 387 ? -7.844 5.914 12.888 1.00 98.19 387 LEU A C 1
ATOM 2979 O O . LEU A 1 387 ? -7.907 7.077 12.500 1.00 98.19 387 LEU A O 1
ATOM 2983 N N . PHE A 1 388 ? -6.739 5.183 12.731 1.00 97.62 388 PHE A N 1
ATOM 2984 C CA . PHE A 1 388 ? -5.539 5.673 12.049 1.00 97.62 388 PHE A CA 1
ATOM 2985 C C . PHE A 1 388 ? -5.851 6.107 10.606 1.00 97.62 388 PHE A C 1
ATOM 2987 O O . PHE A 1 388 ? -5.525 7.228 10.222 1.00 97.62 388 PHE A O 1
ATOM 2994 N N . ALA A 1 389 ? -6.588 5.305 9.833 1.00 97.50 389 ALA A N 1
ATOM 2995 C CA . ALA A 1 389 ? -7.031 5.683 8.492 1.00 97.50 389 ALA A CA 1
ATOM 2996 C C . ALA A 1 389 ? -8.009 6.881 8.503 1.00 97.50 389 ALA A C 1
ATOM 2998 O O . ALA A 1 389 ? -7.876 7.799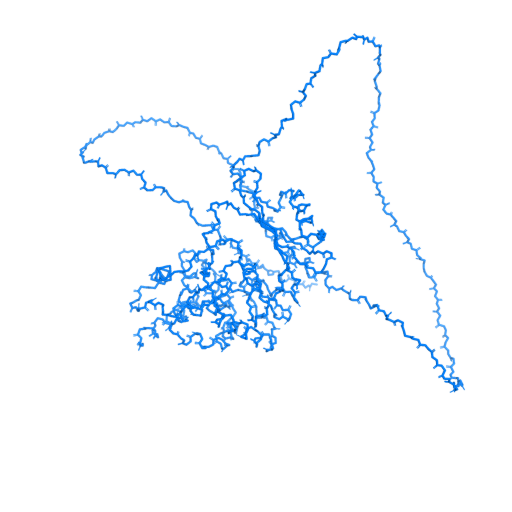 7.691 1.00 97.50 389 ALA A O 1
ATOM 2999 N N . CYS A 1 390 ? -8.943 6.938 9.460 1.00 97.38 390 CYS A N 1
ATOM 3000 C CA . CYS A 1 390 ? -9.830 8.093 9.635 1.00 97.38 390 CYS A CA 1
ATOM 3001 C C . CYS A 1 390 ? -9.077 9.381 10.005 1.00 97.38 390 CYS A C 1
ATOM 3003 O O . CYS A 1 390 ? -9.458 10.441 9.517 1.00 97.38 390 CYS A O 1
ATOM 3005 N N . SER A 1 391 ? -8.007 9.323 10.807 1.00 95.00 391 SER A N 1
ATOM 3006 C CA . SER A 1 391 ? -7.210 10.507 11.177 1.00 95.00 391 SER A CA 1
ATOM 3007 C C . SER A 1 391 ? -6.522 11.162 9.971 1.00 95.00 391 SER A C 1
ATOM 3009 O O . SER A 1 391 ? -6.389 12.383 9.935 1.00 95.00 391 SER A O 1
ATOM 3011 N N . LYS A 1 392 ? -6.192 10.383 8.930 1.00 92.12 392 LYS A N 1
ATOM 3012 C CA . LYS A 1 392 ? -5.668 10.898 7.651 1.00 92.12 392 LYS A CA 1
ATOM 3013 C C . LYS A 1 392 ? -6.736 11.622 6.821 1.00 92.12 392 LYS A C 1
ATOM 3015 O O . LYS A 1 392 ? -6.425 12.584 6.127 1.00 92.12 392 LYS A O 1
ATOM 3020 N N . ILE A 1 393 ? -7.998 11.187 6.901 1.00 94.31 393 ILE A N 1
ATOM 3021 C CA . ILE A 1 393 ? -9.137 11.801 6.188 1.00 94.31 393 ILE A CA 1
ATOM 3022 C C . ILE A 1 393 ? -9.681 13.029 6.932 1.00 94.31 393 ILE A C 1
ATOM 3024 O O . ILE A 1 393 ? -10.034 14.022 6.304 1.00 94.31 393 ILE A O 1
ATOM 3028 N N . LEU A 1 394 ? -9.767 12.957 8.261 1.00 94.00 394 LEU A N 1
ATOM 3029 C CA . LEU A 1 394 ? -10.359 13.978 9.136 1.00 94.00 394 LEU A CA 1
ATOM 3030 C C . LEU A 1 394 ? -9.326 14.960 9.717 1.00 94.00 394 LEU A C 1
ATOM 3032 O O . LEU A 1 394 ? -9.691 15.836 10.499 1.00 94.00 394 LEU A O 1
ATOM 3036 N N . GLY A 1 395 ? -8.047 14.790 9.373 1.00 83.31 395 GLY A N 1
ATOM 3037 C CA . GLY A 1 395 ? -6.932 15.571 9.901 1.00 83.31 395 GLY A CA 1
ATOM 3038 C C . GLY A 1 395 ? -6.900 17.034 9.430 1.00 83.31 395 GLY A C 1
ATOM 3039 O O . GLY A 1 395 ? -7.736 17.471 8.638 1.00 83.31 395 GLY A O 1
ATOM 3040 N N . PRO A 1 396 ? -5.896 17.817 9.868 1.00 77.56 396 PRO A N 1
ATOM 3041 C CA . PRO A 1 396 ? -5.836 19.268 9.646 1.00 77.56 396 PRO A CA 1
ATOM 3042 C C . PRO A 1 396 ? -5.738 19.700 8.171 1.00 77.56 396 PRO A C 1
ATOM 3044 O O . PRO A 1 396 ? -5.959 20.870 7.867 1.00 77.56 396 PRO A O 1
ATOM 3047 N N . TYR A 1 397 ? -5.427 18.773 7.260 1.00 76.81 397 TYR A N 1
ATOM 3048 C CA . TYR A 1 397 ? -5.319 19.005 5.814 1.00 76.81 397 TYR A CA 1
ATOM 3049 C C . TYR A 1 397 ? -6.512 18.448 5.014 1.00 76.81 397 TYR A C 1
ATOM 3051 O O . TYR A 1 397 ? -6.455 18.376 3.786 1.00 76.81 397 TYR A O 1
ATOM 3059 N N . ALA A 1 398 ? -7.592 18.053 5.696 1.00 80.31 398 ALA A N 1
ATOM 3060 C CA . ALA A 1 398 ? -8.830 17.584 5.086 1.00 80.31 398 ALA A CA 1
ATOM 3061 C C . ALA A 1 398 ? -9.389 18.596 4.068 1.00 80.31 398 ALA A C 1
ATOM 3063 O O . ALA A 1 398 ? -9.677 19.746 4.406 1.00 80.31 398 ALA A O 1
ATOM 3064 N N . HIS A 1 399 ? -9.593 18.167 2.818 1.00 81.69 399 HIS A N 1
ATOM 3065 C CA . HIS A 1 399 ? -10.263 19.004 1.823 1.00 81.69 399 HIS A CA 1
ATOM 3066 C C . HIS A 1 399 ? -11.766 19.083 2.151 1.00 81.69 399 HIS A C 1
ATOM 3068 O O . HIS A 1 399 ? -12.398 18.028 2.207 1.00 81.69 399 HIS A O 1
ATOM 3074 N N . PRO A 1 400 ? -12.382 20.273 2.319 1.00 84.81 400 PRO A N 1
ATOM 3075 C CA . PRO A 1 400 ? -13.767 20.390 2.802 1.00 84.81 400 PRO A CA 1
ATOM 3076 C C . PRO A 1 400 ? -14.828 19.683 1.947 1.00 84.81 400 PRO A C 1
ATOM 3078 O O . PRO A 1 400 ? -15.896 19.347 2.447 1.00 84.81 400 PRO A O 1
ATOM 3081 N N . GLU A 1 401 ? -14.538 19.464 0.662 1.00 88.19 401 GLU A N 1
ATOM 3082 C CA . GLU A 1 401 ? -15.426 18.779 -0.289 1.00 88.19 401 GLU A CA 1
ATOM 3083 C C . GLU A 1 401 ? -15.080 17.287 -0.488 1.00 88.19 401 GLU A C 1
ATOM 3085 O O . GLU A 1 401 ? -15.619 16.656 -1.395 1.00 88.19 401 GLU A O 1
ATOM 3090 N N . ASP A 1 402 ? -14.168 16.704 0.305 1.00 90.94 402 ASP A N 1
ATOM 3091 C CA . ASP A 1 402 ? -13.857 15.272 0.205 1.00 90.94 402 ASP A CA 1
ATOM 3092 C C . ASP A 1 402 ? -15.094 14.433 0.609 1.00 90.94 402 ASP A C 1
ATOM 3094 O O . ASP A 1 402 ? -15.547 14.502 1.759 1.00 90.94 402 ASP A O 1
ATOM 3098 N N . PRO A 1 403 ? -15.660 13.609 -0.299 1.00 92.69 403 PRO A N 1
ATOM 3099 C CA . PRO A 1 403 ? -16.880 12.846 -0.028 1.00 92.69 403 PRO A CA 1
ATOM 3100 C C . PRO A 1 403 ? -16.717 11.806 1.093 1.00 92.69 403 PRO A C 1
ATOM 3102 O O . PRO A 1 403 ? -17.712 11.271 1.585 1.00 92.69 403 PRO A O 1
ATOM 3105 N N . ARG A 1 404 ? -15.480 11.511 1.512 1.00 95.56 404 ARG A N 1
ATOM 3106 C CA . ARG A 1 404 ? -15.158 10.541 2.564 1.00 95.56 404 ARG A CA 1
ATOM 3107 C C . ARG A 1 404 ? -15.299 11.101 3.980 1.00 95.56 404 ARG A C 1
ATOM 3109 O O . ARG A 1 404 ? -15.366 10.299 4.908 1.00 95.56 404 ARG A O 1
ATOM 3116 N N . LEU A 1 405 ? -15.389 12.425 4.168 1.00 95.56 405 LEU A N 1
ATOM 3117 C CA . LEU A 1 405 ? -15.424 13.059 5.499 1.00 95.56 405 LEU A CA 1
ATOM 3118 C C . LEU A 1 405 ? -16.583 12.561 6.372 1.00 95.56 405 LEU A C 1
ATOM 3120 O O . LEU A 1 405 ? -16.372 12.082 7.484 1.00 95.56 405 LEU A O 1
ATOM 3124 N N . GLU A 1 406 ? -17.816 12.645 5.870 1.00 95.69 406 GLU A N 1
ATOM 3125 C CA . GLU A 1 406 ? -19.001 12.240 6.635 1.00 95.69 406 GLU A CA 1
ATOM 3126 C C . GLU A 1 406 ? -19.043 10.720 6.915 1.00 95.69 406 GLU A C 1
ATOM 3128 O O . GLU A 1 406 ? -19.331 10.337 8.052 1.00 95.69 406 GLU A O 1
ATOM 3133 N N . PRO A 1 407 ? -18.730 9.824 5.951 1.00 96.56 407 PRO A N 1
ATOM 3134 C CA . PRO A 1 407 ? -18.522 8.403 6.238 1.00 96.56 407 PRO A CA 1
ATOM 3135 C C . PRO A 1 407 ? -17.425 8.119 7.276 1.00 96.56 407 PRO A C 1
ATOM 3137 O O . PRO A 1 407 ? -17.664 7.338 8.199 1.00 96.56 407 PRO A O 1
ATOM 3140 N N . ALA A 1 408 ? -16.257 8.763 7.165 1.00 97.38 408 ALA A N 1
ATOM 3141 C CA . ALA A 1 408 ? -15.137 8.566 8.085 1.00 97.38 408 ALA A CA 1
ATOM 3142 C C . ALA A 1 408 ? -15.492 9.004 9.512 1.00 97.38 408 ALA A C 1
ATOM 3144 O O . ALA A 1 408 ? -15.214 8.268 10.459 1.00 97.38 408 ALA A O 1
ATOM 3145 N N . ARG A 1 409 ? -16.169 10.152 9.679 1.00 96.56 409 ARG A N 1
ATOM 3146 C CA . ARG A 1 409 ? -16.588 10.640 11.004 1.00 96.56 409 ARG A CA 1
ATOM 3147 C C . ARG A 1 409 ? -17.563 9.678 11.680 1.00 96.56 409 ARG A C 1
ATOM 3149 O O . ARG A 1 409 ? -17.329 9.293 12.821 1.00 96.56 409 ARG A O 1
ATOM 3156 N N . ARG A 1 410 ? -18.593 9.210 10.960 1.00 96.94 410 ARG A N 1
ATOM 3157 C CA . ARG A 1 410 ? -19.549 8.221 11.497 1.00 96.94 410 ARG A CA 1
ATOM 3158 C C . ARG A 1 410 ? -18.868 6.918 11.919 1.00 96.94 410 ARG A C 1
ATOM 3160 O O . ARG A 1 410 ? -19.220 6.370 12.959 1.00 96.94 410 ARG A O 1
ATOM 3167 N N . MET A 1 411 ? -17.898 6.432 11.139 1.00 97.62 411 MET A N 1
ATOM 3168 C CA . MET A 1 411 ? -17.140 5.234 11.513 1.00 97.62 411 MET A CA 1
ATOM 3169 C C . MET A 1 411 ? -16.264 5.481 12.742 1.00 97.62 411 MET A C 1
ATOM 3171 O O . MET A 1 411 ? -16.262 4.660 13.652 1.00 97.62 411 MET A O 1
ATOM 3175 N N . ALA A 1 412 ? -15.555 6.612 12.801 1.00 97.12 412 ALA A N 1
ATOM 3176 C CA . ALA A 1 412 ? -14.719 6.949 13.947 1.00 97.12 412 ALA A CA 1
ATOM 3177 C C . ALA A 1 412 ? -15.545 7.035 15.242 1.00 97.12 412 ALA A C 1
ATOM 3179 O O . ALA A 1 412 ? -15.200 6.393 16.229 1.00 97.12 412 ALA A O 1
ATOM 3180 N N . GLU A 1 413 ? -16.691 7.723 15.216 1.00 96.56 413 GLU A N 1
ATOM 3181 C CA . GLU A 1 413 ? -17.623 7.794 16.350 1.00 96.56 413 GLU A CA 1
ATOM 3182 C C . GLU A 1 413 ? -18.158 6.424 16.795 1.00 96.56 413 GLU A C 1
ATOM 3184 O O . GLU A 1 413 ? -18.445 6.238 17.978 1.00 96.56 413 GLU A O 1
ATOM 3189 N N . GLN A 1 414 ? -18.345 5.476 15.870 1.00 96.75 414 GLN A N 1
ATOM 3190 C CA . GLN A 1 414 ? -18.727 4.104 16.206 1.00 96.75 414 GLN A CA 1
ATOM 3191 C C . GLN A 1 414 ? -17.555 3.354 16.852 1.00 96.75 414 GLN A C 1
ATOM 3193 O O . GLN A 1 414 ? -17.704 2.802 17.940 1.00 96.75 414 GLN A O 1
ATOM 3198 N N . VAL A 1 415 ? -16.389 3.357 16.205 1.00 97.38 415 VAL A N 1
ATOM 3199 C CA . VAL A 1 415 ? -15.213 2.592 16.639 1.00 97.38 415 VAL A CA 1
ATOM 3200 C C . VAL A 1 415 ? -14.684 3.079 17.991 1.00 97.38 415 VAL A C 1
ATOM 3202 O O . VAL A 1 415 ? -14.325 2.253 18.825 1.00 97.38 415 VAL A O 1
ATOM 3205 N N . VAL A 1 416 ? -14.712 4.389 18.261 1.00 96.69 416 VAL A N 1
ATOM 3206 C CA . VAL A 1 416 ? -14.380 4.947 19.585 1.00 96.69 416 VAL A CA 1
ATOM 3207 C C . VAL A 1 416 ? -15.300 4.382 20.671 1.00 96.69 416 VAL A C 1
ATOM 3209 O O . VAL A 1 416 ? -14.807 3.911 21.692 1.00 96.69 416 VAL A O 1
ATOM 3212 N N . LYS A 1 417 ? -16.622 4.348 20.445 1.00 95.00 417 LYS A N 1
ATOM 3213 C CA . LYS A 1 417 ? -17.581 3.783 21.416 1.00 95.00 417 LYS A CA 1
ATOM 3214 C C . LYS A 1 417 ? -17.337 2.294 21.652 1.00 95.00 417 LYS A C 1
ATOM 3216 O O . LYS A 1 417 ? -17.441 1.835 22.783 1.00 95.00 417 LYS A O 1
ATOM 3221 N N . GLU A 1 418 ? -16.991 1.544 20.606 1.00 95.06 418 GLU A N 1
ATOM 3222 C CA . GLU A 1 418 ? -16.639 0.125 20.729 1.00 95.06 418 GLU A CA 1
ATOM 3223 C C . GLU A 1 418 ? -15.331 -0.096 21.509 1.00 95.06 418 GLU A C 1
ATOM 3225 O O . GLU A 1 418 ? -15.252 -1.049 22.277 1.00 95.06 418 GLU A O 1
ATOM 3230 N N . LEU A 1 419 ? -14.329 0.777 21.348 1.00 95.19 419 LEU A N 1
ATOM 3231 C CA . LEU A 1 419 ? -13.053 0.733 22.083 1.00 95.19 419 LEU A CA 1
ATOM 3232 C C . LEU A 1 419 ? -13.143 1.262 23.526 1.00 95.19 419 LEU A C 1
ATOM 3234 O O . LEU A 1 419 ? -12.246 0.999 24.318 1.00 95.19 419 LEU A O 1
ATOM 3238 N N . GLN A 1 420 ? -14.193 2.015 23.865 1.00 92.31 420 GLN A N 1
ATOM 3239 C CA . GLN A 1 420 ? -14.494 2.469 25.232 1.00 92.31 420 GLN A CA 1
ATOM 3240 C C . GLN A 1 420 ? -15.385 1.486 26.014 1.00 92.31 420 GLN A C 1
ATOM 3242 O O . GLN A 1 420 ? -15.484 1.595 27.236 1.00 92.31 420 GLN A O 1
ATOM 3247 N N . ALA A 1 421 ? -16.086 0.583 25.320 1.00 88.56 421 ALA A N 1
ATOM 3248 C CA . ALA A 1 421 ? -17.046 -0.352 25.912 1.00 88.56 421 ALA A CA 1
ATOM 3249 C C . ALA A 1 421 ? -16.484 -1.766 26.154 1.00 88.56 421 ALA A C 1
ATOM 3251 O O . ALA A 1 421 ? -17.131 -2.551 26.853 1.00 88.56 421 ALA A O 1
ATOM 3252 N N . GLY A 1 422 ? -15.331 -2.089 25.557 1.00 70.25 422 GLY A N 1
ATOM 3253 C CA . GLY A 1 422 ? -14.547 -3.306 25.805 1.00 70.25 422 GLY A CA 1
ATOM 3254 C C . GLY A 1 422 ? -13.344 -3.042 26.701 1.00 70.25 422 GLY A C 1
ATOM 3255 O O . GLY A 1 422 ? -12.927 -4.014 27.365 1.00 70.25 422 GLY A O 1
#

Organism: NCBI:txid284043

Nearest PDB structures (foldseek):
  7xzq-assembly1_A  TM=4.122E-01  e=6.189E-04  Homo sapiens
  5cwz-assembly2_B  TM=4.002E-01  e=1.256E-03  Homo sapiens
  8gmc-assembly1_A  TM=3.614E-01  e=1.184E-03  Homo sapiens
  8gmd-assembly1_A  TM=3.456E-01  e=1.688E-03  Homo sapiens
  5d7a-assembly2_B  TM=3.231E-01  e=6.182E-03  Homo sapiens

Radius of gyration: 30.83 Å; Cα contacts (8 Å, |Δi|>4): 495; chains: 1; bounding box: 84×93×91 Å

Sequence (422 aa):
MRKILLIRLVGYGIDASNHWALADPEYVRATAFGTTSDNEFAAPQAGHIAQVPLAEAAASKELATAKYISDVRTPQRIRHHGHRATDPGGDPEATTLLTTPAARLHSVVSTIWTWPAAFVGSSTPDTSLRTTATVACMTLSVSTGQAVDLRVQLAGEVLDRVERSLQVRLLPDMVVRKRRSVGAGTDRDTWVRIERRLLDKIPDQGWNGTESAARLEGIAQPDWHGCVVWRDADGLAMWRADETELLPGTPIGSAVLSAFPALPDEWWDALNASLDALAAQRTRRVATPDTDTITQALVTESIRGAFSDSFDTAIERWVPAHADLNWANMTAPAFSLFDWEDWGNAPLGLDSASLWASSLAVPALADRVRHERRSDFESREGKLMTLFACSKILGPYAHPEDPRLEPARRMAEQVVKELQAG

Solvent-accessible surface area (backbone atoms only — not comparable to full-atom values): 26786 Å² total; per-residue (Å²): 142,82,89,82,86,85,81,85,84,85,81,88,81,78,81,92,80,84,85,86,90,77,82,85,90,84,83,87,85,87,83,92,82,85,87,85,81,89,85,89,87,82,87,86,88,84,82,90,80,86,85,77,76,82,66,66,68,57,56,57,58,53,52,58,57,51,56,66,66,64,75,82,73,78,89,79,83,84,79,83,88,76,92,87,80,90,86,91,89,90,84,85,90,84,90,86,87,90,84,85,84,89,81,81,90,78,88,83,78,89,83,88,84,81,87,86,86,88,88,87,89,90,88,84,86,90,85,86,80,93,75,90,77,80,78,76,79,77,73,77,78,71,68,95,78,64,83,74,43,48,66,78,51,87,55,58,73,58,51,61,45,48,25,68,73,73,72,48,49,71,37,80,91,53,54,46,64,39,54,52,31,42,35,26,33,34,80,79,69,27,30,35,47,34,38,59,46,47,54,91,73,52,54,96,91,54,89,51,28,53,73,57,50,63,74,62,66,74,48,52,50,60,57,64,78,49,72,53,74,48,71,41,96,88,65,58,31,33,36,40,35,40,33,28,44,53,71,86,34,48,59,66,51,51,46,56,41,85,61,77,76,95,70,57,69,72,36,53,54,48,50,50,48,21,53,55,30,39,44,68,51,86,79,88,47,58,10,19,41,96,78,44,74,64,41,70,61,57,50,40,51,43,29,50,75,61,41,90,69,90,57,90,66,83,75,86,54,69,26,35,36,55,39,68,39,33,41,44,36,30,30,34,85,44,58,34,47,55,83,43,62,27,35,16,34,33,54,38,27,43,37,58,21,35,37,27,61,27,20,35,57,24,62,73,47,22,53,46,48,49,60,76,44,34,72,35,58,74,34,71,46,11,36,53,24,38,36,39,38,32,24,71,53,68,29,98,81,46,60,93,81,49,68,35,46,66,56,37,52,57,48,42,62,48,47,52,52,55,57,64,74,108